Protein AF-0000000079914107 (afdb_homodimer)

Structure (mmCIF, N/CA/C/O backbone):
data_AF-0000000079914107-model_v1
#
loop_
_entity.id
_entity.type
_entity.pdbx_description
1 polymer 'Pentapeptide repeat-containing protein'
#
loop_
_atom_site.group_PDB
_atom_site.id
_atom_site.type_symbol
_atom_site.label_atom_id
_atom_site.label_alt_id
_atom_site.label_comp_id
_atom_site.label_asym_id
_atom_site.label_entity_id
_atom_site.label_seq_id
_atom_site.pdbx_PDB_ins_code
_atom_site.Cartn_x
_atom_site.Cartn_y
_atom_site.Cartn_z
_atom_site.occupancy
_atom_site.B_iso_or_equiv
_atom_site.auth_seq_id
_atom_site.auth_comp_id
_atom_site.auth_asym_id
_atom_site.auth_atom_id
_atom_site.pdbx_PDB_model_num
ATOM 1 N N . MET A 1 1 ? -9.438 -40.656 -38.062 1 45.59 1 MET A N 1
ATOM 2 C CA . MET A 1 1 ? -9.164 -40.156 -36.719 1 45.59 1 MET A CA 1
ATOM 3 C C . MET A 1 1 ? -8.289 -41.156 -35.938 1 45.59 1 MET A C 1
ATOM 5 O O . MET A 1 1 ? -8.648 -42.312 -35.781 1 45.59 1 MET A O 1
ATOM 9 N N . ASP A 1 2 ? -6.945 -41.031 -36.094 1 55.97 2 ASP A N 1
ATOM 10 C CA . ASP A 1 2 ? -6.051 -42.062 -35.594 1 55.97 2 ASP A CA 1
ATOM 11 C C . ASP A 1 2 ? -6.465 -42.5 -34.188 1 55.97 2 ASP A C 1
ATOM 13 O O . ASP A 1 2 ? -6.871 -41.656 -33.375 1 55.97 2 ASP A O 1
ATOM 17 N N . ALA A 1 3 ? -6.883 -43.625 -33.938 1 69.81 3 ALA A N 1
ATOM 18 C CA . ALA A 1 3 ? -7.555 -44.219 -32.781 1 69.81 3 ALA A CA 1
ATOM 19 C C . ALA A 1 3 ? -6.789 -43.969 -31.484 1 69.81 3 ALA A C 1
ATOM 21 O O . ALA A 1 3 ? -5.559 -44.031 -31.469 1 69.81 3 ALA A O 1
ATOM 22 N N . VAL A 1 4 ? -7.188 -43.031 -30.531 1 82 4 VAL A N 1
ATOM 23 C CA . VAL A 1 4 ? -6.676 -42.812 -29.188 1 82 4 VAL A CA 1
ATOM 24 C C . VAL A 1 4 ? -6.832 -44.094 -28.359 1 82 4 VAL A C 1
ATOM 26 O O . VAL A 1 4 ? -7.895 -44.719 -28.359 1 82 4 VAL A O 1
ATOM 29 N N . GLU A 1 5 ? -5.77 -44.688 -28.016 1 91.12 5 GLU A N 1
ATOM 30 C CA . GLU A 1 5 ? -5.82 -45.812 -27.094 1 91.12 5 GLU A CA 1
ATOM 31 C C . GLU A 1 5 ? -6.34 -45.375 -25.719 1 91.12 5 GLU A C 1
ATOM 33 O O . GLU A 1 5 ? -5.848 -44.406 -25.141 1 91.12 5 GLU A O 1
ATOM 38 N N . GLU A 1 6 ? -7.426 -46.062 -25.281 1 95.94 6 GLU A N 1
ATOM 39 C CA . GLU A 1 6 ? -8.008 -45.781 -23.969 1 95.94 6 GLU A CA 1
ATOM 40 C C . GLU A 1 6 ? -7.648 -46.844 -22.953 1 95.94 6 GLU A C 1
ATOM 42 O O . GLU A 1 6 ? -7.805 -48.031 -23.219 1 95.94 6 GLU A O 1
ATOM 47 N N . VAL A 1 7 ? -7.117 -46.469 -21.922 1 97.06 7 VAL A N 1
ATOM 48 C CA . VAL A 1 7 ? -6.809 -47.312 -20.781 1 97.06 7 VAL A CA 1
ATOM 49 C C . VAL A 1 7 ? -7.609 -46.875 -19.562 1 97.06 7 VAL A C 1
ATOM 51 O O . VAL A 1 7 ? -7.449 -45.75 -19.094 1 97.06 7 VAL A O 1
ATOM 54 N N . VAL A 1 8 ? -8.555 -47.688 -19.062 1 98.25 8 VAL A N 1
ATOM 55 C CA . VAL A 1 8 ? -9.445 -47.281 -17.984 1 98.25 8 VAL A CA 1
ATOM 56 C C . VAL A 1 8 ? -9.25 -48.188 -16.766 1 98.25 8 VAL A C 1
ATOM 58 O O . VAL A 1 8 ? -9.297 -49.406 -16.875 1 98.25 8 VAL A O 1
ATOM 61 N N . GLY A 1 9 ? -8.938 -47.562 -15.656 1 98.12 9 GLY A N 1
ATOM 62 C CA . GLY A 1 9 ? -8.984 -48.25 -14.383 1 98.12 9 GLY A CA 1
ATOM 63 C C . GLY A 1 9 ? -7.785 -49.156 -14.156 1 98.12 9 GLY A C 1
ATOM 64 O O . GLY A 1 9 ? -7.82 -50.031 -13.289 1 98.12 9 GLY A O 1
ATOM 65 N N . GLU A 1 10 ? -6.77 -49.031 -14.953 1 97.56 10 GLU A N 1
ATOM 66 C CA . GLU A 1 10 ? -5.605 -49.906 -14.836 1 97.56 10 GLU A CA 1
ATOM 67 C C . GLU A 1 10 ? -4.707 -49.469 -13.688 1 97.56 10 GLU A C 1
ATOM 69 O O . GLU A 1 10 ? -4.59 -48.281 -13.398 1 97.56 10 GLU A O 1
ATOM 74 N N . ASP A 1 11 ? -4.102 -50.438 -12.977 1 98.44 11 ASP A N 1
ATOM 75 C CA . ASP A 1 11 ? -3.143 -50.156 -11.906 1 98.44 11 ASP A CA 1
ATOM 76 C C . ASP A 1 11 ? -1.707 -50.312 -12.406 1 98.44 11 ASP A C 1
ATOM 78 O O . ASP A 1 11 ? -1.241 -51.438 -12.656 1 98.44 11 ASP A O 1
ATOM 82 N N . PHE A 1 12 ? -1.069 -49.25 -12.484 1 98 12 PHE A N 1
ATOM 83 C CA . PHE A 1 12 ? 0.339 -49.219 -12.859 1 98 12 PHE A CA 1
ATOM 84 C C . PHE A 1 12 ? 1.223 -48.969 -11.641 1 98 12 PHE A C 1
ATOM 86 O O . PHE A 1 12 ? 2.342 -48.469 -11.773 1 98 12 PHE A O 1
ATOM 93 N N . GLY A 1 13 ? 0.72 -49.25 -10.445 1 97.88 13 GLY A N 1
ATOM 94 C CA . GLY A 1 13 ? 1.483 -49.031 -9.227 1 97.88 13 GLY A CA 1
ATOM 95 C C . GLY A 1 13 ? 2.816 -49.781 -9.227 1 97.88 13 GLY A C 1
ATOM 96 O O . GLY A 1 13 ? 2.908 -50.906 -9.672 1 97.88 13 GLY A O 1
ATOM 97 N N . ASP A 1 14 ? 3.814 -49.125 -8.93 1 97.75 14 ASP A N 1
ATOM 98 C CA . ASP A 1 14 ? 5.16 -49.688 -8.773 1 97.75 14 ASP A CA 1
ATOM 99 C C . ASP A 1 14 ? 5.746 -50.094 -10.117 1 97.75 14 ASP A C 1
ATOM 101 O O . ASP A 1 14 ? 6.801 -50.719 -10.172 1 97.75 14 ASP A O 1
ATOM 105 N N . ALA A 1 15 ? 4.996 -49.688 -11.094 1 97.81 15 ALA A N 1
ATOM 106 C CA . ALA A 1 15 ? 5.516 -50 -12.414 1 97.81 15 ALA A CA 1
ATOM 107 C C . ALA A 1 15 ? 6.852 -49.312 -12.672 1 97.81 15 ALA A C 1
ATOM 109 O O . ALA A 1 15 ? 7.07 -48.188 -12.227 1 97.81 15 ALA A O 1
ATOM 110 N N . ARG A 1 16 ? 7.762 -50 -13.344 1 98.44 16 ARG A N 1
ATOM 111 C CA . ARG A 1 16 ? 9.023 -49.438 -13.812 1 98.44 16 ARG A CA 1
ATOM 112 C C . ARG A 1 16 ? 8.992 -49.156 -15.312 1 98.44 16 ARG A C 1
ATOM 114 O O . ARG A 1 16 ? 9.219 -50.062 -16.109 1 98.44 16 ARG A O 1
ATOM 121 N N . LEU A 1 17 ? 8.688 -47.938 -15.602 1 97.38 17 LEU A N 1
ATOM 122 C CA . LEU A 1 17 ? 8.5 -47.562 -17 1 97.38 17 LEU A CA 1
ATOM 123 C C . LEU A 1 17 ? 9.336 -46.344 -17.344 1 97.38 17 LEU A C 1
ATOM 125 O O . LEU A 1 17 ? 8.828 -45.375 -17.906 1 97.38 17 LEU A O 1
ATOM 129 N N . PRO A 1 18 ? 10.68 -46.344 -16.969 1 97.88 18 PRO A N 1
ATOM 130 C CA . PRO A 1 18 ? 11.508 -45.156 -17.266 1 97.88 18 PRO A CA 1
ATOM 131 C C . PRO A 1 18 ? 11.68 -44.938 -18.766 1 97.88 18 PRO A C 1
ATOM 133 O O . PRO A 1 18 ? 11.812 -45.906 -19.531 1 97.88 18 PRO A O 1
ATOM 136 N N . GLY A 1 19 ? 11.586 -43.781 -19.219 1 98.19 19 GLY A N 1
ATOM 137 C CA . GLY A 1 19 ? 11.93 -43.406 -20.578 1 98.19 19 GLY A CA 1
ATOM 138 C C . GLY A 1 19 ? 10.859 -43.781 -21.578 1 98.19 19 GLY A C 1
ATOM 139 O O . GLY A 1 19 ? 11.117 -43.812 -22.781 1 98.19 19 GLY A O 1
ATOM 140 N N . GLN A 1 20 ? 9.672 -44.031 -21.141 1 9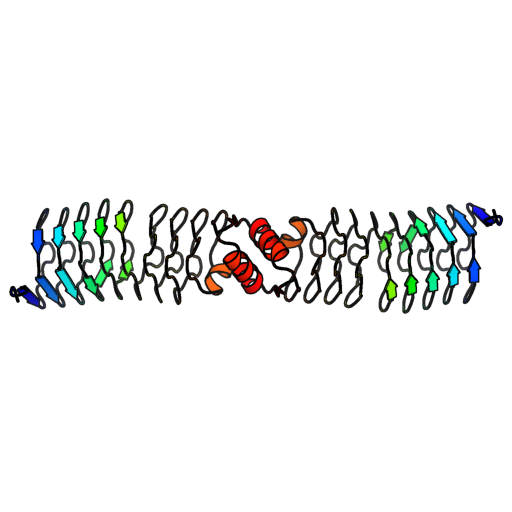8 20 GLN A N 1
ATOM 141 C CA . GLN A 1 20 ? 8.609 -44.406 -22.062 1 98 20 GLN A CA 1
ATOM 142 C C . GLN A 1 20 ? 8.164 -43.219 -22.906 1 98 20 GLN A C 1
ATOM 144 O O . GLN A 1 20 ? 8.367 -42.062 -22.531 1 98 20 GLN A O 1
ATOM 149 N N . ASP A 1 21 ? 7.676 -43.531 -24.062 1 98.44 21 ASP A N 1
ATOM 150 C CA . ASP A 1 21 ? 7.082 -42.531 -24.969 1 98.44 21 ASP A CA 1
ATOM 151 C C . ASP A 1 21 ? 5.609 -42.844 -25.234 1 98.44 21 ASP A C 1
ATOM 153 O O . ASP A 1 21 ? 5.293 -43.844 -25.891 1 98.44 21 ASP A O 1
ATOM 157 N N . TRP A 1 22 ? 4.77 -42.094 -24.703 1 97.81 22 TRP A N 1
ATOM 158 C CA . TRP A 1 22 ? 3.33 -42.281 -24.844 1 97.81 22 TRP A CA 1
ATOM 159 C C . TRP A 1 22 ? 2.723 -41.219 -25.734 1 97.81 22 TRP A C 1
ATOM 161 O O . TRP A 1 22 ? 2.924 -40.031 -25.5 1 97.81 22 TRP A O 1
ATOM 171 N N . ARG A 1 23 ? 2.018 -41.688 -26.781 1 97.62 23 ARG A N 1
ATOM 172 C CA . ARG A 1 23 ? 1.379 -40.75 -27.703 1 97.62 23 ARG A CA 1
ATOM 173 C C . ARG A 1 23 ? -0.085 -41.094 -27.922 1 97.62 23 ARG A C 1
ATOM 175 O O . ARG A 1 23 ? -0.426 -42.281 -28.031 1 97.62 23 ARG A O 1
ATOM 182 N N . ARG A 1 24 ? -0.853 -40.125 -27.891 1 97 24 ARG A N 1
ATOM 183 C CA . ARG A 1 24 ? -2.258 -40.281 -28.266 1 97 24 ARG A CA 1
ATOM 184 C C . ARG A 1 24 ? -2.92 -41.375 -27.453 1 97 24 ARG A C 1
ATOM 186 O O . ARG A 1 24 ? -3.523 -42.281 -28.016 1 97 24 ARG A O 1
ATOM 193 N N . ARG A 1 25 ? -2.889 -41.188 -26.188 1 97.44 25 ARG A N 1
ATOM 194 C CA . ARG A 1 25 ? -3.477 -42.125 -25.234 1 97.44 25 ARG A CA 1
ATOM 195 C C . ARG A 1 25 ? -4.332 -41.406 -24.203 1 97.44 25 ARG A C 1
ATOM 197 O O . ARG A 1 25 ? -4.133 -40.219 -23.938 1 97.44 25 ARG A O 1
ATOM 204 N N . HIS A 1 26 ? -5.32 -42.062 -23.75 1 98.62 26 HIS A N 1
ATOM 205 C CA . HIS A 1 26 ? -6.156 -41.562 -22.656 1 98.62 26 HIS A CA 1
ATOM 206 C C . HIS A 1 26 ? -6.172 -42.562 -21.484 1 98.62 26 HIS A C 1
ATOM 208 O O . HIS A 1 26 ? -6.605 -43.688 -21.641 1 98.62 26 HIS A O 1
ATOM 214 N N . TYR A 1 27 ? -5.668 -42.125 -20.422 1 98.69 27 TYR A N 1
ATOM 215 C CA . TYR A 1 27 ? -5.719 -42.875 -19.172 1 98.69 27 TYR A CA 1
ATOM 216 C C . TYR A 1 27 ? -6.797 -42.344 -18.25 1 98.69 27 TYR A C 1
ATOM 218 O O . TYR A 1 27 ? -6.785 -41.156 -17.891 1 98.69 27 TYR A O 1
ATOM 226 N N . THR A 1 28 ? -7.777 -43.125 -17.922 1 98.75 28 THR A N 1
ATOM 227 C CA . THR A 1 28 ? -8.867 -42.688 -17.047 1 98.75 28 THR A CA 1
ATOM 228 C C . THR A 1 28 ? -8.906 -43.531 -15.781 1 98.75 28 THR A C 1
ATOM 230 O O . THR A 1 28 ? -8.922 -44.781 -15.859 1 98.75 28 THR A O 1
ATOM 233 N N . LYS A 1 29 ? -8.812 -42.906 -14.617 1 98.75 29 LYS A N 1
ATOM 234 C CA . LYS A 1 29 ? -8.93 -43.594 -13.328 1 98.75 29 LYS A CA 1
ATOM 235 C C . LYS A 1 29 ? -7.836 -44.625 -13.164 1 98.75 29 LYS A C 1
ATOM 237 O O . LYS A 1 29 ? -8.086 -45.719 -12.633 1 98.75 29 LYS A O 1
ATOM 242 N N . CYS A 1 30 ? -6.672 -44.344 -13.75 1 98.69 30 CYS A N 1
ATOM 243 C CA . CYS A 1 30 ? -5.523 -45.219 -13.586 1 98.69 30 CYS A CA 1
ATOM 244 C C . CYS A 1 30 ? -4.664 -44.781 -12.406 1 98.69 30 CYS A C 1
ATOM 246 O O . CYS A 1 30 ? -4.723 -43.625 -11.977 1 98.69 30 CYS A O 1
ATOM 248 N N . HIS A 1 31 ? -3.922 -45.781 -11.852 1 98.31 31 HIS A N 1
ATOM 249 C CA . HIS A 1 31 ? -3.031 -45.531 -10.727 1 98.31 31 HIS A CA 1
ATOM 250 C C . HIS A 1 31 ? -1.57 -45.719 -11.125 1 98.31 31 HIS A C 1
ATOM 252 O O . HIS A 1 31 ? -1.211 -46.719 -11.766 1 98.31 31 HIS A O 1
ATOM 258 N N . PHE A 1 32 ? -0.825 -44.719 -10.789 1 98.62 32 PHE A N 1
ATOM 259 C CA . PHE A 1 32 ? 0.606 -44.75 -11.062 1 98.62 32 PHE A CA 1
ATOM 260 C C . PHE A 1 32 ? 1.41 -44.594 -9.773 1 98.62 32 PHE A C 1
ATOM 262 O O . PHE A 1 32 ? 2.494 -44.031 -9.781 1 98.62 32 PHE A O 1
ATOM 269 N N . ARG A 1 33 ? 0.83 -45.125 -8.656 1 98.5 33 ARG A N 1
ATOM 270 C CA . ARG A 1 33 ? 1.443 -44.938 -7.348 1 98.5 33 ARG A CA 1
ATOM 271 C C . ARG A 1 33 ? 2.834 -45.562 -7.297 1 98.5 33 ARG A C 1
ATOM 273 O O . ARG A 1 33 ? 3.008 -46.719 -7.637 1 98.5 33 ARG A O 1
ATOM 280 N N . ASP A 1 34 ? 3.791 -44.719 -6.984 1 98.69 34 ASP A N 1
ATOM 281 C CA . ASP A 1 34 ? 5.18 -45.125 -6.781 1 98.69 34 ASP A CA 1
ATOM 282 C C . ASP A 1 34 ? 5.773 -45.719 -8.055 1 98.69 34 ASP A C 1
ATOM 284 O O . ASP A 1 34 ? 6.742 -46.469 -8.008 1 98.69 34 ASP A O 1
ATOM 288 N N . ALA A 1 35 ? 5.102 -45.406 -9.164 1 98.81 35 ALA A N 1
ATOM 289 C CA . ALA A 1 35 ? 5.641 -45.844 -10.445 1 98.81 35 ALA A CA 1
ATOM 290 C C . ALA A 1 35 ? 6.871 -45.031 -10.836 1 98.81 35 ALA A C 1
ATOM 292 O O . ALA A 1 35 ? 6.953 -43.844 -10.531 1 98.81 35 ALA A O 1
ATOM 293 N N . ASP A 1 36 ? 7.809 -45.719 -11.445 1 98.88 36 ASP A N 1
ATOM 294 C CA . ASP A 1 36 ? 8.93 -45.031 -12.078 1 98.88 36 ASP A CA 1
ATOM 295 C C . ASP A 1 36 ? 8.586 -44.625 -13.508 1 98.88 36 ASP A C 1
ATOM 297 O O . ASP A 1 36 ? 8.625 -45.438 -14.422 1 98.88 36 ASP A O 1
ATOM 301 N N . LEU A 1 37 ? 8.289 -43.406 -13.656 1 98.75 37 LEU A N 1
ATOM 302 C CA . LEU A 1 37 ? 7.992 -42.812 -14.961 1 98.75 37 LEU A CA 1
ATOM 303 C C . LEU A 1 37 ? 9.055 -41.812 -15.359 1 98.75 37 LEU A C 1
ATOM 305 O O . LEU A 1 37 ? 8.773 -40.875 -16.125 1 98.75 37 LEU A O 1
ATOM 309 N N . SER A 1 38 ? 10.297 -41.906 -14.758 1 98.81 38 SER A N 1
ATOM 310 C CA . SER A 1 38 ? 11.367 -40.969 -15.078 1 98.81 38 SER A CA 1
ATOM 311 C C . SER A 1 38 ? 11.648 -40.938 -16.578 1 98.81 38 SER A C 1
ATOM 313 O O . SER A 1 38 ? 11.656 -42 -17.234 1 98.81 38 SER A O 1
ATOM 315 N N . GLY A 1 39 ? 11.75 -39.75 -17.078 1 98.75 39 GLY A N 1
ATOM 316 C CA . GLY A 1 39 ? 12.062 -39.594 -18.484 1 98.75 39 GLY A CA 1
ATOM 317 C C . GLY A 1 39 ? 10.867 -39.844 -19.391 1 98.75 39 GLY A C 1
ATOM 318 O O . GLY A 1 39 ? 11.008 -39.906 -20.609 1 98.75 39 GLY A O 1
ATOM 319 N N . LEU A 1 40 ? 9.711 -40 -18.828 1 98.81 40 LEU A N 1
ATOM 320 C CA . LEU A 1 40 ? 8.508 -40.219 -19.625 1 98.81 40 LEU A CA 1
ATOM 321 C C . LEU A 1 40 ? 8.289 -39.062 -20.609 1 98.81 40 LEU A C 1
ATOM 323 O O . LEU A 1 40 ? 8.445 -37.906 -20.25 1 98.81 40 LEU A O 1
ATOM 327 N N . ARG A 1 41 ? 8.039 -39.375 -21.828 1 98.88 41 ARG A N 1
ATOM 328 C CA . ARG A 1 41 ? 7.629 -38.438 -22.859 1 98.88 41 ARG A CA 1
ATOM 329 C C . ARG A 1 41 ? 6.176 -38.656 -23.266 1 98.88 41 ARG A C 1
ATOM 331 O O . ARG A 1 41 ? 5.773 -39.781 -23.562 1 98.88 41 ARG A O 1
ATOM 338 N N . THR A 1 42 ? 5.449 -37.594 -23.203 1 98.62 42 THR A N 1
ATOM 339 C CA . THR A 1 42 ? 4.062 -37.688 -23.641 1 98.62 42 THR A CA 1
ATOM 340 C C . THR A 1 42 ? 3.75 -36.656 -24.688 1 98.62 42 THR A C 1
ATOM 342 O O . THR A 1 42 ? 4.258 -35.531 -24.641 1 98.62 42 THR A O 1
ATOM 345 N N . GLU A 1 43 ? 3.02 -37 -25.719 1 98.56 43 GLU A N 1
ATOM 346 C CA . GLU A 1 43 ? 2.459 -36.094 -26.734 1 98.56 43 GLU A CA 1
ATOM 347 C C . GLU A 1 43 ? 0.986 -36.406 -26.984 1 98.56 43 GLU A C 1
ATOM 349 O O . GLU A 1 43 ? 0.638 -37.5 -27.406 1 98.56 43 GLU A O 1
ATOM 354 N N . SER A 1 44 ? 0.156 -35.469 -26.719 1 98.06 44 SER A N 1
ATOM 355 C CA . SER A 1 44 ? -1.278 -35.625 -26.922 1 98.06 44 SER A CA 1
ATOM 356 C C . SER A 1 44 ? -1.831 -36.781 -26.094 1 98.06 44 SER A C 1
ATOM 358 O O . SER A 1 44 ? -2.557 -37.625 -26.609 1 98.06 44 SER A O 1
ATOM 360 N N . VAL A 1 45 ? -1.444 -36.75 -24.844 1 98.62 45 VAL A N 1
ATOM 361 C CA . VAL A 1 45 ? -1.95 -37.75 -23.906 1 98.62 45 VAL A CA 1
ATOM 362 C C . VAL A 1 45 ? -2.881 -37.094 -22.891 1 98.62 45 VAL A C 1
ATOM 364 O O . VAL A 1 45 ? -2.691 -35.906 -22.562 1 98.62 45 VAL A O 1
ATOM 367 N N . ILE A 1 46 ? -3.934 -37.75 -22.484 1 98.88 46 ILE A N 1
ATOM 368 C CA . ILE A 1 46 ? -4.852 -37.281 -21.469 1 98.88 46 ILE A CA 1
ATOM 369 C C . ILE A 1 46 ? -4.855 -38.219 -20.266 1 98.88 46 ILE A C 1
ATOM 371 O O . ILE A 1 46 ? -5.035 -39.438 -20.422 1 98.88 46 ILE A O 1
ATOM 375 N N . PHE A 1 47 ? -4.613 -37.688 -19.125 1 98.88 47 PHE A N 1
ATOM 376 C CA . PHE A 1 47 ? -4.82 -38.375 -17.859 1 98.88 47 PHE A CA 1
ATOM 377 C C . PHE A 1 47 ? -6.031 -37.812 -17.125 1 98.88 47 PHE A C 1
ATOM 379 O O . PHE A 1 47 ? -6.078 -36.594 -16.844 1 98.88 47 PHE A O 1
ATOM 386 N N . THR A 1 48 ? -7.059 -38.594 -16.922 1 98.88 48 THR A N 1
ATOM 387 C CA . THR A 1 48 ? -8.25 -38.156 -16.203 1 98.88 48 THR A CA 1
ATOM 388 C C . THR A 1 48 ? -8.438 -38.938 -14.914 1 98.88 48 THR A C 1
ATOM 390 O O . THR A 1 48 ? -8.5 -40.156 -14.938 1 98.88 48 THR A O 1
ATOM 393 N N . ASP A 1 49 ? -8.453 -38.219 -13.758 1 98.81 49 ASP A N 1
ATOM 394 C CA . ASP A 1 49 ? -8.703 -38.875 -12.469 1 98.81 49 ASP A CA 1
ATOM 395 C C . ASP A 1 49 ? -7.66 -39.938 -12.18 1 98.81 49 ASP A C 1
ATOM 397 O O . ASP A 1 49 ? -8 -41.062 -11.742 1 98.81 49 ASP A O 1
ATOM 401 N N . CYS A 1 50 ? -6.383 -39.594 -12.531 1 98.94 50 CYS A N 1
ATOM 402 C CA . CYS A 1 50 ? -5.297 -40.531 -12.289 1 98.94 50 CYS A CA 1
ATOM 403 C C . CYS A 1 50 ? -4.531 -40.188 -11.016 1 98.94 50 CYS A C 1
ATOM 405 O O . CYS A 1 50 ? -4.535 -39.031 -10.594 1 98.94 50 CYS A O 1
ATOM 407 N N . ASP A 1 51 ? -3.971 -41.156 -10.391 1 98.94 51 ASP A N 1
ATOM 408 C CA . ASP A 1 51 ? -3.215 -41 -9.148 1 98.94 51 ASP A CA 1
ATOM 409 C C . ASP A 1 51 ? -1.722 -41.219 -9.383 1 98.94 51 ASP A C 1
ATOM 411 O O . ASP A 1 51 ? -1.292 -42.312 -9.695 1 98.94 51 ASP A O 1
ATOM 415 N N . PHE A 1 52 ? -0.939 -40.156 -9.172 1 98.88 52 PHE A N 1
ATOM 416 C CA . PHE A 1 52 ? 0.504 -40.219 -9.367 1 98.88 52 PHE A CA 1
ATOM 417 C C . PHE A 1 52 ? 1.237 -40.156 -8.039 1 98.88 52 PHE A C 1
ATOM 419 O O . PHE A 1 52 ? 2.369 -39.656 -7.969 1 98.88 52 PHE A O 1
ATOM 426 N N . THR A 1 53 ? 0.564 -40.562 -6.898 1 98.75 53 THR A N 1
ATOM 427 C CA . THR A 1 53 ? 1.19 -40.469 -5.582 1 98.75 53 THR A CA 1
ATOM 428 C C . THR A 1 53 ? 2.535 -41.188 -5.582 1 98.75 53 THR A C 1
ATOM 430 O O . THR A 1 53 ? 2.621 -42.375 -5.977 1 98.75 53 THR A O 1
ATOM 433 N N . GLY A 1 54 ? 3.539 -40.469 -5.27 1 98.75 54 GLY A N 1
ATOM 434 C CA . GLY A 1 54 ? 4.867 -41.031 -5.117 1 98.75 54 GLY A CA 1
ATOM 435 C C . GLY A 1 54 ? 5.535 -41.375 -6.438 1 98.75 54 GLY A C 1
ATOM 436 O O . GLY A 1 54 ? 6.637 -41.906 -6.465 1 98.75 54 GLY A O 1
ATOM 437 N N . ALA A 1 55 ? 4.891 -41.062 -7.531 1 98.88 55 ALA A N 1
ATOM 438 C CA . ALA A 1 55 ? 5.453 -41.375 -8.844 1 98.88 55 ALA A CA 1
ATOM 439 C C . ALA A 1 55 ? 6.676 -40.531 -9.141 1 98.88 55 ALA A C 1
ATOM 441 O O . ALA A 1 55 ? 6.762 -39.375 -8.68 1 98.88 55 ALA A O 1
ATOM 442 N N . ASP A 1 56 ? 7.613 -41.094 -9.828 1 98.88 56 ASP A N 1
ATOM 443 C CA . ASP A 1 56 ? 8.789 -40.375 -10.297 1 98.88 56 ASP A CA 1
ATOM 444 C C . ASP A 1 56 ? 8.617 -39.938 -11.75 1 98.88 56 ASP A C 1
ATOM 446 O O . ASP A 1 56 ? 8.703 -40.75 -12.664 1 98.88 56 ASP A O 1
ATOM 450 N N . LEU A 1 57 ? 8.398 -38.719 -11.93 1 98.75 57 LEU A N 1
ATOM 451 C CA . LEU A 1 57 ? 8.297 -38.125 -13.273 1 98.75 57 LEU A CA 1
ATOM 452 C C . LEU A 1 57 ? 9.508 -37.25 -13.578 1 98.75 57 LEU A C 1
ATOM 454 O O . LEU A 1 57 ? 9.43 -36.344 -14.414 1 98.75 57 LEU A O 1
ATOM 458 N N . SER A 1 58 ? 10.68 -37.469 -12.891 1 98.75 58 SER A N 1
ATOM 459 C CA . SER A 1 58 ? 11.867 -36.656 -13.133 1 98.75 58 SER A CA 1
ATOM 460 C C . SER A 1 58 ? 12.289 -36.719 -14.602 1 98.75 58 SER A C 1
ATOM 462 O O . SER A 1 58 ? 12.211 -37.781 -15.219 1 98.75 58 SER A O 1
ATOM 464 N N . GLU A 1 59 ? 12.68 -35.594 -15.148 1 98.69 59 GLU A N 1
ATOM 465 C CA . GLU A 1 59 ? 13.227 -35.469 -16.5 1 98.69 59 GLU A CA 1
ATOM 466 C C . GLU A 1 59 ? 12.18 -35.812 -17.547 1 98.69 59 GLU A C 1
ATOM 468 O O . GLU A 1 59 ? 12.523 -36.125 -18.688 1 98.69 59 GLU A O 1
ATOM 473 N N . SER A 1 60 ? 10.922 -35.844 -17.156 1 98.81 60 SER A N 1
ATOM 474 C CA . SER A 1 60 ? 9.859 -36.125 -18.109 1 98.81 60 SER A CA 1
ATOM 475 C C . SER A 1 60 ? 9.57 -34.906 -19 1 98.81 60 SER A C 1
ATOM 477 O O . SER A 1 60 ? 9.945 -33.781 -18.656 1 98.81 60 SER A O 1
ATOM 479 N N . GLN A 1 61 ? 9.047 -35.156 -20.188 1 98.94 61 GLN A N 1
ATOM 480 C CA . GLN A 1 61 ? 8.688 -34.125 -21.156 1 98.94 61 GLN A CA 1
ATOM 481 C C . GLN A 1 61 ? 7.266 -34.344 -21.672 1 98.94 61 GLN A C 1
ATOM 483 O O . GLN A 1 61 ? 6.934 -35.406 -22.203 1 98.94 61 GLN A O 1
ATOM 488 N N . HIS A 1 62 ? 6.535 -33.312 -21.562 1 98.88 62 HIS A N 1
ATOM 489 C CA . HIS A 1 62 ? 5.121 -33.406 -21.906 1 98.88 62 HIS A CA 1
ATOM 490 C C . HIS A 1 62 ? 4.699 -32.281 -22.859 1 98.88 62 HIS A C 1
ATOM 492 O O . HIS A 1 62 ? 4.922 -31.109 -22.562 1 98.88 62 HIS A O 1
ATOM 498 N N . VAL A 1 63 ? 4.156 -32.625 -24.016 1 98.88 63 VAL A N 1
ATOM 499 C CA . VAL A 1 63 ? 3.652 -31.656 -24.969 1 98.88 63 VAL A CA 1
ATOM 500 C C . VAL A 1 63 ? 2.178 -31.922 -25.266 1 98.88 63 VAL A C 1
ATOM 502 O O . VAL A 1 63 ? 1.806 -33.031 -25.641 1 98.88 63 VAL A O 1
ATOM 505 N N . GLY A 1 64 ? 1.43 -30.953 -25.109 1 98.69 64 GLY A N 1
ATOM 506 C CA . GLY A 1 64 ? 0.017 -31.109 -25.422 1 98.69 64 GLY A CA 1
ATOM 507 C C . GLY A 1 64 ? -0.664 -32.188 -24.562 1 98.69 64 GLY A C 1
ATOM 508 O O . GLY A 1 64 ? -1.522 -32.906 -25.062 1 98.69 64 GLY A O 1
ATOM 509 N N . THR A 1 65 ? -0.235 -32.312 -23.391 1 98.75 65 THR A N 1
ATOM 510 C CA . THR A 1 65 ? -0.76 -33.344 -22.5 1 98.75 65 THR A CA 1
ATOM 511 C C . THR A 1 65 ? -1.676 -32.719 -21.453 1 98.75 65 THR A C 1
ATOM 513 O O . THR A 1 65 ? -1.411 -31.625 -20.953 1 98.75 65 THR A O 1
ATOM 516 N N . ALA A 1 66 ? -2.807 -33.469 -21.141 1 98.94 66 ALA A N 1
ATOM 517 C CA . ALA A 1 66 ? -3.756 -32.969 -20.141 1 98.94 66 ALA A CA 1
ATOM 518 C C . ALA A 1 66 ? -3.76 -33.906 -18.906 1 98.94 66 ALA A C 1
ATOM 520 O O . ALA A 1 66 ? -3.967 -35.094 -19.031 1 9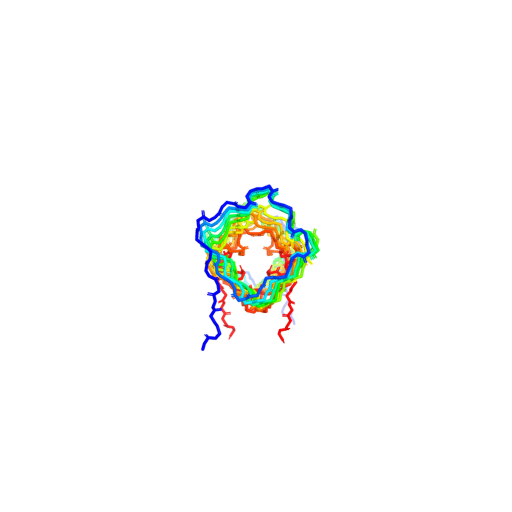8.94 66 ALA A O 1
ATOM 521 N N . PHE A 1 67 ? -3.488 -33.344 -17.812 1 98.88 67 PHE A N 1
ATOM 522 C CA . PHE A 1 67 ? -3.729 -33.938 -16.5 1 98.88 67 PHE A CA 1
ATOM 523 C C . PHE A 1 67 ? -4.977 -33.344 -15.852 1 98.88 67 PHE A C 1
ATOM 525 O O . PHE A 1 67 ? -4.934 -32.25 -15.289 1 98.88 67 PHE A O 1
ATOM 532 N N . ARG A 1 68 ? -6.086 -34.062 -15.984 1 98.88 68 ARG A N 1
ATOM 533 C CA . ARG A 1 68 ? -7.359 -33.562 -15.492 1 98.88 68 ARG A CA 1
ATOM 534 C C . ARG A 1 68 ? -7.773 -34.25 -14.203 1 98.88 68 ARG A C 1
ATOM 536 O O . ARG A 1 68 ? -7.992 -35.469 -14.195 1 98.88 68 ARG A O 1
ATOM 543 N N . SER A 1 69 ? -7.891 -33.5 -13.102 1 98.88 69 SER A N 1
ATOM 544 C CA . SER A 1 69 ? -8.32 -34.031 -11.82 1 98.88 69 SER A CA 1
ATOM 545 C C . SER A 1 69 ? -7.402 -35.156 -11.367 1 98.88 69 SER A C 1
ATOM 547 O O . SER A 1 69 ? -7.875 -36.219 -10.93 1 98.88 69 SER A O 1
ATOM 549 N N . CYS A 1 70 ? -6.102 -34.906 -11.562 1 98.94 70 CYS A N 1
ATOM 550 C CA . CYS A 1 70 ? -5.105 -35.906 -11.148 1 98.94 70 CYS A CA 1
ATOM 551 C C . CYS A 1 70 ? -4.508 -35.531 -9.797 1 98.94 70 CYS A C 1
ATOM 553 O O . CYS A 1 70 ? -4.598 -34.375 -9.359 1 98.94 70 CYS A O 1
ATOM 555 N N . SER A 1 71 ? -4 -36.531 -9.125 1 98.88 71 SER A N 1
ATOM 556 C CA . SER A 1 71 ? -3.354 -36.312 -7.836 1 98.88 71 SER A CA 1
ATOM 557 C C . SER A 1 71 ? -1.849 -36.562 -7.926 1 98.88 71 SER A C 1
ATOM 559 O O . SER A 1 71 ? -1.405 -37.625 -8.344 1 98.88 71 SER A O 1
ATOM 561 N N . PHE A 1 72 ? -1.093 -35.531 -7.574 1 98.88 72 PHE A N 1
ATOM 562 C CA . PHE A 1 72 ? 0.352 -35.625 -7.402 1 98.88 72 PHE A CA 1
ATOM 563 C C . PHE A 1 72 ? 0.736 -35.438 -5.938 1 98.88 72 PHE A C 1
ATOM 565 O O . PHE A 1 72 ? 0.883 -34.312 -5.473 1 98.88 72 PHE A O 1
ATOM 572 N N . THR A 1 73 ? 0.781 -36.469 -5.191 1 98.75 73 THR A N 1
ATOM 573 C CA . THR A 1 73 ? 1.238 -36.406 -3.809 1 98.75 73 THR A CA 1
ATOM 574 C C . THR A 1 73 ? 2.637 -37.031 -3.68 1 98.75 73 THR A C 1
ATOM 576 O O . THR A 1 73 ? 2.877 -38.156 -4.105 1 98.75 73 THR A O 1
ATOM 579 N N . ARG A 1 74 ? 3.602 -36.25 -3.229 1 98.5 74 ARG A N 1
ATOM 580 C CA . ARG A 1 74 ? 4.984 -36.656 -3.041 1 98.5 74 ARG A CA 1
ATOM 581 C C . ARG A 1 74 ? 5.598 -37.125 -4.355 1 98.5 74 ARG A C 1
ATOM 583 O O . ARG A 1 74 ? 6.422 -38.062 -4.367 1 98.5 74 ARG A O 1
ATOM 590 N N . ALA A 1 75 ? 5.016 -36.625 -5.414 1 98.81 75 ALA A N 1
ATOM 591 C CA . ALA A 1 75 ? 5.57 -36.938 -6.723 1 98.81 75 ALA A CA 1
ATOM 592 C C . ALA A 1 75 ? 6.82 -36.125 -7.012 1 98.81 75 ALA A C 1
ATOM 594 O O . ALA A 1 75 ? 7.012 -35.062 -6.426 1 98.81 75 ALA A O 1
ATOM 595 N N . THR A 1 76 ? 7.688 -36.656 -7.84 1 98.88 76 THR A N 1
ATOM 596 C CA . THR A 1 76 ? 8.898 -35.969 -8.25 1 98.88 76 THR A CA 1
ATOM 597 C C . THR A 1 76 ? 8.805 -35.531 -9.703 1 98.88 76 THR A C 1
ATOM 599 O O . THR A 1 76 ? 8.641 -36.344 -10.602 1 98.88 76 THR A O 1
ATOM 602 N N . LEU A 1 77 ? 8.883 -34.219 -9.883 1 98.56 77 LEU A N 1
ATOM 603 C CA . LEU A 1 77 ? 8.836 -33.656 -11.234 1 98.56 77 LEU A CA 1
ATOM 604 C C . LEU A 1 77 ? 10.102 -32.875 -11.539 1 98.56 77 LEU A C 1
ATOM 606 O O . LEU A 1 77 ? 10.094 -31.984 -12.383 1 98.56 77 LEU A O 1
ATOM 610 N N . TRP A 1 78 ? 11.203 -33.25 -10.914 1 97.88 78 TRP A N 1
ATOM 611 C CA . TRP A 1 78 ? 12.5 -32.562 -11.031 1 97.88 78 TRP A CA 1
ATOM 612 C C . TRP A 1 78 ? 13 -32.625 -12.469 1 97.88 78 TRP A C 1
ATOM 614 O O . TRP A 1 78 ? 12.984 -33.688 -13.109 1 97.88 78 TRP A O 1
ATOM 624 N N . HIS A 1 79 ? 13.328 -31.375 -13.07 1 98.44 79 HIS A N 1
ATOM 625 C CA . HIS A 1 79 ? 13.852 -31.234 -14.422 1 98.44 79 HIS A CA 1
ATOM 626 C C . HIS A 1 79 ? 12.828 -31.688 -15.461 1 98.44 79 HIS A C 1
ATOM 628 O O . HIS A 1 79 ? 13.195 -32.188 -16.516 1 98.44 79 HIS A O 1
ATOM 634 N N . SER A 1 80 ? 11.609 -31.594 -15.195 1 98.81 80 SER A N 1
ATOM 635 C CA . SER A 1 80 ? 10.57 -31.906 -16.172 1 98.81 80 SER A CA 1
ATOM 636 C C . SER A 1 80 ? 10.203 -30.688 -17 1 98.81 80 SER A C 1
ATOM 638 O O . SER A 1 80 ? 10.562 -29.547 -16.656 1 98.81 80 SER A O 1
ATOM 640 N N . THR A 1 81 ? 9.617 -30.922 -18.172 1 98.94 81 THR A N 1
ATOM 641 C CA . THR A 1 81 ? 9.172 -29.875 -19.094 1 98.94 81 THR A CA 1
ATOM 642 C C . THR A 1 81 ? 7.707 -30.078 -19.469 1 98.94 81 THR A C 1
ATOM 644 O O . THR A 1 81 ? 7.305 -31.172 -19.859 1 98.94 81 THR A O 1
ATOM 647 N N . PHE A 1 82 ? 6.953 -29.031 -19.391 1 98.88 82 PHE A N 1
ATOM 648 C CA . PHE A 1 82 ? 5.551 -29.016 -19.797 1 98.88 82 PHE A CA 1
ATOM 649 C C . PHE A 1 82 ? 5.289 -27.891 -20.797 1 98.88 82 PHE A C 1
ATOM 651 O O . PHE A 1 82 ? 5.527 -26.719 -20.5 1 98.88 82 PHE A O 1
ATOM 658 N N . ARG A 1 83 ? 4.871 -28.281 -22.016 1 98.88 83 ARG A N 1
ATOM 659 C CA . ARG A 1 83 ? 4.523 -27.312 -23.047 1 98.88 83 ARG A CA 1
ATOM 660 C C . ARG A 1 83 ? 3.088 -27.516 -23.516 1 98.88 83 ARG A C 1
ATOM 662 O O . ARG A 1 83 ? 2.707 -28.625 -23.906 1 98.88 83 ARG A O 1
ATOM 669 N N . HIS A 1 84 ? 2.316 -26.516 -23.469 1 98.75 84 HIS A N 1
ATOM 670 C CA . HIS A 1 84 ? 0.93 -26.562 -23.922 1 98.75 84 HIS A CA 1
ATOM 671 C C . HIS A 1 84 ? 0.151 -27.656 -23.188 1 98.75 84 HIS A C 1
ATOM 673 O O . HIS A 1 84 ? -0.596 -28.422 -23.812 1 98.75 84 HIS A O 1
ATOM 679 N N . CYS A 1 85 ? 0.385 -27.719 -21.906 1 98.94 85 CYS A N 1
ATOM 680 C CA . CYS A 1 85 ? -0.254 -28.75 -21.094 1 98.94 85 CYS A CA 1
ATOM 681 C C . CYS A 1 85 ? -1.322 -28.156 -20.188 1 98.94 85 CYS A C 1
ATOM 683 O O . CYS A 1 85 ? -1.391 -26.938 -20.031 1 98.94 85 CYS A O 1
ATOM 685 N N . SER A 1 86 ? -2.227 -29.062 -19.688 1 98.94 86 SER A N 1
ATOM 686 C CA . SER A 1 86 ? -3.252 -28.672 -18.734 1 98.94 86 SER A CA 1
ATOM 687 C C . SER A 1 86 ? -3.193 -29.516 -17.469 1 98.94 86 SER A C 1
ATOM 689 O O . SER A 1 86 ? -2.998 -30.734 -17.531 1 98.94 86 SER A O 1
ATOM 691 N N . PHE A 1 87 ? -3.377 -28.812 -16.344 1 98.94 87 PHE A N 1
ATOM 692 C CA . PHE A 1 87 ? -3.461 -29.469 -15.047 1 98.94 87 PHE A CA 1
ATOM 693 C C . PHE A 1 87 ? -4.793 -29.172 -14.375 1 98.94 87 PHE A C 1
ATOM 695 O O . PHE A 1 87 ? -4.859 -29.047 -13.148 1 98.94 87 PHE A O 1
ATOM 702 N N . LEU A 1 88 ? -5.871 -29.078 -15.195 1 98.94 88 LEU A N 1
ATOM 703 C CA . LEU A 1 88 ? -7.184 -28.641 -14.727 1 98.94 88 LEU A CA 1
ATOM 704 C C . LEU A 1 88 ? -7.633 -29.484 -13.531 1 98.94 88 LEU A C 1
ATOM 706 O O . LEU A 1 88 ? -7.797 -30.703 -13.641 1 98.94 88 LEU A O 1
ATOM 710 N N . GLY A 1 89 ? -7.742 -28.859 -12.398 1 98.88 89 GLY A N 1
ATOM 711 C CA . GLY A 1 89 ? -8.32 -29.484 -11.219 1 98.88 89 GLY A CA 1
ATOM 712 C C . GLY A 1 89 ? -7.391 -30.469 -10.555 1 98.88 89 GLY A C 1
ATOM 713 O O . GLY A 1 89 ? -7.816 -31.25 -9.695 1 98.88 89 GLY A O 1
ATOM 714 N N . SER A 1 90 ? -6.148 -30.484 -10.891 1 98.94 90 SER A N 1
ATOM 715 C CA . SER A 1 90 ? -5.203 -31.438 -10.32 1 98.94 90 SER A CA 1
ATOM 716 C C . SER A 1 90 ? -4.598 -30.922 -9.023 1 98.94 90 SER A C 1
ATOM 718 O O . SER A 1 90 ? -4.621 -29.719 -8.766 1 98.94 90 SER A O 1
ATOM 720 N N . GLU A 1 91 ? -4.121 -31.844 -8.234 1 98.94 91 GLU A N 1
ATOM 721 C CA . GLU A 1 91 ? -3.598 -31.5 -6.914 1 98.94 91 GLU A CA 1
ATOM 722 C C . GLU A 1 91 ? -2.123 -31.859 -6.789 1 98.94 91 GLU A C 1
ATOM 724 O O . GLU A 1 91 ? -1.724 -32.969 -7.129 1 98.94 91 GLU A O 1
ATOM 729 N N . PHE A 1 92 ? -1.373 -30.891 -6.281 1 98.88 92 PHE A N 1
ATOM 730 C CA . PHE A 1 92 ? 0.033 -31.094 -5.957 1 98.88 92 PHE A CA 1
ATOM 731 C C . PHE A 1 92 ? 0.273 -30.953 -4.461 1 98.88 92 PHE A C 1
ATOM 733 O O . PHE A 1 92 ? -0.027 -29.906 -3.879 1 98.88 92 PHE A O 1
ATOM 740 N N . ASP A 1 93 ? 0.729 -31.938 -3.85 1 98.75 93 ASP A N 1
ATOM 741 C CA . ASP A 1 93 ? 1.005 -31.906 -2.418 1 98.75 93 ASP A CA 1
ATOM 742 C C . ASP A 1 93 ? 2.344 -32.562 -2.105 1 98.75 93 ASP A C 1
ATOM 744 O O . ASP A 1 93 ? 2.539 -33.75 -2.396 1 98.75 93 ASP A O 1
ATOM 748 N N . GLY A 1 94 ? 3.238 -31.75 -1.564 1 98.5 94 GLY A N 1
ATOM 749 C CA . GLY A 1 94 ? 4.523 -32.312 -1.158 1 98.5 94 GLY A CA 1
ATOM 750 C C . GLY A 1 94 ? 5.379 -32.75 -2.328 1 98.5 94 GLY A C 1
ATOM 751 O O . GLY A 1 94 ? 6.152 -33.688 -2.213 1 98.5 94 GLY A O 1
ATOM 752 N N . CYS A 1 95 ? 5.246 -32.156 -3.418 1 98.69 95 CYS A N 1
ATOM 753 C CA . CYS A 1 95 ? 5.953 -32.562 -4.629 1 98.69 95 CYS A CA 1
ATOM 754 C C . CYS A 1 95 ? 7.301 -31.875 -4.734 1 98.69 95 CYS A C 1
ATOM 756 O O . CYS A 1 95 ? 7.488 -30.797 -4.172 1 98.69 95 CYS A O 1
ATOM 758 N N . ARG A 1 96 ? 8.234 -32.5 -5.402 1 98.62 96 ARG A N 1
ATOM 759 C CA . ARG A 1 96 ? 9.453 -31.844 -5.867 1 98.62 96 ARG A CA 1
ATOM 760 C C . ARG A 1 96 ? 9.289 -31.328 -7.293 1 98.62 96 ARG A C 1
ATOM 762 O O . ARG A 1 96 ? 9.352 -32.125 -8.25 1 98.62 96 ARG A O 1
ATOM 769 N N . LEU A 1 97 ? 9.242 -30.031 -7.402 1 98.5 97 LEU A N 1
ATOM 770 C CA . LEU A 1 97 ? 8.844 -29.469 -8.688 1 98.5 97 LEU A CA 1
ATOM 771 C C . LEU A 1 97 ? 10.016 -28.781 -9.367 1 98.5 97 LEU A C 1
ATOM 773 O O . LEU A 1 97 ? 10.141 -28.812 -10.594 1 98.5 97 LEU A O 1
ATOM 777 N N . ARG A 1 98 ? 10.977 -28.281 -8.57 1 98.12 98 ARG A N 1
ATOM 778 C CA . ARG A 1 98 ? 12.008 -27.438 -9.148 1 98.12 98 ARG A CA 1
ATOM 779 C C . ARG A 1 98 ? 13.297 -28.219 -9.375 1 98.12 98 ARG A C 1
ATOM 781 O O . ARG A 1 98 ? 13.602 -29.156 -8.641 1 98.12 98 ARG A O 1
ATOM 788 N N . PRO A 1 99 ? 14.016 -27.766 -10.391 1 98.38 99 PRO A N 1
ATOM 789 C CA . PRO A 1 99 ? 13.609 -26.875 -11.484 1 98.38 99 PRO A CA 1
ATOM 790 C C . PRO A 1 99 ? 12.656 -27.547 -12.469 1 98.38 99 PRO A C 1
ATOM 792 O O . PRO A 1 99 ? 12.633 -28.781 -12.57 1 98.38 99 PRO A O 1
ATOM 795 N N . MET A 1 100 ? 11.852 -26.844 -13.156 1 98.31 100 MET A N 1
ATOM 796 C CA . MET A 1 100 ? 11.016 -27.328 -14.25 1 98.31 100 MET A CA 1
ATOM 797 C C . MET A 1 100 ? 10.75 -26.234 -15.266 1 98.31 100 MET A C 1
ATOM 799 O O . MET A 1 100 ? 10.938 -25.047 -14.977 1 98.31 100 MET A O 1
ATOM 803 N N . ILE A 1 101 ? 10.43 -26.594 -16.453 1 98.88 101 ILE A N 1
ATOM 804 C CA . ILE A 1 101 ? 10.055 -25.672 -17.516 1 98.88 101 ILE A CA 1
ATOM 805 C C . ILE A 1 101 ? 8.555 -25.766 -17.781 1 98.88 101 ILE A C 1
ATOM 807 O O . ILE A 1 101 ? 8.023 -26.859 -17.984 1 98.88 101 ILE A O 1
ATOM 811 N N . VAL A 1 102 ? 7.914 -24.656 -17.766 1 98.88 102 VAL A N 1
ATOM 812 C CA . VAL A 1 102 ? 6.48 -24.562 -18.016 1 98.88 102 VAL A CA 1
ATOM 813 C C . VAL A 1 102 ? 6.211 -23.5 -19.078 1 98.88 102 VAL A C 1
ATOM 815 O O . VAL A 1 102 ? 6.609 -22.344 -18.922 1 98.88 102 VAL A O 1
ATOM 818 N N . GLU A 1 103 ? 5.617 -23.938 -20.156 1 98.81 103 GLU A N 1
ATOM 819 C CA . GLU A 1 103 ? 5.309 -23.016 -21.25 1 98.81 103 GLU A CA 1
ATOM 820 C C . GLU A 1 103 ? 3.852 -23.141 -21.688 1 98.81 103 GLU A C 1
ATOM 822 O O . GLU A 1 103 ? 3.434 -24.203 -22.188 1 98.81 103 GLU A O 1
ATOM 827 N N . GLU A 1 104 ? 3.111 -22.078 -21.5 1 98.62 104 GLU A N 1
ATOM 828 C CA . GLU A 1 104 ? 1.728 -22.031 -21.953 1 98.62 104 GLU A CA 1
ATOM 829 C C . GLU A 1 104 ? 0.906 -23.172 -21.375 1 98.62 104 GLU A C 1
ATOM 831 O O . GLU A 1 104 ? 0.258 -23.922 -22.109 1 98.62 104 GLU A O 1
ATOM 836 N N . CYS A 1 105 ? 0.9 -23.219 -20.078 1 98.94 105 CYS A N 1
ATOM 837 C CA . CYS A 1 105 ? 0.164 -24.281 -19.391 1 98.94 105 CYS A CA 1
ATOM 838 C C . CYS A 1 105 ? -1.017 -23.719 -18.625 1 98.94 105 CYS A C 1
ATOM 840 O O . CYS A 1 105 ? -1.052 -22.531 -18.312 1 98.94 105 CYS A O 1
ATOM 842 N N . ASP A 1 106 ? -2.025 -24.594 -18.422 1 98.94 106 ASP A N 1
ATOM 843 C CA . ASP A 1 106 ? -3.252 -24.234 -17.719 1 98.94 106 ASP A CA 1
ATOM 844 C C . ASP A 1 106 ? -3.344 -24.938 -16.375 1 98.94 106 ASP A C 1
ATOM 846 O O . ASP A 1 106 ? -3.453 -26.172 -16.312 1 98.94 106 ASP A O 1
ATOM 850 N N . PHE A 1 107 ? -3.367 -24.156 -15.297 1 98.94 107 PHE A N 1
ATOM 851 C CA . PHE A 1 107 ? -3.471 -24.672 -13.938 1 98.94 107 PHE A CA 1
ATOM 852 C C . PHE A 1 107 ? -4.816 -24.312 -13.32 1 98.94 107 PHE A C 1
ATOM 854 O O . PHE A 1 107 ? -4.941 -24.219 -12.094 1 98.94 107 PHE A O 1
ATOM 861 N N . THR A 1 108 ? -5.836 -24.062 -14.164 1 98.94 108 THR A N 1
ATOM 862 C CA . THR A 1 108 ? -7.156 -23.688 -13.656 1 98.94 108 THR A CA 1
ATOM 863 C C . THR A 1 108 ? -7.66 -24.734 -12.656 1 98.94 108 THR A C 1
ATOM 865 O O . THR A 1 108 ? -7.551 -25.938 -12.898 1 98.94 108 THR A O 1
ATOM 868 N N . LEU A 1 109 ? -8.109 -24.312 -11.5 1 98.94 109 LEU A N 1
ATOM 869 C CA . LEU A 1 109 ? -8.711 -25.125 -10.445 1 98.94 109 LEU A CA 1
ATOM 870 C C . LEU A 1 109 ? -7.676 -26.062 -9.82 1 98.94 109 LEU A C 1
ATOM 872 O O . LEU A 1 109 ? -8.023 -26.922 -9.008 1 98.94 109 LEU A O 1
ATOM 876 N N . ALA A 1 110 ? -6.41 -25.906 -10.164 1 98.94 110 ALA A N 1
ATOM 877 C CA . ALA A 1 110 ? -5.379 -26.766 -9.578 1 98.94 110 ALA A CA 1
ATOM 878 C C . ALA A 1 110 ? -5.078 -26.359 -8.141 1 98.94 110 ALA A C 1
ATOM 880 O O . ALA A 1 110 ? -5.328 -25.219 -7.746 1 98.94 110 ALA A O 1
ATOM 881 N N . SER A 1 111 ? -4.625 -27.312 -7.344 1 98.94 111 SER A N 1
ATOM 882 C CA . SER A 1 111 ? -4.199 -27.031 -5.977 1 98.94 111 SER A CA 1
ATOM 883 C C . SER A 1 111 ? -2.686 -27.141 -5.836 1 98.94 111 SER A C 1
ATOM 885 O O . SER A 1 111 ? -2.119 -28.219 -5.93 1 98.94 111 SER A O 1
ATOM 887 N N . LEU A 1 112 ? -2.08 -26.016 -5.57 1 98.88 112 LEU A N 1
ATOM 888 C CA . LEU A 1 112 ? -0.63 -25.938 -5.418 1 98.88 112 LEU A CA 1
ATOM 889 C C . LEU A 1 112 ? -0.254 -25.375 -4.055 1 98.88 112 LEU A C 1
ATOM 891 O O . LEU A 1 112 ? 0.847 -24.844 -3.881 1 98.88 112 LEU A O 1
ATOM 895 N N . GLY A 1 113 ? -1.172 -25.484 -3.121 1 98.75 113 GLY A N 1
ATOM 896 C CA . GLY A 1 113 ? -0.925 -24.906 -1.808 1 98.75 113 GLY A CA 1
ATOM 897 C C . GLY A 1 113 ? 0.385 -25.359 -1.193 1 98.75 113 GLY A C 1
ATOM 898 O O . GLY A 1 113 ? 0.683 -26.562 -1.17 1 98.75 113 GLY A O 1
ATOM 899 N N . GLY A 1 114 ? 1.2 -24.375 -0.767 1 98.69 114 GLY A N 1
ATOM 900 C CA . GLY A 1 114 ? 2.432 -24.688 -0.057 1 98.69 114 GLY A CA 1
ATOM 901 C C . GLY A 1 114 ? 3.549 -25.156 -0.974 1 98.69 114 GLY A C 1
ATOM 902 O O . GLY A 1 114 ? 4.652 -25.453 -0.514 1 98.69 114 GLY A O 1
ATOM 903 N N . ALA A 1 115 ? 3.312 -25.203 -2.229 1 98.81 115 ALA A N 1
ATOM 904 C CA . ALA A 1 115 ? 4.309 -25.688 -3.172 1 98.81 115 ALA A CA 1
ATOM 905 C C . ALA A 1 115 ? 5.484 -24.734 -3.287 1 98.81 115 ALA A C 1
ATOM 907 O O . ALA A 1 115 ? 5.32 -23.516 -3.119 1 98.81 115 ALA A O 1
ATOM 908 N N . ASP A 1 116 ? 6.68 -25.25 -3.514 1 98.88 116 ASP A N 1
ATOM 909 C CA . ASP A 1 116 ? 7.871 -24.453 -3.824 1 98.88 116 ASP A CA 1
ATOM 910 C C . ASP A 1 116 ? 8 -24.234 -5.328 1 98.88 116 ASP A C 1
ATOM 912 O O . ASP A 1 116 ? 8.383 -25.141 -6.07 1 98.88 116 ASP A O 1
ATOM 916 N N . LEU A 1 117 ? 7.688 -23.047 -5.758 1 98.81 117 LEU A N 1
ATOM 917 C CA . LEU A 1 117 ? 7.695 -22.719 -7.18 1 98.81 117 LEU A CA 1
ATOM 918 C C . LEU A 1 117 ? 8.688 -21.594 -7.477 1 98.81 117 LEU A C 1
ATOM 920 O O . LEU A 1 117 ? 8.633 -20.984 -8.539 1 98.81 117 LEU A O 1
ATOM 924 N N . ARG A 1 118 ? 9.656 -21.344 -6.531 1 98.81 118 ARG A N 1
ATOM 925 C CA . ARG A 1 118 ? 10.57 -20.203 -6.621 1 98.81 118 ARG A CA 1
ATOM 926 C C . ARG A 1 118 ? 11.312 -20.203 -7.949 1 98.81 118 ARG A C 1
ATOM 928 O O . ARG A 1 118 ? 11.734 -21.266 -8.43 1 98.81 118 ARG A O 1
ATOM 935 N N . ASP A 1 119 ? 11.344 -19.125 -8.625 1 98.88 119 ASP A N 1
ATOM 936 C CA . ASP A 1 119 ? 12.227 -18.812 -9.742 1 98.88 119 ASP A CA 1
ATOM 937 C C . ASP A 1 119 ? 11.758 -19.484 -11.031 1 98.88 119 ASP A C 1
ATOM 939 O O . ASP A 1 119 ? 12.484 -19.5 -12.023 1 98.88 119 ASP A O 1
ATOM 943 N N . LEU A 1 120 ? 10.578 -20 -10.953 1 98.88 120 LEU A N 1
ATOM 944 C CA . LEU A 1 120 ? 10.039 -20.562 -12.18 1 98.88 120 LEU A CA 1
ATOM 945 C C . LEU A 1 120 ? 9.414 -19.484 -13.055 1 98.88 120 LEU A C 1
ATOM 947 O O . LEU A 1 120 ? 9.062 -18.406 -12.555 1 98.88 120 LEU A O 1
ATOM 951 N N . ASP A 1 121 ? 9.328 -19.766 -14.359 1 98.94 121 ASP A N 1
ATOM 952 C CA . ASP A 1 121 ? 8.672 -18.875 -15.32 1 98.94 121 ASP A CA 1
ATOM 953 C C . ASP A 1 121 ? 7.277 -19.375 -15.672 1 98.94 121 ASP A C 1
ATOM 955 O O . ASP A 1 121 ? 7.129 -20.453 -16.266 1 98.94 121 ASP A O 1
ATOM 959 N N . PHE A 1 122 ? 6.285 -18.641 -15.328 1 98.88 122 PHE A N 1
ATOM 960 C CA . PHE A 1 122 ? 4.898 -18.984 -15.609 1 98.88 122 PHE A CA 1
ATOM 961 C C . PHE A 1 122 ? 4.25 -17.953 -16.531 1 98.88 122 PHE A C 1
ATOM 963 O O . PHE A 1 122 ? 3.041 -17.719 -16.453 1 98.88 122 PHE A O 1
ATOM 970 N N . THR A 1 123 ? 5.102 -17.312 -17.391 1 98.81 123 THR A N 1
ATOM 971 C CA . THR A 1 123 ? 4.578 -16.328 -18.328 1 98.81 123 THR A CA 1
ATOM 972 C C . THR A 1 123 ? 3.398 -16.891 -19.109 1 98.81 123 THR A C 1
ATOM 974 O O . THR A 1 123 ? 3.453 -18.016 -19.609 1 98.81 123 THR A O 1
ATOM 977 N N . ASP A 1 124 ? 2.311 -16.25 -19.141 1 98.75 124 ASP A N 1
ATOM 978 C CA . ASP A 1 124 ? 1.135 -16.516 -19.953 1 98.75 124 ASP A CA 1
ATOM 979 C C . ASP A 1 124 ? 0.402 -17.766 -19.453 1 98.75 124 ASP A C 1
ATOM 981 O O . ASP A 1 124 ? -0.512 -18.266 -20.125 1 98.75 124 ASP A O 1
ATOM 985 N N . CYS A 1 125 ? 0.774 -18.281 -18.312 1 98.94 125 CYS A N 1
ATOM 986 C CA . CYS A 1 125 ? 0.07 -19.438 -17.766 1 98.94 125 CYS A CA 1
ATOM 987 C C . CYS A 1 125 ? -1.227 -19.016 -17.094 1 98.94 125 CYS A C 1
ATOM 989 O O . CYS A 1 125 ? -1.416 -17.844 -16.766 1 98.94 125 CYS A O 1
ATOM 991 N N . ARG A 1 126 ? -2.123 -19.984 -16.969 1 98.94 126 ARG A N 1
ATOM 992 C CA . ARG A 1 126 ? -3.418 -19.734 -16.344 1 98.94 126 ARG A CA 1
ATOM 993 C C . ARG A 1 126 ? -3.512 -20.422 -14.984 1 98.94 126 ARG A C 1
ATOM 995 O O . ARG A 1 126 ? -3.248 -21.625 -14.867 1 98.94 126 ARG A O 1
ATOM 1002 N N . PHE A 1 127 ? -3.855 -19.594 -13.977 1 98.88 127 PHE A N 1
ATOM 1003 C CA . PHE A 1 127 ? -4.062 -20.094 -12.617 1 98.88 127 PHE A CA 1
ATOM 1004 C C . PHE A 1 127 ? -5.461 -19.766 -12.125 1 98.88 127 PHE A C 1
ATOM 1006 O O . PHE A 1 127 ? -5.664 -19.531 -10.93 1 98.88 127 PHE A O 1
ATOM 1013 N N . ARG A 1 128 ? -6.418 -19.688 -13.055 1 98.88 128 ARG A N 1
ATOM 1014 C CA . ARG A 1 128 ? -7.77 -19.312 -12.656 1 98.88 128 ARG A CA 1
ATOM 1015 C C . ARG A 1 128 ? -8.305 -20.234 -11.57 1 98.88 128 ARG A C 1
ATOM 1017 O O . ARG A 1 128 ? -8.227 -21.453 -11.703 1 98.88 128 ARG A O 1
ATOM 1024 N N . GLU A 1 129 ? -8.797 -19.672 -10.43 1 98.88 129 GLU A N 1
ATOM 1025 C CA . GLU A 1 129 ? -9.438 -20.359 -9.32 1 98.88 129 GLU A CA 1
ATOM 1026 C C . GLU A 1 129 ? -8.508 -21.406 -8.711 1 98.88 129 GLU A C 1
ATOM 1028 O O . GLU A 1 129 ? -8.961 -22.344 -8.047 1 98.88 129 GLU A O 1
ATOM 1033 N N . ALA A 1 130 ? -7.223 -21.281 -8.953 1 98.94 130 ALA A N 1
ATOM 1034 C CA . ALA A 1 130 ? -6.25 -22.203 -8.367 1 98.94 130 ALA A CA 1
ATOM 1035 C C . ALA A 1 130 ? -6.039 -21.906 -6.883 1 98.94 130 ALA A C 1
ATOM 1037 O O . ALA A 1 130 ? -6.309 -20.797 -6.422 1 98.94 130 ALA A O 1
ATOM 1038 N N . ASN A 1 131 ? -5.656 -22.922 -6.137 1 98.94 131 ASN A N 1
ATOM 1039 C CA . ASN A 1 131 ? -5.199 -22.75 -4.762 1 98.94 131 ASN A CA 1
ATOM 1040 C C . ASN A 1 131 ? -3.699 -22.484 -4.699 1 98.94 131 ASN A C 1
ATOM 1042 O O . ASN A 1 131 ? -2.889 -23.375 -4.969 1 98.94 131 ASN A O 1
ATOM 1046 N N . LEU A 1 132 ? -3.324 -21.297 -4.309 1 98.88 132 LEU A N 1
ATOM 1047 C CA . LEU A 1 132 ? -1.924 -20.906 -4.168 1 98.88 132 LEU A CA 1
ATOM 1048 C C . LEU A 1 132 ? -1.618 -20.484 -2.734 1 98.88 132 LEU A C 1
ATOM 1050 O O . LEU A 1 132 ? -0.663 -19.734 -2.492 1 98.88 132 LEU A O 1
ATOM 1054 N N . VAL A 1 133 ? -2.455 -20.938 -1.787 1 98.88 133 VAL A N 1
ATOM 1055 C CA . VAL A 1 133 ? -2.283 -20.578 -0.382 1 98.88 133 VAL A CA 1
ATOM 1056 C C . VAL A 1 133 ? -0.904 -21.031 0.099 1 98.88 133 VAL A C 1
ATOM 1058 O O . VAL A 1 133 ? -0.521 -22.188 -0.085 1 98.88 133 VAL A O 1
ATOM 1061 N N . ARG A 1 134 ? -0.112 -20.141 0.653 1 98.81 134 ARG A N 1
ATOM 1062 C CA . ARG A 1 134 ? 1.196 -20.375 1.258 1 98.81 134 ARG A CA 1
ATOM 1063 C C . ARG A 1 134 ? 2.182 -20.922 0.234 1 98.81 134 ARG A C 1
ATOM 1065 O O . ARG A 1 134 ? 3.182 -21.547 0.6 1 98.81 134 ARG A O 1
ATOM 1072 N N . THR A 1 135 ? 1.885 -20.703 -1.029 1 98.88 135 THR A N 1
ATOM 1073 C CA . THR A 1 135 ? 2.818 -21.125 -2.072 1 98.88 135 THR A CA 1
ATOM 1074 C C . THR A 1 135 ? 4.027 -20.188 -2.109 1 98.88 135 THR A C 1
ATOM 1076 O O . THR A 1 135 ? 3.9 -18.984 -1.9 1 98.88 135 THR A O 1
ATOM 1079 N N . ASP A 1 136 ? 5.219 -20.734 -2.328 1 98.94 136 ASP A N 1
ATOM 1080 C CA . ASP A 1 136 ? 6.43 -19.938 -2.496 1 98.94 136 ASP A CA 1
ATOM 1081 C C . ASP A 1 136 ? 6.656 -19.594 -3.965 1 98.94 136 ASP A C 1
ATOM 1083 O O . ASP A 1 136 ? 7.125 -20.438 -4.742 1 98.94 136 ASP A O 1
ATOM 1087 N N . LEU A 1 137 ? 6.324 -18.438 -4.312 1 98.94 137 LEU A N 1
ATOM 1088 C CA . LEU A 1 137 ? 6.422 -17.953 -5.688 1 98.94 137 LEU A CA 1
ATOM 1089 C C . LEU A 1 137 ? 7.496 -16.891 -5.812 1 98.94 137 LEU A C 1
ATOM 1091 O O . LEU A 1 137 ? 7.496 -16.109 -6.77 1 98.94 137 LEU A O 1
ATOM 1095 N N . ARG A 1 138 ? 8.469 -16.812 -4.801 1 98.88 138 ARG A N 1
ATOM 1096 C CA . ARG A 1 138 ? 9.516 -15.797 -4.848 1 98.88 138 ARG A CA 1
ATOM 1097 C C . ARG A 1 138 ? 10.344 -15.922 -6.125 1 98.88 138 ARG A C 1
ATOM 1099 O O . ARG A 1 138 ? 10.742 -17.031 -6.508 1 98.88 138 ARG A O 1
ATOM 1106 N N . GLY A 1 139 ? 10.461 -14.828 -6.82 1 98.88 139 GLY A N 1
ATOM 1107 C CA . GLY A 1 139 ? 11.328 -14.758 -7.984 1 98.88 139 GLY A CA 1
ATOM 1108 C C . GLY A 1 139 ? 10.695 -15.328 -9.234 1 98.88 139 GLY A C 1
ATOM 1109 O O . GLY A 1 139 ? 11.336 -15.422 -10.281 1 98.88 139 GLY A O 1
ATOM 1110 N N . THR A 1 140 ? 9.508 -15.68 -9.148 1 98.94 140 THR A N 1
ATOM 1111 C CA . THR A 1 140 ? 8.836 -16.234 -10.32 1 98.94 140 THR A CA 1
ATOM 1112 C C . THR A 1 140 ? 8.531 -15.148 -11.344 1 98.94 140 THR A C 1
ATOM 1114 O O . THR A 1 140 ? 8.469 -13.969 -10.992 1 98.94 140 THR A O 1
ATOM 1117 N N . VAL A 1 141 ? 8.461 -15.578 -12.586 1 98.94 141 VAL A N 1
ATOM 1118 C CA . VAL A 1 141 ? 7.918 -14.719 -13.633 1 98.94 141 VAL A CA 1
ATOM 1119 C C . VAL A 1 141 ? 6.453 -15.07 -13.875 1 98.94 141 VAL A C 1
ATOM 1121 O O . VAL A 1 141 ? 6.137 -16.172 -14.32 1 98.94 141 VAL A O 1
ATOM 1124 N N . LEU A 1 142 ? 5.602 -14.18 -13.57 1 98.88 142 LEU A N 1
ATOM 1125 C CA . LEU A 1 142 ? 4.168 -14.359 -13.742 1 98.88 142 LEU A CA 1
ATOM 1126 C C . LEU A 1 142 ? 3.604 -13.344 -14.727 1 98.88 142 LEU A C 1
ATOM 1128 O O . LEU A 1 142 ? 2.434 -12.961 -14.633 1 98.88 142 LEU A O 1
ATOM 1132 N N . ARG A 1 143 ? 4.488 -12.906 -15.656 1 98.69 143 ARG A N 1
ATOM 1133 C CA . ARG A 1 143 ? 4.043 -11.93 -16.641 1 98.69 143 ARG A CA 1
ATOM 1134 C C . ARG A 1 143 ? 2.838 -12.453 -17.422 1 98.69 143 ARG A C 1
ATOM 1136 O O . ARG A 1 143 ? 2.846 -13.594 -17.906 1 98.69 143 ARG A O 1
ATOM 1143 N N . ALA A 1 144 ? 1.804 -11.648 -17.484 1 98.56 144 ALA A N 1
ATOM 1144 C CA . ALA A 1 144 ? 0.589 -11.891 -18.25 1 98.56 144 ALA A CA 1
ATOM 1145 C C . ALA A 1 144 ? -0.112 -13.164 -17.781 1 98.56 144 ALA A C 1
ATOM 1147 O O . ALA A 1 144 ? -0.959 -13.711 -18.5 1 98.56 144 ALA A O 1
ATOM 1148 N N . ALA A 1 145 ? 0.247 -13.695 -16.641 1 98.88 145 ALA A N 1
ATOM 1149 C CA . ALA A 1 145 ? -0.456 -14.859 -16.094 1 98.88 145 ALA A CA 1
ATOM 1150 C C . ALA A 1 145 ? -1.855 -14.477 -15.625 1 98.88 145 ALA A C 1
ATOM 1152 O O . ALA A 1 145 ? -2.088 -13.336 -15.211 1 98.88 145 ALA A O 1
ATOM 1153 N N . ASP A 1 146 ? -2.773 -15.414 -15.742 1 98.94 146 ASP A N 1
ATOM 1154 C CA . ASP A 1 146 ? -4.141 -15.227 -15.266 1 98.94 146 ASP A CA 1
ATOM 1155 C C . ASP A 1 146 ? -4.336 -15.875 -13.898 1 98.94 146 ASP A C 1
ATOM 1157 O O . ASP A 1 146 ? -4.457 -17.094 -13.797 1 98.94 146 ASP A O 1
ATOM 1161 N N . LEU A 1 147 ? -4.426 -15.078 -12.859 1 98.88 147 LEU A N 1
ATOM 1162 C CA . LEU A 1 147 ? -4.59 -15.594 -11.508 1 98.88 147 LEU A CA 1
ATOM 1163 C C . LEU A 1 147 ? -5.965 -15.242 -10.953 1 98.88 147 LEU A C 1
ATOM 1165 O O . LEU A 1 147 ? -6.176 -15.266 -9.734 1 98.88 147 LEU A O 1
ATOM 1169 N N . LEU A 1 148 ? -6.918 -14.875 -11.852 1 98.75 148 LEU A N 1
ATOM 1170 C CA . LEU A 1 148 ? -8.242 -14.5 -11.383 1 98.75 148 LEU A CA 1
ATOM 1171 C C . LEU A 1 148 ? -8.898 -15.641 -10.617 1 98.75 148 LEU A C 1
ATOM 1173 O O . LEU A 1 148 ? -8.875 -16.797 -11.07 1 98.75 148 LEU A O 1
ATOM 1177 N N . GLY A 1 149 ? -9.367 -15.352 -9.445 1 98.75 149 GLY A N 1
ATOM 1178 C CA . GLY A 1 149 ? -10.055 -16.328 -8.617 1 98.75 149 GLY A CA 1
ATOM 1179 C C . GLY A 1 149 ? -9.102 -17.172 -7.785 1 98.75 149 GLY A C 1
ATOM 1180 O O . GLY A 1 149 ? -9.547 -17.969 -6.949 1 98.75 149 GLY A O 1
ATOM 1181 N N . ALA A 1 150 ? -7.871 -17.031 -7.992 1 98.88 150 ALA A N 1
ATOM 1182 C CA . ALA A 1 150 ? -6.918 -17.844 -7.234 1 98.88 150 ALA A CA 1
ATOM 1183 C C . ALA A 1 150 ? -6.895 -17.422 -5.766 1 98.88 150 ALA A C 1
ATOM 1185 O O . ALA A 1 150 ? -7.012 -16.234 -5.445 1 98.88 150 ALA A O 1
ATOM 1186 N N . ARG A 1 151 ? -6.789 -18.375 -4.867 1 98.75 151 ARG A N 1
ATOM 1187 C CA . ARG A 1 151 ? -6.555 -18.109 -3.451 1 98.75 151 ARG A CA 1
ATOM 1188 C C . ARG A 1 151 ? -5.07 -17.906 -3.172 1 98.75 151 ARG A C 1
ATOM 1190 O O . ARG A 1 151 ? -4.25 -18.766 -3.479 1 98.75 151 ARG A O 1
ATOM 1197 N N . THR A 1 152 ? -4.738 -16.766 -2.584 1 98.62 152 THR A N 1
ATOM 1198 C CA . THR A 1 152 ? -3.326 -16.406 -2.523 1 98.62 152 THR A CA 1
ATOM 1199 C C . THR A 1 152 ? -2.912 -16.078 -1.091 1 98.62 152 THR A C 1
ATOM 1201 O O . THR A 1 152 ? -1.862 -15.469 -0.864 1 98.62 152 THR A O 1
ATOM 1204 N N . GLY A 1 153 ? -3.725 -16.484 -0.106 1 98.69 153 GLY A N 1
ATOM 1205 C CA . GLY A 1 153 ? -3.373 -16.203 1.277 1 98.69 153 GLY A CA 1
ATOM 1206 C C . GLY A 1 153 ? -2.012 -16.75 1.669 1 98.69 153 GLY A C 1
ATOM 1207 O O . GLY A 1 153 ? -1.742 -17.938 1.491 1 98.69 153 GLY A O 1
ATOM 1208 N N . GLY A 1 154 ? -1.125 -15.875 2.139 1 98.75 154 GLY A N 1
ATOM 1209 C CA . GLY A 1 154 ? 0.17 -16.312 2.627 1 98.75 154 GLY A CA 1
ATOM 1210 C C . GLY A 1 154 ? 1.144 -16.656 1.512 1 98.75 154 GLY A C 1
ATOM 1211 O O . GLY A 1 154 ? 2.238 -17.156 1.769 1 98.75 154 GLY A O 1
ATOM 1212 N N . ALA A 1 155 ? 0.772 -16.438 0.274 1 98.88 155 ALA A N 1
ATOM 1213 C CA . ALA A 1 155 ? 1.696 -16.672 -0.832 1 98.88 155 ALA A CA 1
ATOM 1214 C C . ALA A 1 155 ? 2.869 -15.695 -0.783 1 98.88 155 ALA A C 1
ATOM 1216 O O . ALA A 1 155 ? 2.721 -14.555 -0.33 1 98.88 155 ALA A O 1
ATOM 1217 N N . LYS A 1 156 ? 4.043 -16.141 -1.161 1 98.94 156 LYS A N 1
ATOM 1218 C CA . LYS A 1 156 ? 5.25 -15.312 -1.184 1 98.94 156 LYS A CA 1
ATOM 1219 C C . LYS A 1 156 ? 5.637 -14.945 -2.613 1 98.94 156 LYS A C 1
ATOM 1221 O O . LYS A 1 156 ? 6.07 -15.805 -3.385 1 98.94 156 LYS A O 1
ATOM 1226 N N . LEU A 1 157 ? 5.492 -13.695 -2.906 1 98.88 157 LEU A N 1
ATOM 1227 C CA . LEU A 1 157 ? 5.75 -13.25 -4.273 1 98.88 157 LEU A CA 1
ATOM 1228 C C . LEU A 1 157 ? 6.902 -12.25 -4.309 1 98.88 157 LEU A C 1
ATOM 1230 O O . LEU A 1 157 ? 7 -11.445 -5.238 1 98.88 157 LEU A O 1
ATOM 1234 N N . GLY A 1 158 ? 7.773 -12.297 -3.24 1 98.81 158 GLY A N 1
ATOM 1235 C CA . GLY A 1 158 ? 8.922 -11.406 -3.262 1 98.81 158 GLY A CA 1
ATOM 1236 C C . GLY A 1 158 ? 9.758 -11.539 -4.52 1 98.81 158 GLY A C 1
ATOM 1237 O O . GLY A 1 158 ? 10.102 -12.648 -4.926 1 98.81 158 GLY A O 1
ATOM 1238 N N . GLY A 1 159 ? 10 -10.391 -5.176 1 98.81 159 GLY A N 1
ATOM 1239 C CA . GLY A 1 159 ? 10.867 -10.383 -6.34 1 98.81 159 GLY A CA 1
ATOM 1240 C C . GLY A 1 159 ? 10.211 -10.961 -7.578 1 98.81 159 GLY A C 1
ATOM 1241 O O . GLY A 1 159 ? 10.852 -11.086 -8.625 1 98.81 159 GLY A O 1
ATOM 1242 N N . ALA A 1 160 ? 8.977 -11.383 -7.516 1 98.94 160 ALA A N 1
ATOM 1243 C CA . ALA A 1 160 ? 8.281 -11.922 -8.68 1 98.94 160 ALA A CA 1
ATOM 1244 C C . ALA A 1 160 ? 7.969 -10.828 -9.695 1 98.94 160 ALA A C 1
ATOM 1246 O O . ALA A 1 160 ? 7.871 -9.656 -9.336 1 98.94 160 ALA A O 1
ATOM 1247 N N . ASP A 1 161 ? 7.895 -11.211 -10.938 1 98.88 161 ASP A N 1
ATOM 1248 C CA . ASP A 1 161 ? 7.453 -10.312 -12 1 98.88 161 ASP A CA 1
ATOM 1249 C C . ASP A 1 161 ? 5.965 -10.5 -12.297 1 98.88 161 ASP A C 1
ATOM 1251 O O . ASP A 1 161 ? 5.574 -11.469 -12.953 1 98.88 161 ASP A O 1
ATOM 1255 N N . LEU A 1 162 ? 5.141 -9.57 -11.812 1 98.81 162 LEU A N 1
ATOM 1256 C CA . LEU A 1 162 ? 3.691 -9.688 -11.922 1 98.81 162 LEU A CA 1
ATOM 1257 C C . LEU A 1 162 ? 3.156 -8.797 -13.039 1 98.81 162 LEU A C 1
ATOM 1259 O O . LEU A 1 162 ? 1.942 -8.648 -13.188 1 98.81 162 LEU A O 1
ATOM 1263 N N . ARG A 1 163 ? 4.074 -8.172 -13.898 1 98.56 163 ARG A N 1
ATOM 1264 C CA . ARG A 1 163 ? 3.609 -7.242 -14.922 1 98.56 163 ARG A CA 1
ATOM 1265 C C . ARG A 1 163 ? 2.627 -7.914 -15.875 1 98.56 163 ARG A C 1
ATOM 1267 O O . ARG A 1 163 ? 2.908 -8.992 -16.406 1 98.56 163 ARG A O 1
ATOM 1274 N N . GLY A 1 164 ? 1.436 -7.371 -15.938 1 97.94 164 GLY A N 1
ATOM 1275 C CA . GLY A 1 164 ? 0.409 -7.848 -16.844 1 97.94 164 GLY A CA 1
ATOM 1276 C C . GLY A 1 164 ? -0.431 -8.969 -16.266 1 97.94 164 GLY A C 1
ATOM 1277 O O . GLY A 1 164 ? -1.401 -9.414 -16.891 1 97.94 164 GLY A O 1
ATOM 1278 N N . ALA A 1 165 ? -0.018 -9.484 -15.125 1 98.69 165 ALA A N 1
ATOM 1279 C CA . ALA A 1 165 ? -0.8 -10.555 -14.523 1 98.69 165 ALA A CA 1
ATOM 1280 C C . ALA A 1 165 ? -2.189 -10.07 -14.125 1 98.69 165 ALA A C 1
ATOM 1282 O O . ALA A 1 165 ? -2.357 -8.914 -13.719 1 98.69 165 ALA A O 1
ATOM 1283 N N . HIS A 1 166 ? -3.145 -10.859 -14.297 1 98.69 166 HIS A N 1
ATOM 1284 C CA . HIS A 1 166 ? -4.504 -10.594 -13.844 1 98.69 166 HIS A CA 1
ATOM 1285 C C . HIS A 1 166 ? -4.742 -11.172 -12.453 1 98.69 166 HIS A C 1
ATOM 1287 O O . HIS A 1 166 ? -4.746 -12.391 -12.273 1 98.69 166 HIS A O 1
ATOM 1293 N N . VAL A 1 167 ? -4.918 -10.352 -11.508 1 98.25 167 VAL A N 1
ATOM 1294 C CA . VAL A 1 167 ? -5.035 -10.805 -10.125 1 98.25 167 VAL A CA 1
ATOM 1295 C C . VAL A 1 167 ? -6.211 -10.102 -9.445 1 98.25 167 VAL A C 1
ATOM 1297 O O . VAL A 1 167 ? -6.613 -9.008 -9.859 1 98.25 167 VAL A O 1
ATOM 1300 N N . ASP A 1 168 ? -6.762 -10.711 -8.453 1 98.19 168 ASP A N 1
ATOM 1301 C CA . ASP A 1 168 ? -7.781 -10.094 -7.605 1 98.19 168 ASP A CA 1
ATOM 1302 C C . ASP A 1 168 ? -7.145 -9.211 -6.535 1 98.19 168 ASP A C 1
ATOM 1304 O O . ASP A 1 168 ? -5.961 -9.359 -6.223 1 98.19 168 ASP A O 1
ATOM 1308 N N . ALA A 1 169 ? -7.969 -8.398 -5.926 1 98.12 169 ALA A N 1
ATOM 1309 C CA . ALA A 1 169 ? -7.504 -7.449 -4.918 1 98.12 169 ALA A CA 1
ATOM 1310 C C . ALA A 1 169 ? -6.883 -8.172 -3.729 1 98.12 169 ALA A C 1
ATOM 1312 O O . ALA A 1 169 ? -5.934 -7.68 -3.117 1 98.12 169 ALA A O 1
ATOM 1313 N N . HIS A 1 170 ? -7.484 -9.312 -3.467 1 97.81 170 HIS A N 1
ATOM 1314 C CA . HIS A 1 170 ? -7.051 -10.055 -2.287 1 97.81 170 HIS A CA 1
ATOM 1315 C C . HIS A 1 170 ? -5.566 -10.391 -2.367 1 97.81 170 HIS A C 1
ATOM 1317 O O . HIS A 1 170 ? -4.875 -10.414 -1.347 1 97.81 170 HIS A O 1
ATOM 1323 N N . LEU A 1 171 ? -5.047 -10.648 -3.566 1 98.62 171 LEU A N 1
ATOM 1324 C CA . LEU A 1 171 ? -3.629 -10.961 -3.697 1 98.62 171 LEU A CA 1
ATOM 1325 C C . LEU A 1 171 ? -2.771 -9.836 -3.141 1 98.62 171 LEU A C 1
ATOM 1327 O O . LEU A 1 171 ? -1.794 -10.078 -2.432 1 98.62 171 LEU A O 1
ATOM 1331 N N . TRP A 1 172 ? -3.189 -8.594 -3.363 1 98.56 172 TRP A N 1
ATOM 1332 C CA . TRP A 1 172 ? -2.395 -7.422 -2.996 1 98.56 172 TRP A CA 1
ATOM 1333 C C . TRP A 1 172 ? -2.287 -7.293 -1.48 1 98.56 172 TRP A C 1
ATOM 1335 O O . TRP A 1 172 ? -1.318 -6.727 -0.968 1 98.56 172 TRP A O 1
ATOM 1345 N N . THR A 1 173 ? -3.258 -7.828 -0.737 1 97.69 173 THR A N 1
ATOM 1346 C CA . THR A 1 173 ? -3.293 -7.617 0.706 1 97.69 173 THR A CA 1
ATOM 1347 C C . THR A 1 173 ? -2.875 -8.883 1.449 1 97.69 173 THR A C 1
ATOM 1349 O O . THR A 1 173 ? -2.467 -8.82 2.611 1 97.69 173 THR A O 1
ATOM 1352 N N . ALA A 1 174 ? -2.936 -10.031 0.741 1 97.75 174 ALA A N 1
ATOM 1353 C CA . ALA A 1 174 ? -2.766 -11.289 1.464 1 97.75 174 ALA A CA 1
ATOM 1354 C C . ALA A 1 174 ? -1.404 -11.914 1.164 1 97.75 174 ALA A C 1
ATOM 1356 O O . ALA A 1 174 ? -0.951 -12.805 1.887 1 97.75 174 ALA A O 1
ATOM 1357 N N . ALA A 1 175 ? -0.753 -11.5 0.117 1 98.5 175 ALA A N 1
ATOM 1358 C CA . ALA A 1 175 ? 0.539 -12.062 -0.262 1 98.5 175 ALA A CA 1
ATOM 1359 C C . ALA A 1 175 ? 1.681 -11.117 0.111 1 98.5 175 ALA A C 1
ATOM 1361 O O . ALA A 1 175 ? 1.468 -9.922 0.301 1 98.5 175 ALA A O 1
ATOM 1362 N N . SER A 1 176 ? 2.869 -11.68 0.319 1 98.69 176 SER A N 1
ATOM 1363 C CA . SER A 1 176 ? 4.078 -10.875 0.44 1 98.69 176 SER A CA 1
ATOM 1364 C C . SER A 1 176 ? 4.613 -10.469 -0.93 1 98.69 176 SER A C 1
ATOM 1366 O O . SER A 1 176 ? 4.812 -11.32 -1.8 1 98.69 176 SER A O 1
ATOM 1368 N N . LEU A 1 177 ? 4.914 -9.172 -1.102 1 98.75 177 LEU A N 1
ATOM 1369 C CA . LEU A 1 177 ? 5.156 -8.68 -2.453 1 98.75 177 LEU A CA 1
ATOM 1370 C C . LEU A 1 177 ? 6.461 -7.895 -2.518 1 98.75 177 LEU A C 1
ATOM 1372 O O . LEU A 1 177 ? 6.707 -7.168 -3.484 1 98.75 177 LEU A O 1
ATOM 1376 N N . ASP A 1 178 ? 7.27 -8.039 -1.489 1 98.25 178 ASP A N 1
ATOM 1377 C CA . ASP A 1 178 ? 8.492 -7.242 -1.435 1 98.25 178 ASP A CA 1
ATOM 1378 C C . ASP A 1 178 ? 9.336 -7.441 -2.693 1 98.25 178 ASP A C 1
ATOM 1380 O O . ASP A 1 178 ? 9.727 -8.562 -3.016 1 98.25 178 ASP A O 1
ATOM 1384 N N . GLY A 1 179 ? 9.578 -6.336 -3.398 1 98.75 179 GLY A N 1
ATOM 1385 C CA . GLY A 1 179 ? 10.414 -6.387 -4.582 1 98.75 179 GLY A CA 1
ATOM 1386 C C . GLY A 1 179 ? 9.68 -6.863 -5.82 1 98.75 179 GLY A C 1
ATOM 1387 O O . GLY A 1 179 ? 10.266 -6.957 -6.902 1 98.75 179 GLY A O 1
ATOM 1388 N N . ALA A 1 180 ? 8.438 -7.199 -5.703 1 98.88 180 ALA A N 1
ATOM 1389 C CA . ALA A 1 180 ? 7.668 -7.645 -6.867 1 98.88 180 ALA A CA 1
ATOM 1390 C C . ALA A 1 180 ? 7.539 -6.527 -7.898 1 98.88 180 ALA A C 1
ATOM 1392 O O . ALA A 1 180 ? 7.352 -5.359 -7.539 1 98.88 180 ALA A O 1
ATOM 1393 N N . GLN A 1 181 ? 7.625 -6.883 -9.141 1 98.88 181 GLN A N 1
ATOM 1394 C CA . GLN A 1 181 ? 7.488 -5.938 -10.25 1 98.88 181 GLN A CA 1
ATOM 1395 C C . GLN A 1 181 ? 6.043 -5.871 -10.734 1 98.88 181 GLN A C 1
ATOM 1397 O O . GLN A 1 181 ? 5.422 -6.902 -11 1 98.88 181 GLN A O 1
ATOM 1402 N N . ILE A 1 182 ? 5.531 -4.68 -10.828 1 98.75 182 ILE A N 1
ATOM 1403 C CA . ILE A 1 182 ? 4.148 -4.492 -11.258 1 98.75 182 ILE A CA 1
ATOM 1404 C C . ILE A 1 182 ? 4.066 -3.332 -12.242 1 98.75 182 ILE A C 1
ATOM 1406 O O . ILE A 1 182 ? 5.027 -2.578 -12.406 1 98.75 182 ILE A O 1
ATOM 1410 N N . GLU A 1 183 ? 2.9 -3.248 -12.914 1 97.88 183 GLU A N 1
ATOM 1411 C CA . GLU A 1 183 ? 2.623 -2.119 -13.797 1 97.88 183 GLU A CA 1
ATOM 1412 C C . GLU A 1 183 ? 1.875 -1.013 -13.055 1 97.88 183 GLU A C 1
ATOM 1414 O O . GLU A 1 183 ? 1.427 -1.208 -11.922 1 97.88 183 GLU A O 1
ATOM 1419 N N . LEU A 1 184 ? 1.729 0.161 -13.812 1 96.69 184 LEU A N 1
ATOM 1420 C CA . LEU A 1 184 ? 1.109 1.345 -13.227 1 96.69 184 LEU A CA 1
ATOM 1421 C C . LEU A 1 184 ? -0.319 1.047 -12.781 1 96.69 184 LEU A C 1
ATOM 1423 O O . LEU A 1 184 ? -0.716 1.409 -11.672 1 96.69 184 LEU A O 1
ATOM 1427 N N . THR A 1 185 ? -1.05 0.367 -13.656 1 96.06 185 THR A N 1
ATOM 1428 C CA . THR A 1 185 ? -2.439 0.056 -13.344 1 96.06 185 THR A CA 1
ATOM 1429 C C . THR A 1 185 ? -2.527 -0.853 -12.117 1 96.06 185 THR A C 1
ATOM 1431 O O . THR A 1 185 ? -3.451 -0.729 -11.312 1 96.06 185 THR A O 1
ATOM 1434 N N . GLN A 1 186 ? -1.542 -1.667 -11.969 1 98.19 186 GLN A N 1
ATOM 1435 C CA . GLN A 1 186 ? -1.527 -2.566 -10.82 1 98.19 186 GLN A CA 1
ATOM 1436 C C . GLN A 1 186 ? -1.166 -1.818 -9.539 1 98.19 186 GLN A C 1
ATOM 1438 O O . GLN A 1 186 ? -1.632 -2.172 -8.453 1 98.19 186 GLN A O 1
ATOM 1443 N N . ALA A 1 187 ? -0.349 -0.806 -9.711 1 98.31 187 ALA A N 1
ATOM 1444 C CA . ALA A 1 187 ? -0.071 0.05 -8.562 1 98.31 187 ALA A CA 1
ATOM 1445 C C . ALA A 1 187 ? -1.348 0.71 -8.047 1 98.31 187 ALA A C 1
ATOM 1447 O O . ALA A 1 187 ? -1.56 0.81 -6.836 1 98.31 187 ALA A O 1
ATOM 1448 N N . ILE A 1 188 ? -2.156 1.124 -8.938 1 97.75 188 ILE A N 1
ATOM 1449 C CA . ILE A 1 188 ? -3.445 1.714 -8.586 1 97.75 188 ILE A CA 1
ATOM 1450 C C . ILE A 1 188 ? -4.312 0.68 -7.871 1 97.75 188 ILE A C 1
ATOM 1452 O O . ILE A 1 188 ? -4.891 0.965 -6.82 1 97.75 188 ILE A O 1
ATOM 1456 N N . ALA A 1 189 ? -4.359 -0.51 -8.438 1 98.31 189 ALA A N 1
ATOM 1457 C CA . ALA A 1 189 ? -5.125 -1.592 -7.824 1 98.31 189 ALA A CA 1
ATOM 1458 C C . ALA A 1 189 ? -4.594 -1.915 -6.43 1 98.31 189 ALA A C 1
ATOM 1460 O O . ALA A 1 189 ? -5.371 -2.174 -5.508 1 98.31 189 ALA A O 1
ATOM 1461 N N . TYR A 1 190 ? -3.303 -1.882 -6.254 1 98.56 190 TYR A N 1
ATOM 1462 C CA . TYR A 1 190 ? -2.664 -2.123 -4.965 1 98.56 190 TYR A CA 1
ATOM 1463 C C . TYR A 1 190 ? -3.105 -1.091 -3.936 1 98.56 190 TYR A C 1
ATOM 1465 O O . TYR A 1 190 ? -3.514 -1.445 -2.826 1 98.56 190 TYR A O 1
ATOM 1473 N N . ALA A 1 191 ? -2.988 0.178 -4.34 1 98.62 191 ALA A N 1
ATOM 1474 C CA . ALA A 1 191 ? -3.41 1.249 -3.441 1 98.62 191 ALA A CA 1
ATOM 1475 C C . ALA A 1 191 ? -4.875 1.091 -3.047 1 98.62 191 ALA A C 1
ATOM 1477 O O . ALA A 1 191 ? -5.223 1.198 -1.869 1 98.62 191 ALA A O 1
ATOM 1478 N N . ALA A 1 192 ? -5.715 0.762 -3.998 1 98.38 192 ALA A N 1
ATOM 1479 C CA . ALA A 1 192 ? -7.145 0.583 -3.742 1 98.38 192 ALA A CA 1
ATOM 1480 C C . ALA A 1 192 ? -7.391 -0.593 -2.803 1 98.38 192 ALA A C 1
ATOM 1482 O O . ALA A 1 192 ? -8.219 -0.507 -1.895 1 98.38 192 ALA A O 1
ATOM 1483 N N . ALA A 1 193 ? -6.652 -1.611 -3.043 1 98.38 193 ALA A N 1
ATOM 1484 C CA . ALA A 1 193 ? -6.805 -2.797 -2.203 1 98.38 193 ALA A CA 1
ATOM 1485 C C . ALA A 1 193 ? -6.449 -2.492 -0.751 1 98.38 193 ALA A C 1
ATOM 1487 O O . ALA A 1 193 ? -6.934 -3.158 0.167 1 98.38 193 ALA A O 1
ATOM 1488 N N . HIS A 1 194 ? -5.664 -1.519 -0.51 1 98.19 194 HIS A N 1
ATOM 1489 C CA . HIS A 1 194 ? -5.25 -1.148 0.839 1 98.19 194 HIS A CA 1
ATOM 1490 C C . HIS A 1 194 ? -6.082 0.014 1.37 1 98.19 194 HIS A C 1
ATOM 1492 O O . HIS A 1 194 ? -5.703 0.656 2.354 1 98.19 194 HIS A O 1
ATOM 1498 N N . GLY A 1 195 ? -7.109 0.326 0.707 1 98.06 195 GLY A N 1
ATOM 1499 C CA . GLY A 1 195 ? -8.125 1.194 1.288 1 98.06 195 GLY A CA 1
ATOM 1500 C C . GLY A 1 195 ? -8.047 2.621 0.778 1 98.06 195 GLY A C 1
ATOM 1501 O O . GLY A 1 195 ? -8.82 3.479 1.203 1 98.06 195 GLY A O 1
ATOM 1502 N N . LEU A 1 196 ? -7.051 2.957 -0.049 1 98.75 196 LEU A N 1
ATOM 1503 C CA . LEU A 1 196 ? -6.965 4.301 -0.605 1 98.75 196 LEU A CA 1
ATOM 1504 C C . LEU A 1 196 ? -7.949 4.477 -1.759 1 98.75 196 LEU A C 1
ATOM 1506 O O . LEU A 1 196 ? -8.328 3.502 -2.41 1 98.75 196 LEU A O 1
ATOM 1510 N N . VAL A 1 197 ? -8.438 5.594 -1.897 1 98.69 197 VAL A N 1
ATOM 1511 C CA . VAL A 1 197 ? -9.289 5.949 -3.023 1 98.69 197 VAL A CA 1
ATOM 1512 C C . VAL A 1 197 ? -8.477 6.707 -4.07 1 98.69 197 VAL A C 1
ATOM 1514 O O . VAL A 1 197 ? -8.062 7.844 -3.842 1 98.69 197 VAL A O 1
ATOM 1517 N N . VAL A 1 198 ? -8.289 6.051 -5.188 1 98.25 198 VAL A N 1
ATOM 1518 C CA . VAL A 1 198 ? -7.461 6.641 -6.234 1 98.25 198 VAL A CA 1
ATOM 1519 C C . VAL A 1 198 ? -8.336 7.398 -7.227 1 98.25 198 VAL A C 1
ATOM 1521 O O . VAL A 1 198 ? -9.258 6.824 -7.82 1 98.25 198 VAL A O 1
ATOM 1524 N N . GLU A 1 199 ? -8.117 8.641 -7.312 1 94.38 199 GLU A N 1
ATOM 1525 C CA . GLU A 1 199 ? -8.891 9.484 -8.211 1 94.38 199 GLU A CA 1
ATOM 1526 C C . GLU A 1 199 ? -8.07 9.898 -9.43 1 94.38 199 GLU A C 1
ATOM 1528 O O . GLU A 1 199 ? -6.879 10.195 -9.312 1 94.38 199 GLU A O 1
ATOM 1533 N N . PRO A 1 200 ? -8.703 9.773 -10.75 1 82.88 200 PRO A N 1
ATOM 1534 C CA . PRO A 1 200 ? -8.008 10.219 -11.953 1 82.88 200 PRO A CA 1
ATOM 1535 C C . PRO A 1 200 ? -7.75 11.727 -11.961 1 82.88 200 PRO A C 1
ATOM 1537 O O . PRO A 1 200 ? -8.531 12.492 -11.391 1 82.88 200 PRO A O 1
ATOM 1540 N N . THR A 1 201 ? -6.535 12.297 -12 1 64.94 201 THR A N 1
ATOM 1541 C CA . THR A 1 201 ? -6.371 13.742 -12.148 1 64.94 201 THR A CA 1
ATOM 1542 C C . THR A 1 201 ? -7.25 14.273 -13.266 1 64.94 201 THR A C 1
ATOM 1544 O O . THR A 1 201 ? -7.512 13.57 -14.25 1 64.94 201 THR A O 1
ATOM 1547 N N . MET B 1 1 ? 7.395 54.562 5.285 1 46.38 1 MET B N 1
ATOM 1548 C CA . MET B 1 1 ? 7.219 53.219 5.805 1 46.38 1 MET B CA 1
ATOM 1549 C C . MET B 1 1 ? 6.508 53.219 7.156 1 46.38 1 MET B C 1
ATOM 1551 O O . MET B 1 1 ? 6.973 53.875 8.094 1 46.38 1 MET B O 1
ATOM 1555 N N . ASP B 1 2 ? 5.133 53.25 7.137 1 55.25 2 ASP B N 1
ATOM 1556 C CA . ASP B 1 2 ? 4.355 53.5 8.344 1 55.25 2 ASP B CA 1
ATOM 1557 C C . ASP B 1 2 ? 4.938 52.75 9.547 1 55.25 2 ASP B C 1
ATOM 1559 O O . ASP B 1 2 ? 5.41 51.625 9.414 1 55.25 2 ASP B O 1
ATOM 1563 N N . ALA B 1 3 ? 5.406 53.312 10.539 1 69.19 3 ALA B N 1
ATOM 1564 C CA . ALA B 1 3 ? 6.23 52.906 11.664 1 69.19 3 ALA B CA 1
ATOM 1565 C C . ALA B 1 3 ? 5.625 51.688 12.352 1 69.19 3 ALA B C 1
ATOM 1567 O O . ALA B 1 3 ? 4.414 51.625 12.578 1 69.19 3 ALA B O 1
ATOM 1568 N N . VAL B 1 4 ? 6.062 50.344 12.203 1 81.62 4 VAL B N 1
ATOM 1569 C CA . VAL B 1 4 ? 5.73 49.125 12.945 1 81.62 4 VAL B CA 1
ATOM 1570 C C . VAL B 1 4 ? 6.066 49.312 14.422 1 81.62 4 VAL B C 1
ATOM 1572 O O . VAL B 1 4 ? 7.156 49.781 14.766 1 81.62 4 VAL B O 1
ATOM 1575 N N . GLU B 1 5 ? 5.098 49.375 15.234 1 91.12 5 GLU B N 1
ATOM 1576 C CA . GLU B 1 5 ? 5.336 49.406 16.672 1 91.12 5 GLU B CA 1
ATOM 1577 C C . GLU B 1 5 ? 6 48.094 17.156 1 91.12 5 GLU B C 1
ATOM 1579 O O . GLU B 1 5 ? 5.527 47 16.844 1 91.12 5 GLU B O 1
ATOM 1584 N N . GLU B 1 6 ? 7.176 48.25 17.797 1 95.94 6 GLU B N 1
ATOM 1585 C CA . GLU B 1 6 ? 7.902 47.125 18.312 1 95.94 6 GLU B CA 1
ATOM 1586 C C . GLU B 1 6 ? 7.738 47 19.828 1 95.94 6 GLU B C 1
ATOM 1588 O O . GLU B 1 6 ? 7.922 48 20.547 1 95.94 6 GLU B O 1
ATOM 1593 N N . VAL B 1 7 ? 7.309 45.938 20.25 1 97 7 VAL B N 1
ATOM 1594 C CA . VAL B 1 7 ? 7.199 45.594 21.672 1 97 7 VAL B CA 1
ATOM 1595 C C . VAL B 1 7 ? 8.117 44.406 22 1 97 7 VAL B C 1
ATOM 1597 O O . VAL B 1 7 ? 7.957 43.312 21.453 1 97 7 VAL B O 1
ATOM 1600 N N . VAL B 1 8 ? 9.148 44.594 22.828 1 98.19 8 VAL B N 1
ATOM 1601 C CA . VAL B 1 8 ? 10.148 43.562 23.078 1 98.19 8 VAL B CA 1
ATOM 1602 C C . VAL B 1 8 ? 10.164 43.188 24.562 1 98.19 8 VAL B C 1
ATOM 1604 O O . VAL B 1 8 ? 10.266 44.094 25.422 1 98.19 8 VAL B O 1
ATOM 1607 N N . GLY B 1 9 ? 9.977 41.938 24.812 1 98.12 9 GLY B N 1
ATOM 1608 C CA . GLY B 1 9 ? 10.219 41.406 26.141 1 98.12 9 GLY B CA 1
ATOM 1609 C C . GLY B 1 9 ? 9.117 41.75 27.141 1 98.12 9 GLY B C 1
ATOM 1610 O O . GLY B 1 9 ? 9.312 41.656 28.344 1 98.12 9 GLY B O 1
ATOM 1611 N N . GLU B 1 10 ? 8 42.219 26.656 1 97.56 10 GLU B N 1
ATOM 1612 C CA . GLU B 1 10 ? 6.914 42.625 27.547 1 97.56 10 GLU B CA 1
ATOM 1613 C C . GLU B 1 10 ? 6.141 41.406 28.047 1 97.56 10 GLU B C 1
ATOM 1615 O O . GLU B 1 10 ? 5.988 40.438 27.328 1 97.56 10 GLU B O 1
ATOM 1620 N N . ASP B 1 11 ? 5.68 41.438 29.312 1 98.44 11 ASP B N 1
ATOM 1621 C CA . ASP B 1 11 ? 4.852 40.406 29.922 1 98.44 1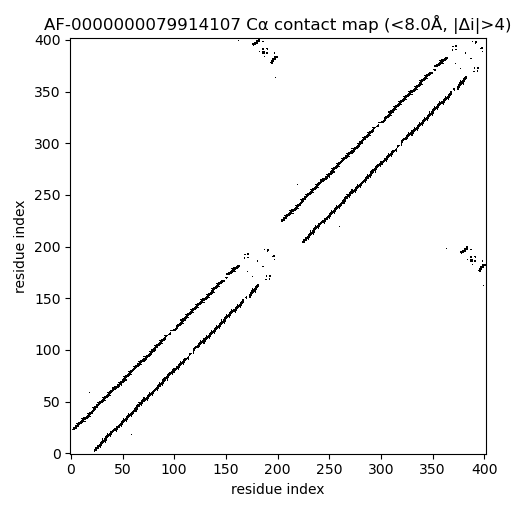1 ASP B CA 1
ATOM 1622 C C . ASP B 1 11 ? 3.375 40.812 29.891 1 98.44 11 ASP B C 1
ATOM 1624 O O . ASP B 1 11 ? 2.945 41.688 30.625 1 98.44 11 ASP B O 1
ATOM 1628 N N . PHE B 1 12 ? 2.674 40.125 29.094 1 98 12 PHE B N 1
ATOM 1629 C CA . PHE B 1 12 ? 1.23 40.344 29.031 1 98 12 PHE B CA 1
ATOM 1630 C C . PHE B 1 12 ? 0.491 39.188 29.719 1 98 12 PHE B C 1
ATOM 1632 O O . PHE B 1 12 ? -0.664 38.906 29.391 1 98 12 PHE B O 1
ATOM 1639 N N . GLY B 1 13 ? 1.171 38.469 30.625 1 97.88 13 GLY B N 1
ATOM 1640 C CA . GLY B 1 13 ? 0.556 37.375 31.328 1 97.88 13 GLY B CA 1
ATOM 1641 C C . GLY B 1 13 ? -0.72 37.75 32.062 1 97.88 13 GLY B C 1
ATOM 1642 O O . GLY B 1 13 ? -0.8 38.812 32.656 1 97.88 13 GLY B O 1
ATOM 1643 N N . ASP B 1 14 ? -1.718 37.062 31.875 1 97.75 14 ASP B N 1
ATOM 1644 C CA . ASP B 1 14 ? -2.998 37.188 32.562 1 97.75 14 ASP B CA 1
ATOM 1645 C C . ASP B 1 14 ? -3.727 38.469 32.094 1 97.75 14 ASP B C 1
ATOM 1647 O O . ASP B 1 14 ? -4.738 38.844 32.688 1 97.75 14 ASP B O 1
ATOM 1651 N N . ALA B 1 15 ? -3.127 39 31.078 1 97.81 15 ALA B N 1
ATOM 1652 C CA . ALA B 1 15 ? -3.793 40.188 30.578 1 97.81 15 ALA B CA 1
ATOM 1653 C C . ALA B 1 15 ? -5.188 39.875 30.047 1 97.81 15 ALA B C 1
ATOM 1655 O O . ALA B 1 15 ? -5.41 38.781 29.5 1 97.81 15 ALA B O 1
ATOM 1656 N N . ARG B 1 16 ? -6.145 40.75 30.25 1 98.44 16 ARG B N 1
ATOM 1657 C CA . ARG B 1 16 ? -7.488 40.688 29.688 1 98.44 16 ARG B CA 1
ATOM 1658 C C . ARG B 1 16 ? -7.66 41.656 28.531 1 98.44 16 ARG B C 1
ATOM 1660 O O . ARG B 1 16 ? -7.945 42.844 28.75 1 98.44 16 ARG B O 1
ATOM 1667 N N . LEU B 1 17 ? -7.449 41.094 27.375 1 97.31 17 LEU B N 1
ATOM 1668 C CA . LEU B 1 17 ? -7.461 41.938 26.188 1 97.31 17 LEU B CA 1
ATOM 1669 C C . LEU B 1 17 ? -8.414 41.375 25.141 1 97.31 17 LEU B C 1
ATOM 1671 O O . LEU B 1 17 ? -8.031 41.219 23.969 1 97.31 17 LEU B O 1
ATOM 1675 N N . PRO B 1 18 ? -9.688 41 25.531 1 97.88 18 PRO B N 1
ATOM 1676 C CA . PRO B 1 18 ? -10.617 40.438 24.562 1 97.88 18 PRO B CA 1
ATOM 1677 C C . PRO B 1 18 ? -11 41.438 23.453 1 97.88 18 PRO B C 1
ATOM 1679 O O . PRO B 1 18 ? -11.164 42.625 23.734 1 97.88 18 PRO B O 1
ATOM 1682 N N . GLY B 1 19 ? -11.031 41.031 22.266 1 98.12 19 GLY B N 1
ATOM 1683 C CA . GLY B 1 19 ? -11.562 41.812 21.156 1 98.12 19 GLY B CA 1
ATOM 1684 C C . GLY B 1 19 ? -10.609 42.875 20.688 1 98.12 19 GLY B C 1
ATOM 1685 O O . GLY B 1 19 ? -11.023 43.812 19.984 1 98.12 19 GLY B O 1
ATOM 1686 N N . GLN B 1 20 ? -9.359 42.781 21.016 1 98 20 GLN B N 1
ATOM 1687 C CA . GLN B 1 20 ? -8.398 43.781 20.578 1 98 20 GLN B CA 1
ATOM 1688 C C . GLN B 1 20 ? -8.141 43.688 19.078 1 98 20 GLN B C 1
ATOM 1690 O O . GLN B 1 20 ? -8.367 42.656 18.469 1 98 20 GLN B O 1
ATOM 1695 N N . ASP B 1 21 ? -7.781 44.812 18.5 1 98.44 21 ASP B N 1
ATOM 1696 C CA . ASP B 1 21 ? -7.363 44.906 17.109 1 98.44 21 ASP B CA 1
ATOM 1697 C C . ASP B 1 21 ? -5.922 45.406 17 1 98.44 21 ASP B C 1
ATOM 1699 O O . ASP B 1 21 ? -5.629 46.531 17.328 1 98.44 21 ASP B O 1
ATOM 1703 N N . TRP B 1 22 ? -5.066 44.531 16.656 1 97.81 22 TRP B N 1
ATOM 1704 C CA . TRP B 1 22 ? -3.648 44.875 16.531 1 97.81 22 TRP B CA 1
ATOM 1705 C C . TRP B 1 22 ? -3.221 44.875 15.078 1 97.81 22 TRP B C 1
ATOM 1707 O O . TRP B 1 22 ? -3.459 43.938 14.336 1 97.81 22 TRP B O 1
ATOM 1717 N N . ARG B 1 23 ? -2.631 46.031 14.664 1 97.62 23 ARG B N 1
ATOM 1718 C CA . ARG B 1 23 ? -2.17 46.156 13.289 1 97.62 23 ARG B CA 1
ATOM 1719 C C . ARG B 1 23 ? -0.727 46.656 13.242 1 97.62 23 ARG B C 1
ATOM 1721 O O . ARG B 1 23 ? -0.332 47.5 14.039 1 97.62 23 ARG B O 1
ATOM 1728 N N . ARG B 1 24 ? -0.016 46.031 12.406 1 97 24 ARG B N 1
ATOM 1729 C CA . ARG B 1 24 ? 1.337 46.5 12.109 1 97 24 ARG B CA 1
ATOM 1730 C C . ARG B 1 24 ? 2.162 46.625 13.383 1 97 24 ARG B C 1
ATOM 1732 O O . ARG B 1 24 ? 2.746 47.688 13.641 1 97 24 ARG B O 1
ATOM 1739 N N . ARG B 1 25 ? 2.264 45.531 14.055 1 97.44 25 ARG B N 1
ATOM 1740 C CA . ARG B 1 25 ? 3.023 45.469 15.305 1 97.44 25 ARG B CA 1
ATOM 1741 C C . ARG B 1 25 ? 3.959 44.25 15.297 1 97.44 25 ARG B C 1
ATOM 1743 O O . ARG B 1 25 ? 3.721 43.281 14.578 1 97.44 25 ARG B O 1
ATOM 1750 N N . HIS B 1 26 ? 5.047 44.375 15.961 1 98.62 26 HIS B N 1
ATOM 1751 C CA . HIS B 1 26 ? 5.984 43.281 16.156 1 98.62 26 HIS B CA 1
ATOM 1752 C C . HIS B 1 26 ? 6.207 43.031 17.641 1 98.62 26 HIS B C 1
ATOM 1754 O O . HIS B 1 26 ? 6.699 43.875 18.375 1 98.62 26 HIS B O 1
ATOM 1760 N N . TYR B 1 27 ? 5.805 41.906 18.062 1 98.69 27 TYR B N 1
ATOM 1761 C CA . TYR B 1 27 ? 6.059 41.438 19.422 1 98.69 27 TYR B CA 1
ATOM 1762 C C . TYR B 1 27 ? 7.207 40.438 19.453 1 98.69 27 TYR B C 1
ATOM 1764 O O . TYR B 1 27 ? 7.164 39.406 18.766 1 98.69 27 TYR B O 1
ATOM 1772 N N . THR B 1 28 ? 8.266 40.75 20.125 1 98.75 28 THR B N 1
ATOM 1773 C CA . THR B 1 28 ? 9.43 39.875 20.203 1 98.75 28 THR B CA 1
ATOM 1774 C C . THR B 1 28 ? 9.688 39.469 21.656 1 98.75 28 THR B C 1
ATOM 1776 O O . THR B 1 28 ? 9.773 40.312 22.547 1 98.75 28 THR B O 1
ATOM 1779 N N . LYS B 1 29 ? 9.703 38.156 21.906 1 98.75 29 LYS B N 1
ATOM 1780 C CA . LYS B 1 29 ? 10.023 37.625 23.219 1 98.75 29 LYS B CA 1
ATOM 1781 C C . LYS B 1 29 ? 9.023 38.094 24.266 1 98.75 29 LYS B C 1
ATOM 1783 O O . LYS B 1 29 ? 9.406 38.406 25.406 1 98.75 29 LYS B O 1
ATOM 1788 N N . CYS B 1 30 ? 7.777 38.281 23.828 1 98.69 30 CYS B N 1
ATOM 1789 C CA . CYS B 1 30 ? 6.715 38.656 24.75 1 98.69 30 CYS B CA 1
ATOM 1790 C C . CYS B 1 30 ? 5.988 37.438 25.281 1 98.69 30 CYS B C 1
ATOM 1792 O O . CYS B 1 30 ? 6.035 36.375 24.656 1 98.69 30 CYS B O 1
ATOM 1794 N N . HIS B 1 31 ? 5.383 37.625 26.5 1 98.25 31 HIS B N 1
ATOM 1795 C CA . HIS B 1 31 ? 4.629 36.531 27.141 1 98.25 31 HIS B CA 1
ATOM 1796 C C . HIS B 1 31 ? 3.143 36.875 27.203 1 98.25 31 HIS B C 1
ATOM 1798 O O . HIS B 1 31 ? 2.766 37.969 27.594 1 98.25 31 HIS B O 1
ATOM 1804 N N . PHE B 1 32 ? 2.387 35.906 26.75 1 98.62 32 PHE B N 1
ATOM 1805 C CA . PHE B 1 32 ? 0.938 36.094 26.781 1 98.62 32 PHE B CA 1
ATOM 1806 C C . PHE B 1 32 ? 0.292 34.938 27.578 1 98.62 32 PHE B C 1
ATOM 1808 O O . PHE B 1 32 ? -0.819 34.531 27.266 1 98.62 32 PHE B O 1
ATOM 1815 N N . ARG B 1 33 ? 1.03 34.469 28.594 1 98.5 33 ARG B N 1
ATOM 1816 C CA . ARG B 1 33 ? 0.576 33.281 29.359 1 98.5 33 ARG B CA 1
ATOM 1817 C C . ARG B 1 33 ? -0.759 33.562 30.031 1 98.5 33 ARG B C 1
ATOM 1819 O O . ARG B 1 33 ? -0.906 34.562 30.734 1 98.5 33 ARG B O 1
ATOM 1826 N N . ASP B 1 34 ? -1.713 32.719 29.734 1 98.69 34 ASP B N 1
ATOM 1827 C CA . ASP B 1 34 ? -3.039 32.75 30.344 1 98.69 34 ASP B CA 1
ATOM 1828 C C . ASP B 1 34 ? -3.754 34.062 30.062 1 98.69 34 ASP B C 1
ATOM 1830 O O . ASP B 1 34 ? -4.656 34.469 30.797 1 98.69 34 ASP B O 1
ATOM 1834 N N . ALA B 1 35 ? -3.244 34.75 29.031 1 98.81 35 ALA B N 1
ATOM 1835 C CA . ALA B 1 35 ? -3.914 36 28.641 1 98.81 35 ALA B CA 1
ATOM 1836 C C . ALA B 1 35 ? -5.23 35.719 27.922 1 98.81 35 ALA B C 1
ATOM 1838 O O . ALA B 1 35 ? -5.344 34.719 27.219 1 98.81 35 ALA B O 1
ATOM 1839 N N . ASP B 1 36 ? -6.195 36.562 28.188 1 98.88 36 ASP B N 1
ATOM 1840 C CA . ASP B 1 36 ? -7.422 36.531 27.391 1 98.88 36 ASP B CA 1
ATOM 1841 C C . ASP B 1 36 ? -7.285 37.375 26.141 1 98.88 36 ASP B C 1
ATOM 1843 O O . ASP B 1 36 ? -7.387 38.594 26.188 1 98.88 36 ASP B O 1
ATOM 1847 N N . LEU B 1 37 ? -7.086 36.719 25.078 1 98.75 37 LEU B N 1
ATOM 1848 C CA . LEU B 1 37 ? -6.988 37.375 23.766 1 98.75 37 LEU B CA 1
ATOM 1849 C C . LEU B 1 37 ? -8.148 36.969 22.875 1 98.75 37 LEU B C 1
ATOM 1851 O O . LEU B 1 37 ? -8.023 36.969 21.641 1 98.75 37 LEU B O 1
ATOM 1855 N N . SER B 1 38 ? -9.297 36.5 23.5 1 98.81 38 SER B N 1
ATOM 1856 C CA . SER B 1 38 ? -10.453 36.062 22.703 1 98.81 38 SER B CA 1
ATOM 1857 C C . SER B 1 38 ? -10.93 37.188 21.781 1 98.81 38 SER B C 1
ATOM 1859 O O . SER B 1 38 ? -10.953 38.344 22.156 1 98.81 38 SER B O 1
ATOM 1861 N N . GLY B 1 39 ? -11.164 36.812 20.562 1 98.75 39 GLY B N 1
ATOM 1862 C CA . GLY B 1 39 ? -11.656 37.75 19.594 1 98.75 39 GLY B CA 1
ATOM 1863 C C . GLY B 1 39 ? -10.57 38.688 19.062 1 98.75 39 GLY B C 1
ATOM 1864 O O . GLY B 1 39 ? -10.867 39.625 18.344 1 98.75 39 GLY B O 1
ATOM 1865 N N . LEU B 1 40 ? -9.344 38.406 19.375 1 98.81 40 LEU B N 1
ATOM 1866 C CA . LEU B 1 40 ? -8.242 39.25 18.891 1 98.81 40 LEU B CA 1
ATOM 1867 C C . LEU B 1 40 ? -8.211 39.281 17.359 1 98.81 40 LEU B C 1
ATOM 1869 O O . LEU B 1 40 ? -8.391 38.25 16.719 1 98.81 40 LEU B O 1
ATOM 1873 N N . ARG B 1 41 ? -8.109 40.438 16.797 1 98.88 41 ARG B N 1
ATOM 1874 C CA . ARG B 1 41 ? -7.891 40.625 15.375 1 98.88 41 ARG B CA 1
ATOM 1875 C C . ARG B 1 41 ? -6.484 41.156 15.102 1 98.88 41 ARG B C 1
ATOM 1877 O O . ARG B 1 41 ? -6.059 42.125 15.719 1 98.88 41 ARG B O 1
ATOM 1884 N N . THR B 1 42 ? -5.82 40.469 14.242 1 98.62 42 THR B N 1
ATOM 1885 C CA . THR B 1 42 ? -4.496 40.938 13.875 1 98.62 42 THR B CA 1
ATOM 1886 C C . THR B 1 42 ? -4.379 41.094 12.359 1 98.62 42 THR B C 1
ATOM 1888 O O . THR B 1 42 ? -4.938 40.312 11.609 1 98.62 42 THR B O 1
ATOM 1891 N N . GLU B 1 43 ? -3.77 42.156 11.883 1 98.56 43 GLU B N 1
ATOM 1892 C CA . GLU B 1 43 ? -3.396 42.375 10.492 1 98.56 43 GLU B CA 1
ATOM 1893 C C . GLU B 1 43 ? -1.952 42.844 10.375 1 98.56 43 GLU B C 1
ATOM 1895 O O . GLU B 1 43 ? -1.596 43.906 10.914 1 98.56 43 GLU B O 1
ATOM 1900 N N . SER B 1 44 ? -1.13 42.094 9.719 1 98 44 SER B N 1
ATOM 1901 C CA . SER B 1 44 ? 0.272 42.469 9.531 1 98 44 SER B CA 1
ATOM 1902 C C . SER B 1 44 ? 0.994 42.594 10.867 1 98 44 SER B C 1
ATOM 1904 O O . SER B 1 44 ? 1.697 43.562 11.102 1 98 44 SER B O 1
ATOM 1906 N N . VAL B 1 45 ? 0.756 41.625 11.695 1 98.62 45 VAL B N 1
ATOM 1907 C CA . VAL B 1 45 ? 1.438 41.562 12.984 1 98.62 45 VAL B CA 1
ATOM 1908 C C . VAL B 1 45 ? 2.443 40.406 12.984 1 98.62 45 VAL B C 1
ATOM 1910 O O . VAL B 1 45 ? 2.229 39.375 12.328 1 98.62 45 VAL B O 1
ATOM 1913 N N . ILE B 1 46 ? 3.58 40.594 13.633 1 98.88 46 ILE B N 1
ATOM 1914 C CA . ILE B 1 46 ? 4.586 39.531 13.781 1 98.88 46 ILE B CA 1
ATOM 1915 C C . ILE B 1 46 ? 4.797 39.219 15.258 1 98.88 46 ILE B C 1
ATOM 1917 O O . ILE B 1 46 ? 5.02 40.156 16.062 1 98.88 46 ILE B O 1
ATOM 1921 N N . PHE B 1 47 ? 4.664 38.031 15.617 1 98.88 47 PHE B N 1
ATOM 1922 C CA . PHE B 1 47 ? 5.07 37.5 16.906 1 98.88 47 PHE B CA 1
ATOM 1923 C C . PHE B 1 47 ? 6.328 36.656 16.781 1 98.88 47 PHE B C 1
ATOM 1925 O O . PHE B 1 47 ? 6.34 35.656 16.047 1 98.88 47 PHE B O 1
ATOM 1932 N N . THR B 1 48 ? 7.422 37.062 17.391 1 98.88 48 THR B N 1
ATOM 1933 C CA . THR B 1 48 ? 8.664 36.281 17.344 1 98.88 48 THR B CA 1
ATOM 1934 C C . THR B 1 48 ? 9.055 35.812 18.75 1 98.88 48 THR B C 1
ATOM 1936 O O . THR B 1 48 ? 9.195 36.625 19.656 1 98.88 48 THR B O 1
ATOM 1939 N N . ASP B 1 49 ? 9.18 34.469 18.938 1 98.88 49 ASP B N 1
ATOM 1940 C CA . ASP B 1 49 ? 9.625 33.906 20.203 1 98.88 49 ASP B CA 1
ATOM 1941 C C . ASP B 1 49 ? 8.688 34.312 21.344 1 98.88 49 ASP B C 1
ATOM 1943 O O . ASP B 1 49 ? 9.148 34.719 22.422 1 98.88 49 ASP B O 1
ATOM 1947 N N . CYS B 1 50 ? 7.363 34.312 21.016 1 98.88 50 CYS B N 1
ATOM 1948 C CA . CYS B 1 50 ? 6.371 34.656 22.016 1 98.88 50 CYS B CA 1
ATOM 1949 C C . CYS B 1 50 ? 5.75 33.406 22.641 1 98.88 50 CYS B C 1
ATOM 1951 O O . CYS B 1 50 ? 5.734 32.344 22.031 1 98.88 50 CYS B O 1
ATOM 1953 N N . ASP B 1 51 ? 5.336 33.531 23.859 1 98.94 51 ASP B N 1
ATOM 1954 C CA . ASP B 1 51 ? 4.734 32.438 24.609 1 98.94 51 ASP B CA 1
ATOM 1955 C C . ASP B 1 51 ? 3.24 32.656 24.812 1 98.94 51 ASP B C 1
ATOM 1957 O O . ASP B 1 51 ? 2.84 33.594 25.531 1 98.94 51 ASP B O 1
ATOM 1961 N N . PHE B 1 52 ? 2.424 31.766 24.25 1 98.88 52 PHE B N 1
ATOM 1962 C CA . PHE B 1 52 ? 0.972 31.875 24.359 1 98.88 52 PHE B CA 1
ATOM 1963 C C . PHE B 1 52 ? 0.409 30.766 25.234 1 98.88 52 PHE B C 1
ATOM 1965 O O . PHE B 1 52 ? -0.733 30.328 25.047 1 98.88 52 PHE B O 1
ATOM 1972 N N . THR B 1 53 ? 1.234 30.188 26.172 1 98.75 53 THR B N 1
ATOM 1973 C CA . THR B 1 53 ? 0.775 29.094 27.016 1 98.75 53 THR B CA 1
ATOM 1974 C C . THR B 1 53 ? -0.513 29.484 27.75 1 98.75 53 THR B C 1
ATOM 1976 O O . THR B 1 53 ? -0.576 30.516 28.406 1 98.75 53 THR B O 1
ATOM 1979 N N . GLY B 1 54 ? -1.508 28.719 27.516 1 98.75 54 GLY B N 1
ATOM 1980 C CA . GLY B 1 54 ? -2.766 28.891 28.219 1 98.75 54 GLY B CA 1
ATOM 1981 C C . GLY B 1 54 ? -3.578 30.062 27.703 1 98.75 54 GLY B C 1
ATOM 1982 O O . GLY B 1 54 ? -4.641 30.375 28.25 1 98.75 54 GLY B O 1
ATOM 1983 N N . ALA B 1 55 ? -3.088 30.766 26.719 1 98.81 55 ALA B N 1
ATOM 1984 C CA . ALA B 1 55 ? -3.791 31.938 26.203 1 98.81 55 ALA B CA 1
ATOM 1985 C C . ALA B 1 55 ? -5.09 31.531 25.516 1 98.81 55 ALA B C 1
ATOM 1987 O O . ALA B 1 55 ? -5.184 30.453 24.938 1 98.81 55 ALA B O 1
ATOM 1988 N N . ASP B 1 56 ? -6.078 32.375 25.641 1 98.88 56 ASP B N 1
ATOM 1989 C CA . ASP B 1 56 ? -7.34 32.188 24.938 1 98.88 56 ASP B CA 1
ATOM 1990 C C . ASP B 1 56 ? -7.387 33.031 23.672 1 98.88 56 ASP B C 1
ATOM 1992 O O . ASP B 1 56 ? -7.547 34.25 23.719 1 98.88 56 ASP B O 1
ATOM 1996 N N . LEU B 1 57 ? -7.262 32.375 22.578 1 98.75 57 LEU B N 1
ATOM 1997 C CA . LEU B 1 57 ? -7.363 33.062 21.281 1 98.75 57 LEU B CA 1
ATOM 1998 C C . LEU B 1 57 ? -8.648 32.656 20.578 1 98.75 57 LEU B C 1
ATOM 2000 O O . LEU B 1 57 ? -8.727 32.719 19.344 1 98.75 57 LEU B O 1
ATOM 2004 N N . SER B 1 58 ? -9.703 32.188 21.312 1 98.75 58 SER B N 1
ATOM 2005 C CA . SER B 1 58 ? -10.961 31.781 20.688 1 98.75 58 SER B CA 1
ATOM 2006 C C . SER B 1 58 ? -11.562 32.938 19.875 1 98.75 58 SER B C 1
ATOM 2008 O O . SER B 1 58 ? -11.5 34.094 20.281 1 98.75 58 SER B O 1
ATOM 2010 N N . GLU B 1 59 ? -12.094 32.594 18.703 1 98.69 59 GLU B N 1
ATOM 2011 C CA . GLU B 1 59 ? -12.812 33.5 17.828 1 98.69 59 GLU B CA 1
ATOM 2012 C C . GLU B 1 59 ? -11.883 34.594 17.297 1 98.69 59 GLU B C 1
ATOM 2014 O O . GLU B 1 59 ? -12.352 35.656 16.859 1 98.69 59 GLU B O 1
ATOM 2019 N N . SER B 1 60 ? -10.578 34.406 17.391 1 98.81 60 SER B N 1
ATOM 2020 C CA . SER B 1 60 ? -9.633 35.375 16.875 1 98.81 60 SER B CA 1
ATOM 2021 C C . SER B 1 60 ? -9.531 35.281 15.359 1 98.81 60 SER B C 1
ATOM 2023 O O . SER B 1 60 ? -9.922 34.281 14.758 1 98.81 60 SER B O 1
ATOM 2025 N N . GLN B 1 61 ? -9.156 36.406 14.734 1 98.94 61 GLN B N 1
ATOM 2026 C CA . GLN B 1 61 ? -8.984 36.5 13.289 1 98.94 61 GLN B CA 1
ATOM 2027 C C . GLN B 1 61 ? -7.629 37.094 12.945 1 98.94 61 GLN B C 1
ATOM 2029 O O . GLN B 1 61 ? -7.309 38.219 13.375 1 98.94 61 GLN B O 1
ATOM 2034 N N . HIS B 1 62 ? -6.945 36.406 12.133 1 98.88 62 HIS B N 1
ATOM 2035 C CA . HIS B 1 62 ? -5.586 36.812 11.82 1 98.88 62 HIS B CA 1
ATOM 2036 C C . HIS B 1 62 ? -5.348 36.844 10.312 1 98.88 62 HIS B C 1
ATOM 2038 O O . HIS B 1 62 ? -5.605 35.844 9.617 1 98.88 62 HIS B O 1
ATOM 2044 N N . VAL B 1 63 ? -4.941 37.969 9.766 1 98.88 63 VAL B N 1
ATOM 2045 C CA . VAL B 1 63 ? -4.621 38.125 8.352 1 98.88 63 VAL B CA 1
ATOM 2046 C C . VAL B 1 63 ? -3.182 38.594 8.188 1 98.88 63 VAL B C 1
ATOM 2048 O O . VAL B 1 63 ? -2.797 39.625 8.75 1 98.88 63 VAL B O 1
ATOM 2051 N N . GLY B 1 64 ? -2.469 37.906 7.438 1 98.69 64 GLY B N 1
ATOM 2052 C CA . GLY B 1 64 ? -1.099 38.312 7.184 1 98.69 64 GLY B CA 1
ATOM 2053 C C . GLY B 1 64 ? -0.254 38.406 8.445 1 98.69 64 GLY B C 1
ATOM 2054 O O . GLY B 1 64 ? 0.577 39.281 8.586 1 98.69 64 GLY B O 1
ATOM 2055 N N . THR B 1 65 ? -0.53 37.594 9.359 1 98.75 65 THR B N 1
ATOM 2056 C CA . THR B 1 65 ? 0.167 37.594 10.641 1 98.75 65 THR B CA 1
ATOM 2057 C C . THR B 1 65 ? 1.17 36.438 10.719 1 98.75 65 THR B C 1
ATOM 2059 O O . THR B 1 65 ? 0.905 35.344 10.219 1 98.75 65 THR B O 1
ATOM 2062 N N . ALA B 1 66 ? 2.375 36.75 11.32 1 98.94 66 ALA B N 1
ATOM 2063 C CA . ALA B 1 66 ? 3.412 35.719 11.469 1 98.94 66 ALA B CA 1
ATOM 2064 C C . ALA B 1 66 ? 3.629 35.375 12.945 1 98.94 66 ALA B C 1
ATOM 2066 O O . ALA B 1 66 ? 3.891 36.25 13.766 1 98.94 66 ALA B O 1
ATOM 2067 N N . PHE B 1 67 ? 3.467 34.156 13.242 1 98.88 67 PHE B N 1
ATOM 2068 C CA . PHE B 1 67 ? 3.91 33.562 14.5 1 98.88 67 PHE B CA 1
ATOM 2069 C C . PHE B 1 67 ? 5.191 32.75 14.305 1 98.88 67 PHE B C 1
ATOM 2071 O O . PHE B 1 67 ? 5.156 31.625 13.82 1 98.88 67 PHE B O 1
ATOM 2078 N N . ARG B 1 68 ? 6.316 33.375 14.641 1 98.88 68 ARG B N 1
ATOM 2079 C CA . ARG B 1 68 ? 7.609 32.75 14.398 1 98.88 68 ARG B CA 1
ATOM 2080 C C . ARG B 1 68 ? 8.219 32.25 15.695 1 98.88 68 ARG B C 1
ATOM 2082 O O . ARG B 1 68 ? 8.516 33.031 16.594 1 98.88 68 ARG B O 1
ATOM 2089 N N . SER B 1 69 ? 8.43 30.906 15.797 1 98.81 69 SER B N 1
ATOM 2090 C CA . SER B 1 69 ? 9.047 30.312 16.969 1 98.81 69 SER B CA 1
ATOM 2091 C C . SER B 1 69 ? 8.258 30.625 18.234 1 98.81 69 SER B C 1
ATOM 2093 O O . SER B 1 69 ? 8.836 31 19.266 1 98.81 69 SER B O 1
ATOM 2095 N N . CYS B 1 70 ? 6.93 30.547 18.078 1 98.94 70 CYS B N 1
ATOM 2096 C CA . CYS B 1 70 ? 6.051 30.812 19.219 1 98.94 70 CYS B CA 1
ATOM 2097 C C . CYS B 1 70 ? 5.609 29.5 19.875 1 98.94 70 CYS B C 1
ATOM 2099 O O . CYS B 1 70 ? 5.68 28.438 19.25 1 98.94 70 CYS B O 1
ATOM 2101 N N . SER B 1 71 ? 5.254 29.594 21.125 1 98.88 71 SER B N 1
ATOM 2102 C CA . SER B 1 71 ? 4.766 28.438 21.859 1 98.88 71 SER B CA 1
ATOM 2103 C C . SER B 1 71 ? 3.277 28.562 22.172 1 98.88 71 SER B C 1
ATOM 2105 O O . SER B 1 71 ? 2.848 29.547 22.781 1 98.88 71 SER B O 1
ATOM 2107 N N . PHE B 1 72 ? 2.514 27.578 21.703 1 98.88 72 PHE B N 1
ATOM 2108 C CA . PHE B 1 72 ? 1.112 27.422 22.078 1 98.88 72 PHE B CA 1
ATOM 2109 C C . PHE B 1 72 ? 0.908 26.156 22.906 1 98.88 72 PHE B C 1
ATOM 2111 O O . PHE B 1 72 ? 0.769 25.062 22.344 1 98.88 72 PHE B O 1
ATOM 2118 N N . THR B 1 73 ? 1.006 26.266 24.172 1 98.75 73 THR B N 1
ATOM 2119 C CA . THR B 1 73 ? 0.725 25.141 25.062 1 98.75 73 THR B CA 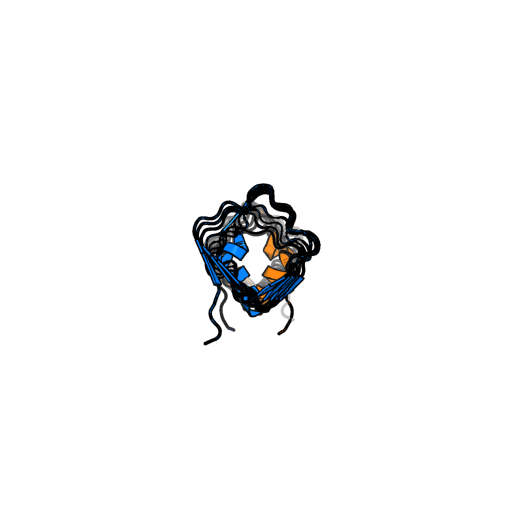1
ATOM 2120 C C . THR B 1 73 ? -0.611 25.344 25.766 1 98.75 73 THR B C 1
ATOM 2122 O O . THR B 1 73 ? -0.841 26.391 26.391 1 98.75 73 THR B O 1
ATOM 2125 N N . ARG B 1 74 ? -1.557 24.438 25.578 1 98.5 74 ARG B N 1
ATOM 2126 C CA . ARG B 1 74 ? -2.885 24.469 26.188 1 98.5 74 ARG B CA 1
ATOM 2127 C C . ARG B 1 74 ? -3.631 25.75 25.797 1 98.5 74 ARG B C 1
ATOM 2129 O O . ARG B 1 74 ? -4.398 26.281 26.594 1 98.5 74 ARG B O 1
ATOM 2136 N N . ALA B 1 75 ? -3.209 26.281 24.672 1 98.81 75 ALA B N 1
ATOM 2137 C CA . ALA B 1 75 ? -3.908 27.453 24.156 1 98.81 75 ALA B CA 1
ATOM 2138 C C . ALA B 1 75 ? -5.23 27.078 23.5 1 98.81 75 ALA B C 1
ATOM 2140 O O . ALA B 1 75 ? -5.406 25.922 23.078 1 98.81 75 ALA B O 1
ATOM 2141 N N . THR B 1 76 ? -6.164 28 23.516 1 98.88 76 THR B N 1
ATOM 2142 C CA . THR B 1 76 ? -7.457 27.781 22.875 1 98.88 76 THR B CA 1
ATOM 2143 C C . THR B 1 76 ? -7.574 28.609 21.594 1 98.88 76 THR B C 1
ATOM 2145 O O . THR B 1 76 ? -7.48 29.844 21.641 1 98.88 76 THR B O 1
ATOM 2148 N N . LEU B 1 77 ? -7.746 27.922 20.5 1 98.5 77 LEU B N 1
ATOM 2149 C CA . LEU B 1 77 ? -7.898 28.594 19.219 1 98.5 77 LEU B CA 1
ATOM 2150 C C . LEU B 1 77 ? -9.242 28.25 18.578 1 98.5 77 LEU B C 1
ATOM 2152 O O . LEU B 1 77 ? -9.391 28.328 17.359 1 98.5 77 LEU B O 1
ATOM 2156 N N . TRP B 1 78 ? -10.227 27.922 19.391 1 97.81 78 TRP B N 1
ATOM 2157 C CA . TRP B 1 78 ? -11.562 27.516 18.969 1 97.81 78 TRP B CA 1
ATOM 2158 C C . TRP B 1 78 ? -12.234 28.625 18.156 1 97.81 78 TRP B C 1
ATOM 2160 O O . TRP B 1 78 ? -12.242 29.781 18.562 1 97.81 78 TRP B O 1
ATOM 2170 N N . HIS B 1 79 ? -12.719 28.266 16.859 1 98.44 79 HIS B N 1
ATOM 2171 C CA . HIS B 1 79 ? -13.422 29.172 15.969 1 98.44 79 HIS B CA 1
ATOM 2172 C C . HIS B 1 79 ? -12.508 30.312 15.516 1 98.44 79 HIS B C 1
ATOM 2174 O O . HIS B 1 79 ? -12.977 31.438 15.273 1 98.44 79 HIS B O 1
ATOM 2180 N N . SER B 1 80 ? -11.266 30.125 15.477 1 98.81 80 SER B N 1
ATOM 2181 C CA . SER B 1 80 ? -10.336 31.141 14.977 1 98.81 80 SER B CA 1
ATOM 2182 C C . SER B 1 80 ? -10.148 31.016 13.469 1 98.81 80 SER B C 1
ATOM 2184 O O . SER B 1 80 ? -10.523 30 12.875 1 98.81 80 SER B O 1
ATOM 2186 N N . THR B 1 81 ? -9.719 32.094 12.836 1 98.94 81 THR B N 1
ATOM 2187 C CA . THR B 1 81 ? -9.453 32.156 11.398 1 98.94 81 THR B CA 1
ATOM 2188 C C . THR B 1 81 ? -8.039 32.656 11.133 1 98.94 81 THR B C 1
ATOM 2190 O O . THR B 1 81 ? -7.625 33.688 11.68 1 98.94 81 THR B O 1
ATOM 2193 N N . PHE B 1 82 ? -7.34 31.984 10.289 1 98.88 82 PHE B N 1
ATOM 2194 C CA . PHE B 1 82 ? -6.004 32.375 9.844 1 98.88 82 PHE B CA 1
ATOM 2195 C C . PHE B 1 82 ? -5.934 32.406 8.328 1 98.88 82 PHE B C 1
ATOM 2197 O O . PHE B 1 82 ? -6.199 31.422 7.652 1 98.88 82 PHE B O 1
ATOM 2204 N N . ARG B 1 83 ? -5.656 33.625 7.793 1 98.88 83 ARG B N 1
ATOM 2205 C CA . ARG B 1 83 ? -5.496 33.812 6.352 1 98.88 83 ARG B CA 1
ATOM 2206 C C . ARG B 1 83 ? -4.121 34.375 6.027 1 98.88 83 ARG B C 1
ATOM 2208 O O . ARG B 1 83 ? -3.73 35.406 6.578 1 98.88 83 ARG B O 1
ATOM 2215 N N . HIS B 1 84 ? -3.398 33.75 5.199 1 98.75 84 HIS B N 1
ATOM 2216 C CA . HIS B 1 84 ? -2.082 34.188 4.777 1 98.75 84 HIS B CA 1
ATOM 2217 C C . HIS B 1 84 ? -1.154 34.406 5.973 1 98.75 84 HIS B C 1
ATOM 2219 O O . HIS B 1 84 ? -0.447 35.406 6.059 1 98.75 84 HIS B O 1
ATOM 2225 N N . CYS B 1 85 ? -1.229 33.438 6.875 1 98.94 85 CYS B N 1
ATOM 2226 C CA . CYS B 1 85 ? -0.433 33.531 8.094 1 98.94 85 CYS B CA 1
ATOM 2227 C C . CYS B 1 85 ? 0.701 32.5 8.07 1 98.94 85 CYS B C 1
ATOM 2229 O O . CYS B 1 85 ? 0.713 31.609 7.238 1 98.94 85 CYS B O 1
ATOM 2231 N N . SER B 1 86 ? 1.72 32.781 8.969 1 98.94 86 SER B N 1
ATOM 2232 C CA . SER B 1 86 ? 2.832 31.844 9.133 1 98.94 86 SER B CA 1
ATOM 2233 C C . SER B 1 86 ? 2.982 31.406 10.594 1 98.94 86 SER B C 1
ATOM 2235 O O . SER B 1 86 ? 2.85 32.219 11.5 1 98.94 86 SER B O 1
ATOM 2237 N N . PHE B 1 87 ? 3.264 30.125 10.734 1 98.94 87 PHE B N 1
ATOM 2238 C CA . PHE B 1 87 ? 3.553 29.562 12.047 1 98.94 87 PHE B CA 1
ATOM 2239 C C . PHE B 1 87 ? 4.941 28.922 12.07 1 98.94 87 PHE B C 1
ATOM 2241 O O . PHE B 1 87 ? 5.152 27.906 12.734 1 98.94 87 PHE B O 1
ATOM 2248 N N . LEU B 1 88 ? 5.895 29.562 11.352 1 98.94 88 LEU B N 1
ATOM 2249 C CA . LEU B 1 88 ? 7.227 29 11.148 1 98.94 88 LEU B CA 1
ATOM 2250 C C . LEU B 1 88 ? 7.875 28.656 12.484 1 98.94 88 LEU B C 1
ATOM 2252 O O . LEU B 1 88 ? 8.094 29.531 13.328 1 98.94 88 LEU B O 1
ATOM 2256 N N . GLY B 1 89 ? 8.102 27.391 12.695 1 98.88 89 GLY B N 1
ATOM 2257 C CA . GLY B 1 89 ? 8.859 26.922 13.844 1 98.88 89 GLY B CA 1
ATOM 2258 C C . GLY B 1 89 ? 8.086 27 15.148 1 98.88 89 GLY B C 1
ATOM 2259 O O . GLY B 1 89 ? 8.656 26.859 16.234 1 98.88 89 GLY B O 1
ATOM 2260 N N . SER B 1 90 ? 6.809 27.203 15.109 1 98.94 90 SER B N 1
ATOM 2261 C CA . SER B 1 90 ? 6.008 27.328 16.312 1 98.94 90 SER B CA 1
ATOM 2262 C C . SER B 1 90 ? 5.543 25.953 16.812 1 98.94 90 SER B C 1
ATOM 2264 O O . SER B 1 90 ? 5.527 24.984 16.062 1 98.94 90 SER B O 1
ATOM 2266 N N . GLU B 1 91 ? 5.219 25.906 18.094 1 98.94 91 GLU B N 1
ATOM 2267 C CA . GLU B 1 91 ? 4.848 24.641 18.719 1 98.94 91 GLU B CA 1
ATOM 2268 C C . GLU B 1 91 ? 3.424 24.703 19.266 1 98.94 91 GLU B C 1
ATOM 2270 O O . GLU B 1 91 ? 3.053 25.656 19.953 1 98.94 91 GLU B O 1
ATOM 2275 N N . PHE B 1 92 ? 2.693 23.641 18.938 1 98.88 92 PHE B N 1
ATOM 2276 C CA . PHE B 1 92 ? 1.355 23.438 19.484 1 98.88 92 PHE B CA 1
ATOM 2277 C C . PHE B 1 92 ? 1.301 22.188 20.344 1 98.88 92 PHE B C 1
ATOM 2279 O O . PHE B 1 92 ? 1.62 21.094 19.875 1 98.88 92 PHE B O 1
ATOM 2286 N N . ASP B 1 93 ? 0.965 22.312 21.531 1 98.75 93 ASP B N 1
ATOM 2287 C CA . ASP B 1 93 ? 0.871 21.188 22.469 1 98.75 93 ASP B CA 1
ATOM 2288 C C . ASP B 1 93 ? -0.38 21.297 23.328 1 98.75 93 ASP B C 1
ATOM 2290 O O . ASP B 1 93 ? -0.545 22.266 24.078 1 98.75 93 ASP B O 1
ATOM 2294 N N . GLY B 1 94 ? -1.238 20.312 23.156 1 98.5 94 GLY B N 1
ATOM 2295 C CA . GLY B 1 94 ? -2.428 20.266 24 1 98.5 94 GLY B CA 1
ATOM 2296 C C . GLY B 1 94 ? -3.4 21.391 23.703 1 98.5 94 GLY B C 1
ATOM 2297 O O . GLY B 1 94 ? -4.102 21.875 24.594 1 98.5 94 GLY B O 1
ATOM 2298 N N . CYS B 1 95 ? -3.432 21.875 22.547 1 98.69 95 CYS B N 1
ATOM 2299 C CA . CYS B 1 95 ? -4.262 23.016 22.188 1 98.69 95 CYS B CA 1
ATOM 2300 C C . CYS B 1 95 ? -5.652 22.562 21.75 1 98.69 95 CYS B C 1
ATOM 2302 O O . CYS B 1 95 ? -5.828 21.438 21.312 1 98.69 95 CYS B O 1
ATOM 2304 N N . ARG B 1 96 ? -6.629 23.422 21.938 1 98.62 96 ARG B N 1
ATOM 2305 C CA . ARG B 1 96 ? -7.938 23.281 21.297 1 98.62 96 ARG B CA 1
ATOM 2306 C C . ARG B 1 96 ? -7.992 24.062 19.984 1 98.62 96 ARG B C 1
ATOM 2308 O O . ARG B 1 96 ? -8.133 25.281 19.984 1 98.62 96 ARG B O 1
ATOM 2315 N N . LEU B 1 97 ? -8.031 23.312 18.922 1 98.5 97 LEU B N 1
ATOM 2316 C CA . LEU B 1 97 ? -7.832 23.953 17.625 1 98.5 97 LEU B CA 1
ATOM 2317 C C . LEU B 1 97 ? -9.125 23.953 16.812 1 98.5 97 LEU B C 1
ATOM 2319 O O . LEU B 1 97 ? -9.398 24.906 16.094 1 98.5 97 LEU B O 1
ATOM 2323 N N . ARG B 1 98 ? -10.008 22.984 17.078 1 98.06 98 ARG B N 1
ATOM 2324 C CA . ARG B 1 98 ? -11.148 22.812 16.172 1 98.06 98 ARG B CA 1
ATOM 2325 C C . ARG B 1 98 ? -12.414 23.406 16.797 1 98.06 98 ARG B C 1
ATOM 2327 O O . ARG B 1 98 ? -12.57 23.422 18.016 1 98.06 98 ARG B O 1
ATOM 2334 N N . PRO B 1 99 ? -13.289 23.859 15.891 1 98.38 99 PRO B N 1
ATOM 2335 C CA . PRO B 1 99 ? -13.07 24.141 14.477 1 98.38 99 PRO B CA 1
ATOM 2336 C C . PRO B 1 99 ? -12.211 25.391 14.242 1 98.38 99 PRO B C 1
ATOM 23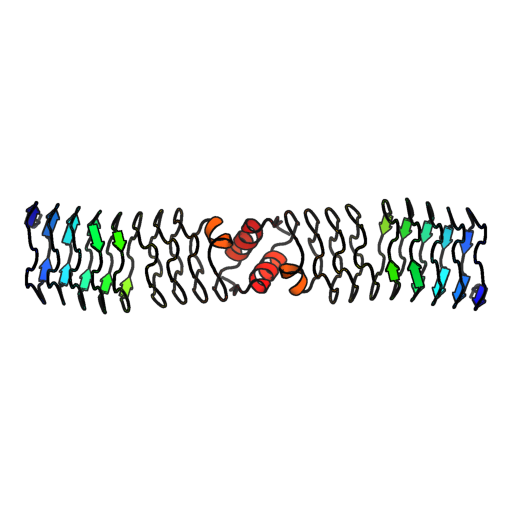38 O O . PRO B 1 99 ? -12.133 26.25 15.117 1 98.38 99 PRO B O 1
ATOM 2341 N N . MET B 1 100 ? -11.523 25.5 13.164 1 98.25 100 MET B N 1
ATOM 2342 C CA . MET B 1 100 ? -10.812 26.703 12.75 1 98.25 100 MET B CA 1
ATOM 2343 C C . MET B 1 100 ? -10.742 26.797 11.227 1 98.25 100 MET B C 1
ATOM 2345 O O . MET B 1 100 ? -10.953 25.797 10.531 1 98.25 100 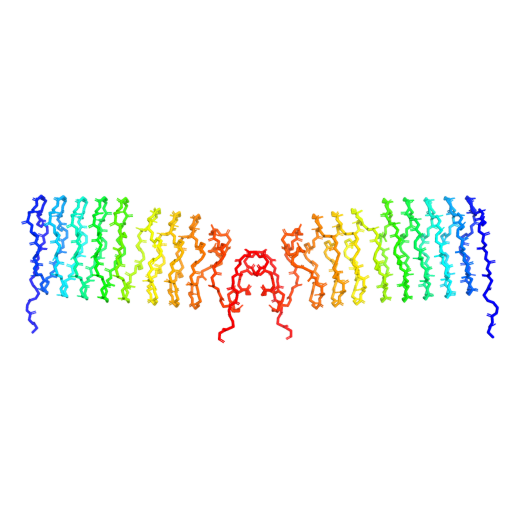MET B O 1
ATOM 2349 N N . ILE B 1 101 ? -10.57 27.953 10.727 1 98.88 101 ILE B N 1
ATOM 2350 C CA . ILE B 1 101 ? -10.391 28.188 9.297 1 98.88 101 ILE B CA 1
ATOM 2351 C C . ILE B 1 101 ? -8.93 28.547 9.016 1 98.88 101 ILE B C 1
ATOM 2353 O O . ILE B 1 101 ? -8.359 29.422 9.656 1 98.88 101 ILE B O 1
ATOM 2357 N N . VAL B 1 102 ? -8.352 27.844 8.086 1 98.88 102 VAL B N 1
ATOM 2358 C CA . VAL B 1 102 ? -6.965 28.062 7.672 1 98.88 102 VAL B CA 1
ATOM 2359 C C . VAL B 1 102 ? -6.898 28.219 6.152 1 98.88 102 VAL B C 1
ATOM 2361 O O . VAL B 1 102 ? -7.34 27.328 5.414 1 98.88 102 VAL B O 1
ATOM 2364 N N . GLU B 1 103 ? -6.422 29.375 5.73 1 98.81 103 GLU B N 1
ATOM 2365 C CA . GLU B 1 103 ? -6.305 29.641 4.301 1 98.81 103 GLU B CA 1
ATOM 2366 C C . GLU B 1 103 ? -4.91 30.141 3.943 1 98.81 103 GLU B C 1
ATOM 2368 O O . GLU B 1 103 ? -4.496 31.219 4.383 1 98.81 103 GLU B O 1
ATOM 2373 N N . GLU B 1 104 ? -4.211 29.359 3.162 1 98.62 104 GLU B N 1
ATOM 2374 C CA . GLU B 1 104 ? -2.898 29.75 2.654 1 98.62 104 GLU B CA 1
ATOM 2375 C C . GLU B 1 104 ? -1.945 30.094 3.795 1 98.62 104 GLU B C 1
ATOM 2377 O O . GLU B 1 104 ? -1.353 31.172 3.814 1 98.62 104 GLU B O 1
ATOM 2382 N N . CYS B 1 105 ? -1.777 29.125 4.648 1 98.94 105 CYS B N 1
ATOM 2383 C CA . CYS B 1 105 ? -0.9 29.344 5.793 1 98.94 105 CYS B CA 1
ATOM 2384 C C . CYS B 1 105 ? 0.335 28.453 5.703 1 98.94 105 CYS B C 1
ATOM 2386 O O . CYS B 1 105 ? 0.338 27.453 4.98 1 98.94 105 CYS B O 1
ATOM 2388 N N . ASP B 1 106 ? 1.409 28.922 6.367 1 98.94 106 ASP B N 1
ATOM 2389 C CA . ASP B 1 106 ? 2.691 28.219 6.375 1 98.94 106 ASP B CA 1
ATOM 2390 C C . ASP B 1 106 ? 2.998 27.656 7.758 1 98.94 106 ASP B C 1
ATOM 2392 O O . ASP B 1 106 ? 3.189 28.406 8.719 1 98.94 106 ASP B O 1
ATOM 2396 N N . PHE B 1 107 ? 3.111 26.328 7.84 1 98.94 107 PHE B N 1
ATOM 2397 C CA . PHE B 1 107 ? 3.416 25.641 9.086 1 98.94 107 PHE B CA 1
ATOM 2398 C C . PHE B 1 107 ? 4.805 25.016 9.031 1 98.94 107 PHE B C 1
ATOM 2400 O O . PHE B 1 107 ? 5.078 24.031 9.719 1 98.94 107 PHE B O 1
ATOM 2407 N N . THR B 1 108 ? 5.691 25.547 8.172 1 98.94 108 THR B N 1
ATOM 2408 C CA . THR B 1 108 ? 7.039 25 8.047 1 98.94 108 THR B CA 1
ATOM 2409 C C . THR B 1 108 ? 7.73 24.938 9.406 1 98.94 108 THR B C 1
ATOM 2411 O O . THR B 1 108 ? 7.668 25.891 10.188 1 98.94 108 THR B O 1
ATOM 2414 N N . LEU B 1 109 ? 8.297 23.812 9.758 1 98.94 109 LEU B N 1
ATOM 2415 C CA . LEU B 1 109 ? 9.078 23.562 10.969 1 98.94 109 LEU B CA 1
ATOM 2416 C C . LEU B 1 109 ? 8.188 23.625 12.211 1 98.94 109 LEU B C 1
ATOM 2418 O O . LEU B 1 109 ? 8.688 23.578 13.336 1 98.94 109 LEU B O 1
ATOM 2422 N N . ALA B 1 110 ? 6.879 23.703 12.039 1 98.94 110 ALA B N 1
ATOM 2423 C CA . ALA B 1 110 ? 5.984 23.75 13.188 1 98.94 110 ALA B CA 1
ATOM 2424 C C . ALA B 1 110 ? 5.844 22.375 13.828 1 98.94 110 ALA B C 1
ATOM 2426 O O . ALA B 1 110 ? 6.066 21.359 13.172 1 98.94 110 ALA B O 1
ATOM 2427 N N . SER B 1 111 ? 5.562 22.344 15.117 1 98.94 111 SER B N 1
ATOM 2428 C CA . SER B 1 111 ? 5.301 21.094 15.828 1 98.94 111 SER B CA 1
ATOM 2429 C C . SER B 1 111 ? 3.822 20.969 16.188 1 98.94 111 SER B C 1
ATOM 2431 O O . SER B 1 111 ? 3.316 21.703 17.047 1 98.94 111 SER B O 1
ATOM 2433 N N . LEU B 1 112 ? 3.188 20.016 15.578 1 98.81 112 LEU B N 1
ATOM 2434 C CA . LEU B 1 112 ? 1.767 19.766 15.805 1 98.81 112 LEU B CA 1
ATOM 2435 C C . LEU B 1 112 ? 1.533 18.328 16.281 1 98.81 112 LEU B C 1
ATOM 2437 O O . LEU B 1 112 ? 0.434 17.797 16.125 1 98.81 112 LEU B O 1
ATOM 2441 N N . GLY B 1 113 ? 2.57 17.734 16.828 1 98.75 113 GLY B N 1
ATOM 2442 C CA . GLY B 1 113 ? 2.457 16.344 17.234 1 98.75 113 GLY B CA 1
ATOM 2443 C C . GLY B 1 113 ? 1.265 16.094 18.141 1 98.75 113 GLY B C 1
ATOM 2444 O O . GLY B 1 113 ? 1.045 16.812 19.109 1 98.75 113 GLY B O 1
ATOM 2445 N N . GLY B 1 114 ? 0.446 15.086 17.766 1 98.69 114 GLY B N 1
ATOM 2446 C CA . GLY B 1 114 ? -0.667 14.664 18.609 1 98.69 114 GLY B CA 1
ATOM 2447 C C . GLY B 1 114 ? -1.862 15.602 18.516 1 98.69 114 GLY B C 1
ATOM 2448 O O . GLY B 1 114 ? -2.881 15.375 19.172 1 98.69 114 GLY B O 1
ATOM 2449 N N . ALA B 1 115 ? -1.778 16.609 17.734 1 98.81 115 ALA B N 1
ATOM 2450 C CA . ALA B 1 115 ? -2.855 17.594 17.641 1 98.81 115 ALA B CA 1
ATOM 2451 C C . ALA B 1 115 ? -4.09 16.984 16.984 1 98.81 115 ALA B C 1
ATOM 2453 O O . ALA B 1 115 ? -3.979 16.094 16.141 1 98.81 115 ALA B O 1
ATOM 2454 N N . ASP B 1 116 ? -5.277 17.422 17.375 1 98.88 116 ASP B N 1
ATOM 2455 C CA . ASP B 1 116 ? -6.543 17.078 16.734 1 98.88 116 ASP B CA 1
ATOM 2456 C C . ASP B 1 116 ? -6.875 18.078 15.625 1 98.88 116 ASP B C 1
ATOM 2458 O O . ASP B 1 116 ? -7.293 19.203 15.898 1 98.88 116 ASP B O 1
ATOM 2462 N N . LEU B 1 117 ? -6.684 17.656 14.406 1 98.81 117 LEU B N 1
ATOM 2463 C CA . LEU B 1 117 ? -6.887 18.547 13.266 1 98.81 117 LEU B CA 1
ATOM 2464 C C . LEU B 1 117 ? -7.973 18 12.344 1 98.81 117 LEU B C 1
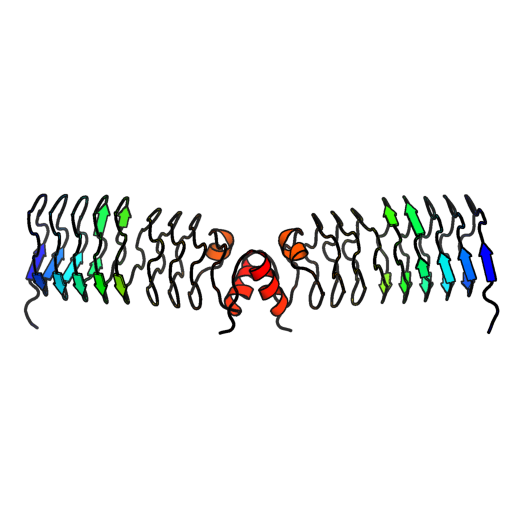ATOM 2466 O O . LEU B 1 117 ? -8.086 18.422 11.188 1 98.81 117 LEU B O 1
ATOM 2470 N N . ARG B 1 118 ? -8.828 17.047 12.875 1 98.81 118 ARG B N 1
ATOM 2471 C CA . ARG B 1 118 ? -9.812 16.328 12.062 1 98.81 118 ARG B CA 1
ATOM 2472 C C . ARG B 1 118 ? -10.719 17.312 11.32 1 98.81 118 ARG B C 1
ATOM 2474 O O . ARG B 1 118 ? -11.133 18.328 11.875 1 98.81 118 ARG B O 1
ATOM 2481 N N . ASP B 1 119 ? -10.906 17.125 10.07 1 98.88 119 ASP B N 1
ATOM 2482 C CA . ASP B 1 119 ? -11.945 17.719 9.227 1 98.88 119 ASP B CA 1
ATOM 2483 C C . ASP B 1 119 ? -11.594 19.172 8.867 1 98.88 119 ASP B C 1
ATOM 2485 O O . ASP B 1 119 ? -12.438 19.891 8.344 1 98.88 119 ASP B O 1
ATOM 2489 N N . LEU B 1 120 ? -10.391 19.516 9.164 1 98.88 120 LEU B N 1
ATOM 2490 C CA . LEU B 1 120 ? -9.977 20.859 8.75 1 98.88 120 LEU B CA 1
ATOM 2491 C C . LEU B 1 120 ? -9.523 20.859 7.293 1 98.88 120 LEU B C 1
ATOM 2493 O O . LEU B 1 120 ? -9.18 19.812 6.742 1 98.88 120 LEU B O 1
ATOM 2497 N N . ASP B 1 121 ? -9.594 22.031 6.668 1 98.94 121 ASP B N 1
ATOM 2498 C CA . ASP B 1 121 ? -9.125 22.25 5.301 1 98.94 121 ASP B CA 1
ATOM 2499 C C . ASP B 1 121 ? -7.758 22.922 5.285 1 98.94 121 ASP B C 1
ATOM 2501 O O . ASP B 1 121 ? -7.621 24.062 5.711 1 98.94 121 ASP B O 1
ATOM 2505 N N . PHE B 1 122 ? -6.773 22.234 4.805 1 98.88 122 PHE B N 1
ATOM 2506 C CA . PHE B 1 122 ? -5.41 22.75 4.723 1 98.88 122 PHE B CA 1
ATOM 2507 C C . PHE B 1 122 ? -4.949 22.828 3.271 1 98.88 122 PHE B C 1
ATOM 2509 O O . PHE B 1 122 ? -3.758 22.703 2.986 1 98.88 122 PHE B O 1
ATOM 2516 N N . THR B 1 123 ? -5.938 23.047 2.35 1 98.81 123 THR B N 1
ATOM 2517 C CA . THR B 1 123 ? -5.598 23.141 0.934 1 98.81 123 THR B CA 1
ATOM 2518 C C . THR B 1 123 ? -4.5 24.188 0.718 1 98.81 123 THR B C 1
ATOM 2520 O O . THR B 1 123 ? -4.555 25.281 1.275 1 98.81 123 THR B O 1
ATOM 2523 N N . ASP B 1 124 ? -3.459 23.859 0.068 1 98.75 124 ASP B N 1
ATOM 2524 C CA . ASP B 1 124 ? -2.383 24.734 -0.384 1 98.75 124 ASP B CA 1
ATOM 2525 C C . ASP B 1 124 ? -1.526 25.203 0.791 1 98.75 124 ASP B C 1
ATOM 2527 O O . ASP B 1 124 ? -0.688 26.094 0.639 1 98.75 124 ASP B O 1
ATOM 2531 N N . CYS B 1 125 ? -1.723 24.609 1.956 1 98.94 125 CYS B N 1
ATOM 2532 C CA . CYS B 1 125 ? -0.891 25 3.092 1 98.94 125 CYS B CA 1
ATOM 2533 C C . CYS B 1 125 ? 0.455 24.281 3.047 1 98.94 125 CYS B C 1
ATOM 2535 O O . CYS B 1 125 ? 0.618 23.297 2.32 1 98.94 125 CYS B O 1
ATOM 2537 N N . ARG B 1 126 ? 1.414 24.875 3.746 1 98.94 126 ARG B N 1
ATOM 2538 C CA . ARG B 1 126 ? 2.76 24.312 3.785 1 98.94 126 ARG B CA 1
ATOM 2539 C C . ARG B 1 126 ? 3.066 23.703 5.152 1 98.94 126 ARG B C 1
ATOM 2541 O O . ARG B 1 126 ? 2.887 24.375 6.18 1 98.94 126 ARG B O 1
ATOM 2548 N N . PHE B 1 127 ? 3.494 22.422 5.125 1 98.88 127 PHE B N 1
ATOM 2549 C CA . PHE B 1 127 ? 3.9 21.719 6.336 1 98.88 127 PHE B CA 1
ATOM 2550 C C . PHE B 1 127 ? 5.332 21.219 6.215 1 98.88 127 PHE B C 1
ATOM 2552 O O . PHE B 1 127 ? 5.672 20.156 6.762 1 98.88 127 PHE B O 1
ATOM 2559 N N . ARG B 1 128 ? 6.156 21.938 5.449 1 98.88 128 ARG B N 1
ATOM 2560 C CA . ARG B 1 128 ? 7.523 21.469 5.242 1 98.88 128 ARG B CA 1
ATOM 2561 C C . ARG B 1 128 ? 8.242 21.266 6.574 1 98.88 128 ARG B C 1
ATOM 2563 O O . ARG B 1 128 ? 8.227 22.156 7.434 1 98.88 128 ARG B O 1
ATOM 2570 N N . GLU B 1 129 ? 8.844 20.062 6.797 1 98.88 129 GLU B N 1
ATOM 2571 C CA . GLU B 1 129 ? 9.664 19.703 7.949 1 98.88 129 GLU B CA 1
ATOM 2572 C C . GLU B 1 129 ? 8.883 19.844 9.25 1 98.88 129 GLU B C 1
ATOM 2574 O O . GLU B 1 129 ? 9.469 19.969 10.328 1 98.88 129 GLU B O 1
ATOM 2579 N N . ALA B 1 130 ? 7.57 19.875 9.156 1 98.94 130 ALA B N 1
ATOM 2580 C CA . ALA B 1 130 ? 6.738 19.953 10.359 1 98.94 130 ALA B CA 1
ATOM 2581 C C . ALA B 1 130 ? 6.699 18.609 11.094 1 98.94 130 ALA B C 1
ATOM 2583 O O . ALA B 1 130 ? 6.957 17.562 10.5 1 98.94 130 ALA B O 1
ATOM 2584 N N . ASN B 1 131 ? 6.469 18.672 12.398 1 98.94 131 ASN B N 1
ATOM 2585 C CA . ASN B 1 131 ? 6.18 17.484 13.195 1 98.94 131 ASN B CA 1
ATOM 2586 C C . ASN B 1 131 ? 4.688 17.172 13.211 1 98.94 131 ASN B C 1
ATOM 2588 O O . ASN B 1 131 ? 3.902 17.906 13.828 1 98.94 131 ASN B O 1
ATOM 2592 N N . LEU B 1 132 ? 4.293 16.094 12.594 1 98.88 132 LEU B N 1
ATOM 2593 C CA . LEU B 1 132 ? 2.9 15.656 12.57 1 98.88 132 LEU B CA 1
ATOM 2594 C C . LEU B 1 132 ? 2.756 14.266 13.18 1 98.88 132 LEU B C 1
ATOM 2596 O O . LEU B 1 132 ? 1.797 13.547 12.883 1 98.88 132 LEU B O 1
ATOM 2600 N N . VAL B 1 133 ? 3.734 13.875 14.023 1 98.88 133 VAL B N 1
ATOM 2601 C CA . VAL B 1 133 ? 3.721 12.562 14.656 1 98.88 133 VAL B CA 1
ATOM 2602 C C . VAL B 1 133 ? 2.441 12.398 15.477 1 98.88 133 VAL B C 1
ATOM 2604 O O . VAL B 1 133 ? 2.107 13.258 16.297 1 98.88 133 VAL B O 1
ATOM 2607 N N . ARG B 1 134 ? 1.674 11.352 15.25 1 98.81 134 ARG B N 1
ATOM 2608 C CA . ARG B 1 134 ? 0.469 10.961 15.977 1 98.81 134 ARG B CA 1
ATOM 2609 C C . ARG B 1 134 ? -0.605 12.039 15.875 1 98.81 134 ARG B C 1
ATOM 2611 O O . ARG B 1 134 ? -1.509 12.094 16.719 1 98.81 134 ARG B O 1
ATOM 2618 N N . THR B 1 135 ? -0.484 12.891 14.883 1 98.88 135 THR B N 1
ATOM 2619 C CA . THR B 1 135 ? -1.517 13.891 14.656 1 98.88 135 THR B CA 1
ATOM 2620 C C . THR B 1 135 ? -2.775 13.25 14.078 1 98.88 135 THR B C 1
ATOM 2622 O O . THR B 1 135 ? -2.691 12.328 13.266 1 98.88 135 THR B O 1
ATOM 2625 N N . ASP B 1 136 ? -3.951 13.703 14.508 1 98.94 136 ASP B N 1
ATOM 2626 C CA . ASP B 1 136 ? -5.219 13.25 13.945 1 98.94 136 ASP B CA 1
ATOM 2627 C C . ASP B 1 136 ? -5.652 14.141 12.781 1 98.94 136 ASP B C 1
ATOM 2629 O O . ASP B 1 136 ? -6.164 15.242 12.984 1 98.94 136 ASP B O 1
ATOM 2633 N N . LEU B 1 137 ? -5.434 13.688 11.625 1 98.94 137 LEU B N 1
ATOM 2634 C CA . LEU B 1 137 ? -5.734 14.43 10.406 1 98.94 137 LEU B CA 1
ATOM 2635 C C . LEU B 1 137 ? -6.879 13.773 9.641 1 98.94 137 LEU B C 1
ATOM 2637 O O . LEU B 1 137 ? -7.047 14.008 8.445 1 98.94 137 LEU B O 1
ATOM 2641 N N . ARG B 1 138 ? -7.715 12.891 10.352 1 98.88 138 ARG B N 1
ATOM 2642 C CA . ARG B 1 138 ? -8.82 12.211 9.68 1 98.88 138 ARG B CA 1
ATOM 2643 C C . ARG B 1 138 ? -9.789 13.219 9.078 1 98.88 138 ARG B C 1
ATOM 2645 O O . ARG B 1 138 ? -10.164 14.195 9.727 1 98.88 138 ARG B O 1
ATOM 2652 N N . GLY B 1 139 ? -10.062 13.039 7.809 1 98.88 139 GLY B N 1
ATOM 2653 C CA . GLY B 1 139 ? -11.07 13.836 7.129 1 98.88 139 GLY B CA 1
ATOM 2654 C C . GLY B 1 139 ? -10.57 15.203 6.699 1 98.88 139 GLY B C 1
ATOM 2655 O O . GLY B 1 139 ? -11.336 16.016 6.188 1 98.88 139 GLY B O 1
ATOM 2656 N N . THR B 1 140 ? -9.367 15.43 6.867 1 98.88 140 THR B N 1
ATOM 2657 C CA . THR B 1 140 ? -8.82 16.719 6.473 1 98.88 140 THR B CA 1
ATOM 2658 C C . THR B 1 140 ? -8.703 16.828 4.957 1 98.88 140 THR B C 1
ATOM 2660 O O . THR B 1 140 ? -8.672 15.805 4.262 1 98.88 140 THR B O 1
ATOM 2663 N N . VAL B 1 141 ? -8.766 18.047 4.48 1 98.94 141 VAL B N 1
ATOM 2664 C CA . VAL B 1 141 ? -8.406 18.328 3.094 1 98.94 141 VAL B CA 1
ATOM 2665 C C . VAL B 1 141 ? -6.965 18.828 3.023 1 98.94 141 VAL B C 1
ATOM 2667 O O . VAL B 1 141 ? -6.641 19.906 3.551 1 98.94 141 VAL B O 1
ATOM 2670 N N . LEU B 1 142 ? -6.137 18.078 2.424 1 98.88 142 LEU B N 1
ATOM 2671 C CA . LEU B 1 142 ? -4.723 18.406 2.275 1 98.88 142 LEU B CA 1
ATOM 2672 C C . LEU B 1 142 ? -4.352 18.547 0.802 1 98.88 142 LEU B C 1
ATOM 2674 O O . LEU B 1 142 ? -3.203 18.297 0.423 1 98.88 142 LEU B O 1
ATOM 2678 N N . ARG B 1 143 ? -5.371 18.922 -0 1 98.69 143 ARG B N 1
ATOM 2679 C CA . ARG B 1 143 ? -5.109 19.078 -1.428 1 98.69 143 ARG B CA 1
ATOM 2680 C C . ARG B 1 143 ? -3.986 20.078 -1.674 1 98.69 143 ARG B C 1
ATOM 2682 O O . ARG B 1 143 ? -3.986 21.172 -1.105 1 98.69 143 ARG B O 1
ATOM 2689 N N . ALA B 1 144 ? -3.012 19.672 -2.457 1 98.56 144 ALA B N 1
ATOM 2690 C CA . ALA B 1 144 ? -1.891 20.484 -2.91 1 98.56 144 ALA B CA 1
ATOM 2691 C C . ALA B 1 144 ? -1.061 20.984 -1.729 1 98.56 144 ALA B C 1
ATOM 2693 O O . ALA B 1 144 ? -0.276 21.922 -1.866 1 98.56 144 ALA B O 1
ATOM 2694 N N . ALA B 1 145 ? -1.247 20.422 -0.558 1 98.88 145 ALA B N 1
ATOM 2695 C CA . ALA B 1 145 ? -0.416 20.797 0.583 1 98.88 145 ALA B CA 1
ATOM 2696 C C . ALA B 1 145 ? 1.008 20.281 0.421 1 98.88 145 ALA B C 1
ATOM 2698 O O . ALA B 1 145 ? 1.226 19.234 -0.213 1 98.88 145 ALA B O 1
ATOM 2699 N N . ASP B 1 146 ? 1.956 21.031 0.944 1 98.94 146 ASP B N 1
ATOM 2700 C CA . ASP B 1 146 ? 3.359 20.625 0.933 1 98.94 146 ASP B CA 1
ATOM 2701 C C . ASP B 1 146 ? 3.764 20 2.271 1 98.94 146 ASP B C 1
ATOM 2703 O O . ASP B 1 146 ? 3.965 20.719 3.254 1 98.94 146 ASP B O 1
ATOM 2707 N N . LEU B 1 147 ? 3.947 18.703 2.303 1 98.88 147 LEU B N 1
ATOM 2708 C CA . LEU B 1 147 ? 4.309 18.016 3.535 1 98.88 147 LEU B CA 1
ATOM 2709 C C . LEU B 1 147 ? 5.723 17.453 3.443 1 98.88 147 LEU B C 1
ATOM 2711 O O . LEU B 1 147 ? 6.082 16.547 4.199 1 98.88 147 LEU B O 1
ATOM 2715 N N . LEU B 1 148 ? 6.523 17.953 2.479 1 98.75 148 LEU B N 1
ATOM 2716 C CA . LEU B 1 148 ? 7.875 17.438 2.318 1 98.75 148 LEU B CA 1
ATOM 2717 C C . LEU B 1 148 ? 8.688 17.625 3.596 1 98.75 148 LEU B C 1
ATOM 2719 O O . LEU B 1 148 ? 8.672 18.703 4.191 1 98.75 148 LEU B O 1
ATOM 2723 N N . GLY B 1 149 ? 9.289 16.562 4.055 1 98.75 149 GLY B N 1
ATOM 2724 C CA . GLY B 1 149 ? 10.125 16.609 5.242 1 98.75 149 GLY B CA 1
ATOM 2725 C C . GLY B 1 149 ? 9.344 16.453 6.531 1 98.75 149 GLY B C 1
ATOM 2726 O O . GLY B 1 149 ? 9.938 16.359 7.613 1 98.75 149 GLY B O 1
ATOM 2727 N N . ALA B 1 150 ? 8.094 16.438 6.438 1 98.88 150 ALA B N 1
ATOM 2728 C CA . ALA B 1 150 ? 7.289 16.328 7.652 1 98.88 150 ALA B CA 1
ATOM 2729 C C . ALA B 1 150 ? 7.426 14.938 8.273 1 98.88 150 ALA B C 1
ATOM 2731 O O . ALA B 1 150 ? 7.508 13.938 7.555 1 98.88 150 ALA B O 1
ATOM 2732 N N . ARG B 1 151 ? 7.488 14.852 9.578 1 98.75 151 ARG B N 1
ATOM 2733 C CA . ARG B 1 151 ? 7.418 13.586 10.297 1 98.75 151 ARG B CA 1
ATOM 2734 C C . ARG B 1 151 ? 5.969 13.156 10.508 1 98.75 151 ARG B C 1
ATOM 2736 O O . ARG B 1 151 ? 5.172 13.898 11.078 1 98.75 151 ARG B O 1
ATOM 2743 N N . THR B 1 152 ? 5.652 11.961 10.039 1 98.62 152 THR B N 1
ATOM 2744 C CA . THR B 1 152 ? 4.242 11.594 9.977 1 98.62 152 THR B CA 1
ATOM 2745 C C . THR B 1 152 ? 3.992 10.266 10.688 1 98.62 152 THR B C 1
ATOM 2747 O O . THR B 1 152 ? 2.943 9.641 10.5 1 98.62 152 THR B O 1
ATOM 2750 N N . GLY B 1 153 ? 4.945 9.82 11.508 1 98.69 153 GLY B N 1
ATOM 2751 C CA . GLY B 1 153 ? 4.754 8.562 12.211 1 98.69 153 GLY B CA 1
ATOM 2752 C C . GLY B 1 153 ? 3.492 8.531 13.055 1 98.69 153 GLY B C 1
ATOM 2753 O O . GLY B 1 153 ? 3.271 9.414 13.883 1 98.69 153 GLY B O 1
ATOM 2754 N N . GLY B 1 154 ? 2.619 7.547 12.789 1 98.75 154 GLY B N 1
ATOM 2755 C CA . GLY B 1 154 ? 1.426 7.383 13.609 1 98.75 154 GLY B CA 1
ATOM 2756 C C . GLY B 1 154 ? 0.341 8.391 13.281 1 98.75 154 GLY B C 1
ATOM 2757 O O . GLY B 1 154 ? -0.68 8.453 13.977 1 98.75 154 GLY B O 1
ATOM 2758 N N . ALA B 1 155 ? 0.536 9.219 12.281 1 98.88 155 ALA B N 1
ATOM 2759 C CA . ALA B 1 155 ? -0.507 10.156 11.883 1 98.88 155 ALA B CA 1
ATOM 2760 C C . ALA B 1 155 ? -1.719 9.43 11.32 1 98.88 155 ALA B C 1
ATOM 2762 O O . ALA B 1 155 ? -1.581 8.359 10.711 1 98.88 155 ALA B O 1
ATOM 2763 N N . LYS B 1 156 ? -2.906 9.93 11.57 1 98.94 156 LYS B N 1
ATOM 2764 C CA . LYS B 1 156 ? -4.152 9.352 11.078 1 98.94 156 LYS B CA 1
ATOM 2765 C C . LYS B 1 156 ? -4.738 10.188 9.945 1 98.94 156 LYS B C 1
ATOM 2767 O O . LYS B 1 156 ? -5.215 11.297 10.172 1 98.94 156 LYS B O 1
ATOM 2772 N N . LEU B 1 157 ? -4.715 9.617 8.781 1 98.88 157 LEU B N 1
ATOM 2773 C CA . LEU B 1 157 ? -5.172 10.359 7.613 1 98.88 157 LEU B CA 1
ATOM 2774 C C . LEU B 1 157 ? -6.375 9.68 6.969 1 98.88 157 LEU B C 1
ATOM 2776 O O . LEU B 1 157 ? -6.637 9.867 5.781 1 98.88 157 LEU B O 1
ATOM 2780 N N . GLY B 1 158 ? -7.098 8.836 7.789 1 98.81 158 GLY B N 1
ATOM 2781 C CA . GLY B 1 158 ? -8.289 8.211 7.238 1 98.81 158 GLY B CA 1
ATOM 2782 C C . GLY B 1 158 ? -9.266 9.211 6.652 1 98.81 158 GLY B C 1
ATOM 2783 O O . GLY B 1 158 ? -9.594 10.219 7.289 1 98.81 158 GLY B O 1
ATOM 2784 N N . GLY B 1 159 ? -9.664 8.969 5.395 1 98.81 159 GLY B N 1
ATOM 2785 C CA . GLY B 1 159 ? -10.672 9.805 4.762 1 98.81 159 GLY B CA 1
ATOM 2786 C C . GLY B 1 159 ? -10.141 11.156 4.336 1 98.81 159 GLY B C 1
ATOM 2787 O O . GLY B 1 159 ? -10.891 12 3.846 1 98.81 159 GLY B O 1
ATOM 2788 N N . ALA B 1 160 ? -8.883 11.445 4.543 1 98.94 160 ALA B N 1
ATOM 2789 C CA . ALA B 1 160 ? -8.305 12.727 4.137 1 98.94 160 ALA B CA 1
ATOM 2790 C C . ALA B 1 160 ? -8.188 12.82 2.617 1 98.94 160 ALA B C 1
ATOM 2792 O O . ALA B 1 160 ? -8.117 11.797 1.932 1 98.94 160 ALA B O 1
ATOM 2793 N N . ASP B 1 161 ? -8.25 14.016 2.109 1 98.88 161 ASP B N 1
ATOM 2794 C CA . ASP B 1 161 ? -8.008 14.289 0.696 1 98.88 161 ASP B CA 1
ATOM 2795 C C . ASP B 1 161 ? -6.559 14.719 0.465 1 98.88 161 ASP B C 1
ATOM 2797 O O . ASP B 1 161 ? -6.195 15.859 0.739 1 98.88 161 ASP B O 1
ATOM 2801 N N . LEU B 1 162 ? -5.734 13.797 -0.042 1 98.81 162 LEU B N 1
ATOM 2802 C CA . LEU B 1 162 ? -4.305 14.039 -0.204 1 98.81 162 LEU B CA 1
ATOM 2803 C C . LEU B 1 162 ? -3.969 14.359 -1.657 1 98.81 162 LEU B C 1
ATOM 2805 O O . LEU B 1 162 ? -2.795 14.445 -2.023 1 98.81 162 LEU B O 1
ATOM 2809 N N . ARG B 1 163 ? -5.02 14.555 -2.568 1 98.56 163 ARG B N 1
ATOM 2810 C CA . ARG B 1 163 ? -4.738 14.766 -3.984 1 98.56 163 ARG B CA 1
ATOM 2811 C C . ARG B 1 163 ? -3.848 15.992 -4.191 1 98.56 163 ARG B C 1
ATOM 2813 O O . ARG B 1 163 ? -4.133 17.062 -3.668 1 98.56 163 ARG B O 1
ATOM 2820 N N . GLY B 1 164 ? -2.707 15.773 -4.805 1 97.94 164 GLY B N 1
ATOM 2821 C CA . GLY B 1 164 ? -1.779 16.844 -5.141 1 97.94 164 GLY B CA 1
ATOM 2822 C C . GLY B 1 164 ? -0.807 17.156 -4.02 1 97.94 164 GLY B C 1
ATOM 2823 O O . GLY B 1 164 ? 0.109 17.969 -4.199 1 97.94 164 GLY B O 1
ATOM 2824 N N . ALA B 1 165 ? -1.044 16.594 -2.855 1 98.69 165 ALA B N 1
ATOM 2825 C CA . ALA B 1 165 ? -0.129 16.859 -1.748 1 98.69 165 ALA B CA 1
ATOM 2826 C C . ALA B 1 165 ? 1.267 16.328 -2.049 1 98.69 165 ALA B C 1
ATOM 2828 O O . ALA B 1 165 ? 1.413 15.281 -2.693 1 98.69 165 ALA B O 1
ATOM 2829 N N . HIS B 1 166 ? 2.238 17.016 -1.667 1 98.69 166 HIS B N 1
ATOM 2830 C CA . HIS B 1 166 ? 3.625 16.578 -1.756 1 98.69 166 HIS B CA 1
ATOM 2831 C C . HIS B 1 166 ? 4.07 15.906 -0.465 1 98.69 166 HIS B C 1
ATOM 2833 O O . HIS B 1 166 ? 4.164 16.547 0.581 1 98.69 166 HIS B O 1
ATOM 2839 N N . VAL B 1 167 ? 4.32 14.664 -0.514 1 98.25 167 VAL B N 1
ATOM 2840 C CA . VAL B 1 167 ? 4.645 13.914 0.693 1 98.25 167 VAL B CA 1
ATOM 2841 C C . VAL B 1 167 ? 5.848 13.008 0.435 1 98.25 167 VAL B C 1
ATOM 2843 O O . VAL B 1 167 ? 6.129 12.656 -0.711 1 98.25 167 VAL B O 1
ATOM 2846 N N . ASP B 1 168 ? 6.559 12.68 1.462 1 98.12 168 ASP B N 1
ATOM 2847 C CA . ASP B 1 168 ? 7.637 11.695 1.395 1 98.12 168 ASP B CA 1
ATOM 2848 C C . ASP B 1 168 ? 7.09 10.273 1.477 1 98.12 168 ASP B C 1
ATOM 2850 O O . ASP B 1 168 ? 5.961 10.062 1.929 1 98.12 168 ASP B O 1
ATOM 2854 N N . ALA B 1 169 ? 7.945 9.32 1.137 1 98.12 169 ALA B N 1
ATOM 2855 C CA . ALA B 1 169 ? 7.555 7.914 1.108 1 98.12 169 ALA B CA 1
ATOM 2856 C C . ALA B 1 169 ? 7.129 7.438 2.492 1 98.12 169 ALA B C 1
ATOM 2858 O O . ALA B 1 169 ? 6.238 6.594 2.617 1 98.12 169 ALA B O 1
ATOM 2859 N N . HIS B 1 170 ? 7.82 8.008 3.459 1 97.81 170 HIS B N 1
ATOM 2860 C CA . HIS B 1 170 ? 7.578 7.551 4.824 1 97.81 170 HIS B CA 1
ATOM 2861 C C . HIS B 1 170 ? 6.117 7.742 5.219 1 97.81 170 HIS B C 1
ATOM 2863 O O . HIS B 1 170 ? 5.562 6.938 5.965 1 97.81 170 HIS B O 1
ATOM 2869 N N . LEU B 1 171 ? 5.473 8.797 4.715 1 98.56 171 LEU B N 1
ATOM 2870 C CA . LEU B 1 171 ? 4.07 9.008 5.047 1 98.56 171 LEU B CA 1
ATOM 2871 C C . LEU B 1 171 ? 3.225 7.809 4.645 1 98.56 171 LEU B C 1
ATOM 2873 O O . LEU B 1 171 ? 2.359 7.367 5.402 1 98.56 171 LEU B O 1
ATOM 2877 N N . TRP B 1 172 ? 3.537 7.207 3.514 1 98.56 172 TRP B N 1
ATOM 2878 C CA . TRP B 1 172 ? 2.729 6.129 2.951 1 98.56 172 TRP B CA 1
ATOM 2879 C C . TRP B 1 172 ? 2.803 4.883 3.824 1 98.56 172 TRP B C 1
ATOM 2881 O O . TRP B 1 172 ? 1.873 4.07 3.838 1 98.56 172 TRP B O 1
ATOM 2891 N N . THR B 1 173 ? 3.887 4.703 4.574 1 97.62 173 THR B N 1
ATOM 2892 C CA . THR B 1 173 ? 4.09 3.465 5.316 1 97.62 173 THR B CA 1
ATOM 2893 C C . THR B 1 173 ? 3.842 3.682 6.809 1 97.62 173 THR B C 1
ATOM 2895 O O . THR B 1 173 ? 3.57 2.729 7.543 1 97.62 173 THR B O 1
ATOM 2898 N N . ALA B 1 174 ? 3.883 4.965 7.238 1 97.75 174 ALA B N 1
ATOM 2899 C CA . ALA B 1 174 ? 3.873 5.207 8.68 1 97.75 174 ALA B CA 1
ATOM 2900 C C . ALA B 1 174 ? 2.523 5.754 9.133 1 97.75 174 ALA B C 1
ATOM 2902 O O . ALA B 1 174 ? 2.215 5.75 10.328 1 97.75 174 ALA B O 1
ATOM 2903 N N . ALA B 1 175 ? 1.728 6.25 8.227 1 98.5 175 ALA B N 1
ATOM 2904 C CA . ALA B 1 175 ? 0.434 6.828 8.578 1 98.5 175 ALA B CA 1
ATOM 2905 C C . ALA B 1 175 ? -0.706 5.871 8.242 1 98.5 175 ALA B C 1
ATOM 2907 O O . ALA B 1 175 ? -0.542 4.969 7.418 1 98.5 175 ALA B O 1
ATOM 2908 N N . SER B 1 176 ? -1.817 6 8.953 1 98.69 176 SER B N 1
ATOM 2909 C CA . SER B 1 176 ? -3.049 5.316 8.57 1 98.69 176 SER B CA 1
ATOM 2910 C C . SER B 1 176 ? -3.779 6.074 7.465 1 98.69 176 SER B C 1
ATOM 2912 O O . SER B 1 176 ? -4.039 7.273 7.594 1 98.69 176 SER B O 1
ATOM 2914 N N . LEU B 1 177 ? -4.172 5.363 6.391 1 98.69 177 LEU B N 1
ATOM 2915 C CA . LEU B 1 177 ? -4.609 6.066 5.191 1 98.69 177 LEU B CA 1
ATOM 2916 C C . LEU B 1 177 ? -5.957 5.531 4.711 1 98.69 177 LEU B C 1
ATOM 2918 O O . LEU B 1 177 ? -6.363 5.797 3.576 1 98.69 177 LEU B O 1
ATOM 2922 N N . ASP B 1 178 ? -6.613 4.785 5.57 1 98.25 178 ASP B N 1
ATOM 2923 C CA . ASP B 1 178 ? -7.863 4.16 5.145 1 98.25 178 ASP B CA 1
ATOM 2924 C C . ASP B 1 178 ? -8.844 5.203 4.613 1 98.25 178 ASP B C 1
ATOM 2926 O O . ASP B 1 178 ? -9.203 6.148 5.324 1 98.25 178 ASP B O 1
ATOM 2930 N N . GLY B 1 179 ? -9.242 5.02 3.355 1 98.75 179 GLY B N 1
ATOM 2931 C CA . GLY B 1 179 ? -10.219 5.914 2.758 1 98.75 179 GLY B CA 1
ATOM 2932 C C . GLY B 1 179 ? -9.617 7.207 2.248 1 98.75 179 GLY B C 1
ATOM 2933 O O . GLY B 1 179 ? -10.32 8.062 1.71 1 98.75 179 GLY B O 1
ATOM 2934 N N . ALA B 1 180 ? -8.352 7.414 2.426 1 98.88 180 ALA B N 1
ATOM 2935 C CA . ALA B 1 180 ? -7.711 8.633 1.933 1 98.88 180 ALA B CA 1
ATOM 2936 C C . ALA B 1 180 ? -7.781 8.711 0.41 1 98.88 180 ALA B C 1
ATOM 2938 O O . ALA B 1 180 ? -7.621 7.699 -0.277 1 98.88 180 ALA B O 1
ATOM 2939 N N . GLN B 1 181 ? -8.016 9.891 -0.097 1 98.88 181 GLN B N 1
ATOM 2940 C CA . GLN B 1 181 ? -8.07 10.141 -1.533 1 98.88 181 GLN B CA 1
ATOM 2941 C C . GLN B 1 181 ? -6.711 10.547 -2.078 1 98.88 181 GLN B C 1
ATOM 2943 O O . GLN B 1 181 ? -6.066 11.453 -1.538 1 98.88 181 GLN B O 1
ATOM 2948 N N . ILE B 1 182 ? -6.277 9.875 -3.113 1 98.69 182 ILE B N 1
ATOM 2949 C CA . ILE B 1 182 ? -4.973 10.164 -3.701 1 98.69 182 ILE B CA 1
ATOM 2950 C C . ILE B 1 182 ? -5.082 10.18 -5.223 1 98.69 182 ILE B C 1
ATOM 2952 O O . ILE B 1 182 ? -6.102 9.758 -5.781 1 98.69 182 ILE B O 1
ATOM 2956 N N . GLU B 1 183 ? -4.02 10.695 -5.844 1 97.88 183 GLU B N 1
ATOM 2957 C CA . GLU B 1 183 ? -3.928 10.664 -7.301 1 97.88 183 GLU B CA 1
ATOM 2958 C C . GLU B 1 183 ? -3.154 9.438 -7.773 1 97.88 183 GLU B C 1
ATOM 2960 O O . GLU B 1 183 ? -2.553 8.727 -6.965 1 97.88 183 GLU B O 1
ATOM 2965 N N . LEU B 1 184 ? -3.17 9.266 -9.18 1 96.69 184 LEU B N 1
ATOM 2966 C CA . LEU B 1 184 ? -2.549 8.102 -9.797 1 96.69 184 LEU B CA 1
ATOM 2967 C C . LEU B 1 184 ? -1.062 8.031 -9.461 1 96.69 184 LEU B C 1
ATOM 2969 O O . LEU B 1 184 ? -0.553 6.98 -9.078 1 96.69 184 LEU B O 1
ATOM 2973 N N . THR B 1 185 ? -0.404 9.18 -9.586 1 96.06 185 THR B N 1
ATOM 2974 C CA . THR B 1 185 ? 1.03 9.219 -9.328 1 96.06 185 THR B CA 1
ATOM 2975 C C . THR B 1 185 ? 1.322 8.875 -7.867 1 96.06 185 THR B C 1
ATOM 2977 O O . THR B 1 185 ? 2.332 8.234 -7.562 1 96.06 185 THR B O 1
ATOM 2980 N N . GLN B 1 186 ? 0.409 9.227 -7.02 1 98.19 186 GLN B N 1
ATOM 2981 C CA . GLN B 1 186 ? 0.591 8.922 -5.602 1 98.19 186 GLN B CA 1
ATOM 2982 C C . GLN B 1 186 ? 0.347 7.445 -5.316 1 98.19 186 GLN B C 1
ATOM 2984 O O . GLN B 1 186 ? 0.962 6.871 -4.414 1 98.19 186 GLN B O 1
ATOM 2989 N N . ALA B 1 187 ? -0.547 6.879 -6.094 1 98.31 187 ALA B N 1
ATOM 2990 C CA . ALA B 1 187 ? -0.727 5.434 -5.984 1 98.31 187 ALA B CA 1
ATOM 2991 C C . ALA B 1 187 ? 0.562 4.695 -6.328 1 98.31 187 ALA B C 1
ATOM 2993 O O . ALA B 1 187 ? 0.919 3.719 -5.664 1 98.31 187 ALA B O 1
ATOM 2994 N N . ILE B 1 188 ? 1.227 5.152 -7.305 1 97.75 188 ILE B N 1
ATOM 2995 C CA . ILE B 1 188 ? 2.512 4.586 -7.703 1 97.75 188 ILE B CA 1
ATOM 2996 C C . ILE B 1 188 ? 3.521 4.754 -6.57 1 97.75 188 ILE B C 1
ATOM 2998 O O . ILE B 1 188 ? 4.211 3.803 -6.199 1 97.75 188 ILE B O 1
ATOM 3002 N N . ALA B 1 189 ? 3.572 5.957 -6.023 1 98.25 189 ALA B N 1
ATOM 3003 C CA . ALA B 1 189 ? 4.473 6.227 -4.906 1 98.25 189 ALA B CA 1
ATOM 3004 C C . ALA B 1 189 ? 4.145 5.336 -3.711 1 98.25 189 ALA B C 1
ATOM 3006 O O . ALA B 1 189 ? 5.043 4.844 -3.027 1 98.25 189 ALA B O 1
ATOM 3007 N N . TYR B 1 190 ? 2.881 5.109 -3.461 1 98.56 190 TYR B N 1
ATOM 3008 C CA . TYR B 1 190 ? 2.428 4.238 -2.381 1 98.56 190 TYR B CA 1
ATOM 3009 C C . TYR B 1 190 ? 2.936 2.816 -2.574 1 98.56 190 TYR B C 1
ATOM 3011 O O . TYR B 1 190 ? 3.5 2.221 -1.653 1 98.56 190 TYR B O 1
ATOM 3019 N N . ALA B 1 191 ? 2.689 2.295 -3.785 1 98.62 191 ALA B N 1
ATOM 3020 C CA . ALA B 1 191 ? 3.156 0.945 -4.086 1 98.62 191 ALA B CA 1
ATOM 3021 C C . ALA B 1 191 ? 4.668 0.833 -3.9 1 98.62 191 ALA B C 1
ATOM 3023 O O . ALA B 1 191 ? 5.156 -0.115 -3.281 1 98.62 191 ALA B O 1
ATOM 3024 N N . ALA B 1 192 ? 5.402 1.823 -4.355 1 98.31 192 ALA B N 1
ATOM 3025 C CA . ALA B 1 192 ? 6.855 1.829 -4.234 1 98.31 192 ALA B CA 1
ATOM 3026 C C . ALA B 1 192 ? 7.285 1.88 -2.773 1 98.31 192 ALA B C 1
ATOM 3028 O O . ALA B 1 192 ? 8.219 1.179 -2.367 1 98.31 192 ALA B O 1
ATOM 3029 N N . ALA B 1 193 ? 6.59 2.676 -2.064 1 98.38 193 ALA B N 1
ATOM 3030 C CA . ALA B 1 193 ? 6.914 2.807 -0.646 1 98.38 193 ALA B CA 1
ATOM 3031 C C . ALA B 1 193 ? 6.727 1.479 0.084 1 98.38 193 ALA B C 1
ATOM 3033 O O . ALA B 1 193 ? 7.359 1.234 1.113 1 98.38 193 ALA B O 1
ATOM 3034 N N . HIS B 1 194 ? 5.926 0.623 -0.409 1 98.19 194 HIS B N 1
ATOM 3035 C CA . HIS B 1 194 ? 5.664 -0.67 0.213 1 98.19 194 HIS B CA 1
ATOM 3036 C C . HIS B 1 194 ? 6.488 -1.773 -0.443 1 98.19 194 HIS B C 1
ATOM 3038 O O . HIS B 1 194 ? 6.199 -2.959 -0.265 1 98.19 194 HIS B O 1
ATOM 3044 N N . GLY B 1 195 ? 7.406 -1.408 -1.229 1 98.06 195 GLY B N 1
ATOM 3045 C CA . GLY B 1 195 ? 8.43 -2.35 -1.652 1 98.06 195 GLY B CA 1
ATOM 3046 C C . GLY B 1 195 ? 8.211 -2.881 -3.057 1 98.06 195 GLY B C 1
ATOM 3047 O O . GLY B 1 195 ? 8.977 -3.715 -3.539 1 98.06 195 GLY B O 1
ATOM 3048 N N . LEU B 1 196 ? 7.102 -2.529 -3.709 1 98.75 196 LEU B N 1
ATOM 3049 C CA . LEU B 1 196 ? 6.867 -2.975 -5.078 1 98.75 196 LEU B CA 1
ATOM 3050 C C . LEU B 1 196 ? 7.684 -2.148 -6.066 1 98.75 196 LEU B C 1
ATOM 3052 O O . LEU B 1 196 ? 8.039 -1.002 -5.777 1 98.75 196 LEU B O 1
ATOM 3056 N N . VAL B 1 197 ? 8.086 -2.717 -7.07 1 98.69 197 VAL B N 1
ATOM 3057 C CA . VAL B 1 197 ? 8.766 -2.035 -8.164 1 98.69 197 VAL B CA 1
ATOM 3058 C C . VAL B 1 197 ? 7.785 -1.771 -9.305 1 98.69 197 VAL B C 1
ATOM 3060 O O . VAL B 1 197 ? 7.34 -2.703 -9.977 1 98.69 197 VAL B O 1
ATOM 3063 N N . VAL B 1 198 ? 7.484 -0.513 -9.477 1 98.25 198 VAL B N 1
ATOM 3064 C CA . VAL B 1 198 ? 6.496 -0.145 -10.484 1 98.25 198 VAL B CA 1
ATOM 3065 C C . VAL B 1 198 ? 7.195 0.18 -11.805 1 98.25 198 VAL B C 1
ATOM 3067 O O . VAL B 1 198 ? 8.055 1.062 -11.852 1 98.25 198 VAL B O 1
ATOM 3070 N N . GLU B 1 199 ? 6.883 -0.556 -12.773 1 94.31 199 GLU B N 1
ATOM 3071 C CA . GLU B 1 199 ? 7.488 -0.365 -14.086 1 94.31 199 GLU B CA 1
ATOM 3072 C C . GLU B 1 199 ? 6.5 0.253 -15.07 1 94.31 199 GLU B C 1
ATOM 3074 O O . GLU B 1 199 ? 5.32 -0.102 -15.07 1 94.31 199 GLU B O 1
ATOM 3079 N N . PRO B 1 200 ? 6.98 1.372 -15.875 1 82.94 200 PRO B N 1
ATOM 3080 C CA . PRO B 1 200 ? 6.113 1.959 -16.891 1 82.94 200 PRO B CA 1
ATOM 3081 C C . PRO B 1 200 ? 5.777 0.979 -18.016 1 82.94 200 PRO B C 1
ATOM 3083 O O . PRO B 1 200 ? 6.574 0.091 -18.328 1 82.94 200 PRO B O 1
ATOM 3086 N N . THR B 1 201 ? 4.523 0.584 -18.344 1 65 201 THR B N 1
ATOM 3087 C CA . THR B 1 201 ? 4.254 -0.261 -19.5 1 65 201 THR B CA 1
ATOM 3088 C C . THR B 1 201 ? 4.992 0.251 -20.734 1 65 201 THR B C 1
ATOM 3090 O O . THR B 1 201 ? 5.191 1.458 -20.891 1 65 201 THR B O 1
#

InterPro domains:
  IPR001646 Pentapeptide repeat [PF00805] (30-59)
  IPR001646 Pentapeptide repeat [PF13599] (77-150)
  IPR051082 Pentapeptide repeat and BTB/POZ domain-containing protein [PTHR14136] (25-183)

Secondary structure (DSSP, 8-state):
----EEEES-B-TT-B-TT-EEESEEEES-B-TT-B-TT-EEES-EEES-B-TT-B-TT-EEES-EEES-EEES-B-TTEEEES-B-TT-EEES-B--SEEEES-B-TT-B-TT-B-TT-B-TT-B-TT-B-TT-B-TT-B-TT-B-TT-B-TT-B-TT-B-TT-B--HHHHHHSB-TT-EEEHHHHHHHHHHTT-EEE--/----EEEES-B-TT-B-TT-EEESEEEES-B-TT-B-TT-EEES-EEES-B-TT-B-TT-EEES-EEES-EEES-B-TTEEEES-B-TT-EEES-B--SEEEES-B-TT-B-TT-B-TT-B-TT-B-TT-B-TT-B-TT-B-TT-B-TT-B-TT-B-TT-B-TT-B--HHHHHHSB-TT-EEEHHHHHHHHHHTT-EEE--

Foldseek 3Di:
DPDQAEDECAECDQPEDEQAEEERYEYENYEHALYEHDNYEYYCYEYHNYECENYEPDCYEYENYEQALYEYHQYEHEAYEYENYENHLYEHHNYHHPPYHYYAYEQDNYEQDLHEPEQYEQACYEQHLYEHALYEHDNYECALYENHNYDQANYEHALYECENYHYDLCNLVRYHHHNYHYDPVVVVSNCVSVPDDDDDD/DPDAAEAECAECDQPEDEQAEEERHEYENYEQALYEHDNYEYYNYEYHNYECENYEPDCYEYECYEQALYEYHQYEHEAYEYENYENHLYEHHNYHHPPYAYYAYEQDNYEQDLHEPEQYEQANYEQHLYEHALYEHDNYECHLYENHNYDQANYEHALYECENYHYDLCNLVRYHQHNYHYDPVVVVSNCVSVPDDDDDD

pLDDT: mean 97.57, std 5.91, range [45.59, 98.94]

Solvent-accessible surface area (backbone atoms only — not comparable to full-atom values): 16822 Å² total; per-residue (Å²): 125,85,79,63,49,74,44,72,59,47,78,40,52,61,34,80,45,62,57,40,76,45,62,38,32,34,35,34,47,24,33,29,36,48,12,35,32,30,36,24,32,35,38,48,25,37,33,34,48,24,35,30,36,44,14,31,33,30,49,16,39,33,35,46,26,34,35,33,44,22,39,29,36,48,16,32,32,34,56,18,38,37,34,50,23,34,30,40,45,16,37,44,39,76,50,43,43,62,58,50,47,53,38,52,31,36,31,33,46,12,33,38,44,55,37,64,45,56,59,33,53,38,47,56,19,33,29,34,47,12,35,32,35,42,15,33,32,32,43,15,32,31,33,46,12,35,33,45,68,36,42,31,50,58,15,31,29,32,46,12,33,41,37,68,36,40,67,49,55,63,43,64,73,38,30,45,42,48,49,15,31,29,27,60,70,50,19,43,48,42,33,40,54,65,36,30,39,73,40,84,125,125,84,79,61,50,74,45,70,60,46,77,40,52,60,34,82,45,62,56,38,76,45,61,39,32,35,36,34,47,24,32,29,35,48,11,34,32,31,35,25,32,35,39,47,26,37,34,34,48,24,37,30,34,43,13,31,33,31,50,14,38,33,35,47,26,35,34,33,44,23,38,29,36,49,17,31,32,33,57,16,38,36,33,50,22,34,31,39,46,16,38,44,40,78,48,43,45,64,58,50,47,53,39,51,30,34,31,32,46,14,33,38,46,56,38,63,45,56,61,31,52,39,46,55,18,33,30,34,46,12,36,32,34,43,14,34,34,33,42,15,33,31,32,48,13,35,32,44,67,35,42,31,50,58,14,31,30,32,47,12,33,41,38,68,35,40,66,50,54,62,44,63,72,38,28,45,44,48,48,15,30,30,27,59,71,50,19,42,49,41,34,40,54,65,36,30,40,73,40,83,126

Sequence (402 aa):
MDAVEEVVGEDFGDARLPGQDWRRRHYTKCHFRDADLSGLRTESVIFTDCDFTGADLSESQHVGTAFRSCSFTRATLWHSTFRHCSFLGSEFDGCRLR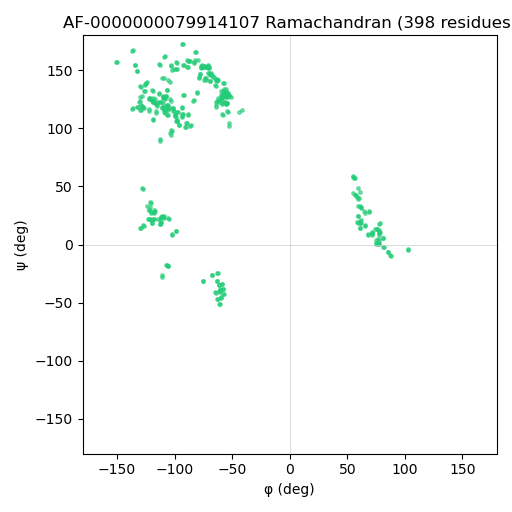PMIVEECDFTLASLGGADLRDLDFTDCRFREANLVRTDLRGTVLRAADLLGARTGGAKLGGADLRGAHVDAHLWTAASLDGAQIELTQAIAYAAAHGLVVEPTMDAVEEVVGEDFGDARLPGQDWRRRHYTKCHFRDADLSGLRTESVIFTDCDFTGADLSESQHVGTAFRSCSFTRATLWHSTFRHCSFLGSEFDGCRLRPMIVEECDFTLASLGGADLRDLDFTDCRFREANLVRTDLRGTVLRAADLLGARTGGAKLGGADLRGAHVDAHLWTAASLDGAQIELTQAIAYAAAHGLVVEPT

Nearest PDB structures (foldseek):
  5dzb-assembly3_E  TM=7.213E-01  e=2.270E-15  synthetic construct
  4yc5-assembly1_A  TM=4.378E-01  e=1.047E-14  synthetic construct
  4ycq-assembly1_A-2  TM=4.687E-01  e=2.136E-14  synthetic construct
  2xt4-assembly1_A  TM=3.365E-01  e=5.192E-11  Xanthomonas albilineans
  6fls-assembly1_A  TM=4.119E-01  e=1.287E-09  Clostridium botulinum

Organism: NCBI:txid1990687

Radius of gyration: 33.1 Å; Cα contacts (8 Å, |Δi|>4): 1406; chains: 2; bounding box: 27×104×69 Å